Protein 3VPS (pdb70)

Secondary structure (DSSP, 8-state):
--EEEEETTTSHHHHHHHHHHHHTT--EEEE---SS--SS--TTSSEEE-S-GGG--HHHHTTEEEEEE------HHHHTTSTTTTHHHHHHHHHHHHHHHHHT--EEEEEEEGGGG-S-SSSSBPTTS-----SHHHHHHHHHHHHHHHHHHSSSSPEEEEEEE-EEE-TT--TTSHHHHHHHHHHHHSEEEEETTS--EE-EEEHHHHHHHHHHGGGSPPPSEEEES-S--EEHHHHHHHHHTT-TTPEEEEEPPPTT--SB--B--HHHHHHH---S----HHHHHHHHHHHHHTS-TT-/-EEEEETTTSHHHHHHHHHHHHTT--EEEE---SS--SS---SSSEEE-S-GGG--GGGTTTEEEEEE------HHHHTTSGGGGHHHHHHHHHHHHHHHHHT-SEEEEEEEGGGG-S-SSSSBPTTPPP---SHHHHHHHHHHHHHHHHHHSSSSPEEEEEEE-EEESTT--TTSHHHHHHHHHHHHSEEEEETTS--EE-EEEHHHHHHHHHHHTTSPPPSEEEES-S--EEHHHHHHHHHTT-TT-EEEEEPPPTT--SB--B--HHHHHHH------HHHHHHHHHHHHHTS-TT--

Solvent-accessible surface area: 26024 Å² total; per-residue (Å²): 110,88,32,0,0,0,0,11,0,8,28,24,31,2,3,28,0,0,55,34,3,21,31,72,44,57,80,4,1,0,1,18,42,53,108,64,107,36,30,50,96,37,117,15,5,41,108,67,29,113,35,36,8,72,100,5,80,103,194,25,0,71,43,0,62,0,0,0,3,29,26,36,40,80,12,27,47,106,0,71,165,67,59,141,69,5,94,34,7,38,69,7,0,141,50,0,0,42,22,0,40,79,37,29,0,51,26,0,0,0,3,4,11,2,19,0,3,0,60,11,131,63,82,49,2,35,20,133,13,99,62,55,54,98,8,35,13,1,48,6,12,24,19,1,5,106,24,0,21,68,27,62,220,47,124,82,38,4,70,8,4,7,1,14,17,6,44,15,6,0,22,4,8,45,51,42,31,45,2,0,74,1,0,14,17,13,67,67,152,65,43,0,8,1,44,13,96,0,100,19,77,23,0,16,10,11,1,64,21,0,10,94,44,0,42,22,3,6,113,81,108,18,17,65,27,2,0,1,1,56,11,128,15,47,5,11,31,32,0,6,141,48,0,59,89,79,34,112,82,12,94,60,18,155,88,139,83,69,75,85,53,7,89,31,4,80,0,38,35,49,42,9,48,163,71,21,33,146,73,127,42,47,34,32,28,110,53,0,4,114,45,0,15,78,47,7,108,88,82,98,134,114,82,127,37,6,0,0,0,11,4,9,27,25,32,1,9,20,0,10,49,13,2,24,2,59,27,73,83,2,1,19,2,19,40,54,112,65,107,34,23,54,90,60,161,71,112,41,93,74,25,112,41,38,6,78,96,3,98,100,195,13,1,84,54,8,120,5,0,0,3,28,27,36,47,79,14,25,49,108,0,74,142,96,63,138,68,9,95,33,6,37,70,8,0,140,50,0,1,40,19,0,43,81,50,39,2,53,22,0,0,0,3,4,10,3,20,0,3,0,65,14,129,62,70,50,2,36,19,136,14,98,58,57,55,99,8,36,15,0,49,6,12,23,19,2,4,108,24,0,22,65,27,58,221,46,124,80,38,4,66,6,4,8,1,14,17,6,48,14,5,0,22,6,8,48,44,40,29,47,3,0,69,0,0,8,16,11,57,66,149,61,48,0,8,1,47,10,95,0,102,18,79,22,0,15,11,12,1,64,26,0,9,95,31,0,37,23,3,20,115,105,109,17,14,65,29,1,0,0,2,55,11,115,14,44,6,11,33,36,0,6,141,46,0,60,87,80,34,112,84,10,91,58,22,157,89,136,82,69,74,82,52,6,95,32,4,69,1,37,33,49,40,12,53,165,74,13,28,149,91,53,49,32,29,109,56,0,4,99,50,0,13,76,47,0,110,89,59,98,126,135,66,54

CATH classification: 3.40.50.720 (+1 more: 3.90.25.10)

Foldseek 3Di:
DFEEEEECCLADLNVVLLQVCVVVVGAYEYEYLCPDPFPDPSPPSHHYHNDALLPDALVVCQPHQEYEYDDAPADQQCCQVVLVVRLSLLVSLLNNQVSCQVNQRAEYEYEAALQQCQQPPDPQDEPPTHGDHPGSNSVSRVSSLVSLVVVCPDPTDHQYAYEHEWAEDAFGHDLPDQLNVQLLCCQQPLEREDAPPQQAKTFYFYSVQVSVLVVLVVPFRHDNYAYDGPQDIDTSVRLVVLVCVVVVSRHYHYHHHGPSDHRYHGHDCPVVCVRRNDDPDGDDPSRRSVNRSVSSVVDDNVD/DAEEEECLLADQNVVLQVVCVVVVGAYEYEYLCPDPFPDGRDDDHHYHNDALLPDALVNCLVAQEYEYDDADADFQCCQVVLVVRLSLLNSLLNNQVSCQVNQRAEYEYEAALLQCQQFPDPQDDPPTHGDHQGSNSVSRVSSLVSQVVVCPDPTDHQYAYEHEWAEDAPRHDLVDQLNVQLLCCVQPLEREDAPPQQAKTFYFYSVQLSVLVVLPPPFRHDNYAYDGDQDMDTSVRLVVLVCVVVVSRYYHYHHHGPSDHRDHGHDCVVVCVRSNHPGDDPSRRSVNRSVSSVPDDSVSD

Structure (mmCIF, N/CA/C/O backbone):
data_3VPS
#
_entry.id   3VPS
#
_cell.length_a   45.453
_cell.length_b   51.061
_cell.length_c   67.804
_cell.angle_alpha   98.13
_cell.angle_beta   106.65
_cell.angle_gamma   94.36
#
_symmetry.space_group_name_H-M   'P 1'
#
loop_
_entity.id
_entity.type
_entity.pdbx_description
1 polymer 'NAD-dependent epimerase/dehydratase'
2 non-polymer URIDINE-DIPHOSPHATE-N-ACETYLGLUCOSAMINE
3 non-polymer NICOTINAMIDE-ADENINE-DINUCLEOTIDE
4 water water
#
loop_
_atom_site.group_PDB
_atom_site.id
_atom_site.type_symbol
_atom_site.label_atom_id
_atom_site.label_alt_id
_atom_site.label_comp_id
_atom_site.label_asym_id
_atom_site.label_entity_id
_atom_site.label_seq_id
_atom_site.pdbx_PDB_ins_code
_atom_site.Cartn_x
_atom_site.Cartn_y
_atom_site.Cartn_z
_atom_site.occupancy
_atom_site.B_iso_or_equiv
_atom_site.auth_seq_id
_atom_site.auth_comp_id
_atom_site.auth_asym_id
_atom_site.auth_atom_id
_atom_site.pdbx_PDB_model_num
ATOM 1 N N . LYS A 1 7 ? -37.380 -27.496 -6.273 1.00 45.17 7 LYS A N 1
ATOM 2 C CA . LYS A 1 7 ? -36.451 -26.373 -5.917 1.00 43.95 7 LYS A CA 1
ATOM 3 C C . LYS A 1 7 ? -35.861 -25.700 -7.155 1.00 42.53 7 LYS A C 1
ATOM 4 O O . LYS A 1 7 ? -34.978 -26.224 -7.818 1.00 42.18 7 LYS A O 1
ATOM 10 N N . HIS A 1 8 ? -36.338 -24.492 -7.432 1.00 40.64 8 HIS A N 1
ATOM 11 C CA . HIS A 1 8 ? -36.034 -23.799 -8.674 1.00 39.46 8 HIS A CA 1
ATOM 12 C C . HIS A 1 8 ? -35.910 -22.271 -8.533 1.00 37.26 8 HIS A C 1
ATOM 13 O O . HIS A 1 8 ? -35.343 -21.620 -9.384 1.00 36.63 8 HIS A O 1
ATOM 20 N N . ARG A 1 9 ? -36.457 -21.705 -7.472 1.00 34.45 9 ARG A N 1
ATOM 21 C CA . ARG A 1 9 ? -36.427 -20.238 -7.263 1.00 31.80 9 ARG A CA 1
ATOM 22 C C . ARG A 1 9 ? -35.058 -19.734 -6.742 1.00 29.51 9 ARG A C 1
ATOM 23 O O . ARG A 1 9 ? -34.319 -20.462 -6.081 1.00 28.50 9 ARG A O 1
ATOM 31 N N . ILE A 1 10 ? -34.735 -18.462 -7.033 1.00 26.12 10 ILE A N 1
ATOM 32 C CA . ILE A 1 10 ? -33.556 -17.836 -6.468 1.00 24.59 10 ILE A CA 1
ATOM 33 C C . ILE A 1 10 ? -34.052 -16.732 -5.518 1.00 24.67 10 ILE A C 1
ATOM 34 O O . ILE A 1 10 ? -34.904 -15.908 -5.914 1.00 25.46 10 ILE A O 1
ATOM 39 N N . LEU A 1 11 ? -33.526 -16.704 -4.301 1.00 23.78 11 LEU A N 1
ATOM 40 C CA . LEU A 1 11 ? -33.869 -15.661 -3.321 1.00 22.86 11 LEU A CA 1
ATOM 41 C C . LEU A 1 11 ? -32.633 -14.783 -3.096 1.00 22.96 11 LEU A C 1
ATOM 42 O O . LEU A 1 11 ? -31.461 -15.250 -2.970 1.00 23.12 11 LEU A O 1
ATOM 47 N N . ILE A 1 12 ? -32.856 -13.477 -3.094 1.00 22.94 12 ILE A N 1
ATOM 48 C CA . ILE A 1 12 ? -31.736 -12.568 -2.956 1.00 22.12 12 ILE A CA 1
ATOM 49 C C . ILE A 1 12 ? -32.026 -11.664 -1.785 1.00 22.92 12 ILE A C 1
ATOM 50 O O . ILE A 1 12 ? -32.926 -10.825 -1.873 1.00 22.87 12 ILE A O 1
ATOM 55 N N . THR A 1 13 ? -31.265 -11.807 -0.706 1.00 21.42 13 THR A N 1
ATOM 56 C CA . THR A 1 13 ? -31.426 -10.844 0.415 1.00 20.79 13 THR A CA 1
ATOM 57 C C . THR A 1 13 ? -30.704 -9.579 -0.011 1.00 20.04 13 THR A C 1
ATOM 58 O O . THR A 1 13 ? -29.698 -9.634 -0.699 1.00 19.27 13 THR A O 1
ATOM 62 N N . GLY A 1 14 ? -31.186 -8.433 0.451 1.00 20.96 14 GLY A N 1
ATOM 63 C CA . GLY A 1 14 ? -30.570 -7.134 0.003 1.00 21.31 14 GLY A CA 1
ATOM 64 C C . GLY A 1 14 ? -30.945 -6.841 -1.466 1.00 23.07 14 GLY A C 1
ATOM 65 O O . GLY A 1 14 ? -30.277 -6.021 -2.113 1.00 23.30 14 GLY A O 1
ATOM 66 N N . GLY A 1 15 ? -31.995 -7.513 -1.996 1.00 23.58 15 GLY A N 1
ATOM 67 C CA . GLY A 1 15 ? -32.317 -7.513 -3.448 1.00 23.53 15 GLY A CA 1
ATOM 68 C C . GLY A 1 15 ? -32.954 -6.214 -3.964 1.00 24.21 15 GLY A C 1
ATOM 69 O O . GLY A 1 15 ? -33.235 -6.105 -5.120 1.00 24.49 15 GLY A O 1
ATOM 70 N N . ALA A 1 16 ? -33.196 -5.235 -3.099 1.00 23.77 16 ALA A N 1
ATOM 71 C CA . ALA A 1 16 ? -33.597 -3.918 -3.595 1.00 25.18 16 ALA A CA 1
ATOM 72 C C . ALA A 1 16 ? -32.399 -2.976 -3.685 1.00 25.28 16 ALA A C 1
ATOM 73 O O . ALA A 1 16 ? -32.529 -1.871 -4.160 1.00 27.17 16 ALA A O 1
ATOM 75 N N . GLY A 1 17 ? -31.256 -3.395 -3.173 1.00 23.65 17 GLY A N 1
ATOM 76 C CA . GLY A 1 17 ? -30.040 -2.546 -3.074 1.00 22.74 17 GLY A CA 1
ATOM 77 C C . GLY A 1 17 ? -29.238 -2.610 -4.393 1.00 23.55 17 GLY A C 1
ATOM 78 O O . GLY A 1 17 ? -29.707 -3.085 -5.435 1.00 22.72 17 GLY A O 1
ATOM 79 N N . PHE A 1 18 ? -28.025 -2.107 -4.337 1.00 22.79 18 PHE A N 1
ATOM 80 C CA . PHE A 1 18 ? -27.271 -1.831 -5.540 1.00 22.60 18 PHE A CA 1
ATOM 81 C C . PHE A 1 18 ? -26.846 -3.149 -6.226 1.00 22.90 18 PHE A C 1
ATOM 82 O O . PHE A 1 18 ? -27.241 -3.401 -7.372 1.00 22.89 18 PHE A O 1
ATOM 90 N N . ILE A 1 19 ? -26.063 -3.983 -5.546 1.00 22.58 19 ILE A N 1
ATOM 91 C CA . ILE A 1 19 ? -25.608 -5.262 -6.212 1.00 21.57 19 ILE A CA 1
ATOM 92 C C . ILE A 1 19 ? -26.776 -6.220 -6.328 1.00 23.28 19 ILE A C 1
ATOM 93 O O . ILE A 1 19 ? -26.991 -6.842 -7.394 1.00 23.17 19 ILE A O 1
ATOM 98 N N . GLY A 1 20 ? -27.529 -6.365 -5.218 1.00 22.26 20 GLY A N 1
ATOM 99 C CA . GLY A 1 20 ? -28.632 -7.327 -5.222 1.00 23.77 20 GLY A CA 1
ATOM 100 C C . GLY A 1 20 ? -29.725 -6.944 -6.229 1.00 23.42 20 GLY A C 1
ATOM 101 O O . GLY A 1 20 ? -30.307 -7.830 -6.892 1.00 22.79 20 GLY A O 1
ATOM 102 N N . GLY A 1 21 ? -29.953 -5.651 -6.419 1.00 22.63 21 GLY A N 1
ATOM 103 C CA . GLY A 1 21 ? -31.038 -5.228 -7.381 1.00 23.31 21 GLY A CA 1
ATOM 104 C C . GLY A 1 21 ? -30.601 -5.513 -8.818 1.00 23.13 21 GLY A C 1
ATOM 105 O O . GLY A 1 21 ? -31.370 -6.016 -9.635 1.00 23.05 21 GLY A O 1
ATOM 106 N N . HIS A 1 22 ? -29.350 -5.180 -9.136 1.00 23.00 22 HIS A N 1
ATOM 107 C CA . HIS A 1 22 ? -28.877 -5.488 -10.485 1.00 23.49 22 HIS A CA 1
ATOM 108 C C . HIS A 1 22 ? -28.929 -7.001 -10.731 1.00 23.03 22 HIS A C 1
ATOM 109 O O . HIS A 1 22 ? -29.268 -7.427 -11.864 1.00 22.86 22 HIS A O 1
ATOM 116 N N . LEU A 1 23 ? -28.521 -7.775 -9.719 1.00 22.35 23 LEU A N 1
ATOM 117 C CA . LEU A 1 23 ? -28.461 -9.241 -9.857 1.00 21.91 23 LEU A CA 1
ATOM 118 C C . LEU A 1 23 ? -29.901 -9.754 -10.087 1.00 21.34 23 LEU A C 1
ATOM 119 O O . LEU A 1 23 ? -30.168 -10.543 -11.009 1.00 21.36 23 LEU A O 1
ATOM 124 N N . ALA A 1 24 ? -30.822 -9.246 -9.302 1.00 20.08 24 ALA A N 1
ATOM 125 C CA . ALA A 1 24 ? -32.239 -9.655 -9.388 1.00 22.14 24 ALA A CA 1
ATOM 126 C C . ALA A 1 24 ? -32.779 -9.401 -10.789 1.00 23.55 24 ALA A C 1
ATOM 127 O O . ALA A 1 24 ? -33.397 -10.309 -11.411 1.00 23.86 24 ALA A O 1
ATOM 129 N N . ARG A 1 25 ? -32.523 -8.199 -11.289 1.00 23.44 25 ARG A N 1
ATOM 130 C CA . ARG A 1 25 ? -32.947 -7.819 -12.651 1.00 24.94 25 ARG A CA 1
ATOM 131 C C . ARG A 1 25 ? -32.324 -8.688 -13.714 1.00 25.34 25 ARG A C 1
ATOM 132 O O . ARG A 1 25 ? -33.044 -9.117 -14.650 1.00 25.48 25 ARG A O 1
ATOM 140 N N . ALA A 1 26 ? -31.034 -8.969 -13.604 1.00 24.16 26 ALA A N 1
ATOM 141 C CA . ALA A 1 26 ? -30.402 -9.865 -14.626 1.00 24.85 26 ALA A CA 1
ATOM 142 C C . ALA A 1 26 ? -31.011 -11.265 -14.590 1.00 25.17 26 ALA A C 1
ATOM 143 O O . ALA A 1 26 ? -31.125 -11.928 -15.648 1.00 26.80 26 ALA A O 1
ATOM 145 N N . LEU A 1 27 ? -31.299 -11.772 -13.399 1.00 23.62 27 LEU A N 1
ATOM 146 C CA . LEU A 1 27 ? -31.875 -13.138 -13.311 1.00 24.92 27 LEU A CA 1
ATOM 147 C C . LEU A 1 27 ? -33.299 -13.182 -13.824 1.00 26.10 27 LEU A C 1
ATOM 148 O O . LEU A 1 27 ? -33.734 -14.162 -14.511 1.00 27.61 27 LEU A O 1
ATOM 153 N N . VAL A 1 28 ? -34.068 -12.134 -13.521 1.00 25.67 28 VAL A N 1
ATOM 154 C CA . VAL A 1 28 ? -35.446 -12.091 -14.026 1.00 26.60 28 VAL A CA 1
ATOM 155 C C . VAL A 1 28 ? -35.391 -11.958 -15.541 1.00 27.62 28 VAL A C 1
ATOM 156 O O . VAL A 1 28 ? -36.178 -12.639 -16.284 1.00 28.50 28 VAL A O 1
ATOM 160 N N . ALA A 1 29 ? -34.487 -11.114 -16.046 1.00 27.63 29 ALA A N 1
ATOM 161 C CA . ALA A 1 29 ? -34.294 -11.024 -17.490 1.00 30.23 29 ALA A CA 1
ATOM 162 C C . ALA A 1 29 ? -33.924 -12.397 -18.144 1.00 31.60 29 ALA A C 1
ATOM 163 O O . ALA A 1 29 ? -34.263 -12.603 -19.309 1.00 33.77 29 ALA A O 1
ATOM 165 N N . SER A 1 30 ? -33.283 -13.295 -17.400 1.00 33.67 30 SER A N 1
ATOM 166 C CA . SER A 1 30 ? -32.808 -14.625 -17.887 1.00 35.50 30 SER A CA 1
ATOM 167 C C . SER A 1 30 ? -33.924 -15.649 -17.813 1.00 36.03 30 SER A C 1
ATOM 168 O O . SER A 1 30 ? -33.717 -16.834 -18.179 1.00 38.97 30 SER A O 1
ATOM 171 N N . GLY A 1 31 ? -35.081 -15.294 -17.274 1.00 34.60 31 GLY A N 1
ATOM 172 C CA . GLY A 1 31 ? -36.126 -16.290 -17.161 1.00 35.03 31 GLY A CA 1
ATOM 173 C C . GLY A 1 31 ? -36.229 -16.975 -15.798 1.00 35.58 31 GLY A C 1
ATOM 174 O O . GLY A 1 31 ? -37.052 -17.902 -15.655 1.00 35.78 31 GLY A O 1
ATOM 175 N N . GLU A 1 32 ? -35.483 -16.507 -14.789 1.00 33.70 32 GLU A N 1
ATOM 176 C CA . GLU A 1 32 ? -35.502 -17.182 -13.502 1.00 33.81 32 GLU A CA 1
ATOM 177 C C . GLU A 1 32 ? -36.657 -16.656 -12.667 1.00 33.44 32 GLU A C 1
ATOM 178 O O . GLU A 1 32 ? -37.097 -15.516 -12.843 1.00 32.31 32 GLU A O 1
ATOM 184 N N . GLU A 1 33 ? -37.118 -17.483 -11.743 1.00 32.91 33 GLU A N 1
ATOM 185 C CA . GLU A 1 33 ? -38.087 -17.145 -10.754 1.00 33.49 33 GLU A CA 1
ATOM 186 C C . GLU A 1 33 ? -37.290 -16.599 -9.571 1.00 31.48 33 GLU A C 1
ATOM 187 O O . GLU A 1 33 ? -36.424 -17.299 -8.998 1.00 30.99 33 GLU A O 1
ATOM 193 N N . VAL A 1 34 ? -37.560 -15.328 -9.226 1.00 29.10 34 VAL A N 1
ATOM 194 C CA . VAL A 1 34 ? -36.739 -14.618 -8.270 1.00 26.55 34 VAL A CA 1
ATOM 195 C C . VAL A 1 34 ? -37.617 -14.056 -7.136 1.00 26.11 34 VAL A C 1
ATOM 196 O O . VAL A 1 34 ? -38.721 -13.505 -7.370 1.00 24.67 34 VAL A O 1
ATOM 200 N N . THR A 1 35 ? -37.133 -14.239 -5.928 1.00 24.60 35 THR A N 1
ATOM 201 C CA . THR A 1 35 ? -37.669 -13.533 -4.771 1.00 25.31 35 THR A CA 1
ATOM 202 C C . THR A 1 35 ? -36.607 -12.568 -4.284 1.00 25.19 35 THR A C 1
ATOM 203 O O . THR A 1 35 ? -35.449 -12.968 -4.062 1.00 25.38 35 THR A O 1
ATOM 207 N N . VAL A 1 36 ? -36.972 -11.300 -4.056 1.00 25.56 36 VAL A N 1
ATOM 208 C CA . VAL A 1 36 ? -36.088 -10.403 -3.326 1.00 25.11 36 VAL A CA 1
ATOM 209 C C . VAL A 1 36 ? -36.539 -10.173 -1.899 1.00 24.87 36 VAL A C 1
ATOM 210 O O . VAL A 1 36 ? -37.717 -9.936 -1.607 1.00 25.75 36 VAL A O 1
ATOM 214 N N . LEU A 1 37 ? -35.605 -10.237 -0.982 1.00 23.44 37 LEU A N 1
ATOM 215 C CA . LEU A 1 37 ? -35.937 -9.942 0.423 1.00 24.06 37 LEU A CA 1
ATOM 216 C C . LEU A 1 37 ? -35.150 -8.677 0.806 1.00 24.24 37 LEU A C 1
ATOM 217 O O . LEU A 1 37 ? -33.920 -8.645 0.630 1.00 23.67 37 LEU A O 1
ATOM 222 N N . ASP A 1 38 ? -35.836 -7.654 1.318 1.00 23.03 38 ASP A N 1
ATOM 223 C CA . ASP A 1 38 ? -35.166 -6.402 1.628 1.00 25.30 38 ASP A CA 1
ATOM 224 C C . ASP A 1 38 ? -36.092 -5.591 2.524 1.00 26.41 38 ASP A C 1
ATOM 225 O O . ASP A 1 38 ? -37.320 -5.381 2.198 1.00 26.33 38 ASP A O 1
ATOM 230 N N . ASP A 1 39 ? -35.584 -5.159 3.648 1.00 26.50 39 ASP A N 1
ATOM 231 C CA . ASP A 1 39 ? -36.483 -4.327 4.520 1.00 28.05 39 ASP A CA 1
ATOM 232 C C . ASP A 1 39 ? -36.417 -2.809 4.281 1.00 27.87 39 ASP A C 1
ATOM 233 O O . ASP A 1 39 ? -37.049 -2.052 4.998 1.00 27.83 39 ASP A O 1
ATOM 238 N N . LEU A 1 40 ? -35.703 -2.419 3.231 1.00 27.18 40 LEU A N 1
ATOM 239 C CA . LEU A 1 40 ? -35.568 -1.038 2.781 1.00 28.00 40 LEU A CA 1
ATOM 240 C C . LEU A 1 40 ? -35.054 -0.148 3.907 1.00 29.34 40 LEU A C 1
ATOM 241 O O . LEU A 1 40 ? -35.408 1.031 3.996 1.00 29.39 40 LEU A O 1
ATOM 246 N N . ARG A 1 41 ? -34.194 -0.709 4.755 1.00 29.87 41 ARG A N 1
ATOM 247 C CA . ARG A 1 41 ? -33.668 0.100 5.859 1.00 31.91 41 ARG A CA 1
ATOM 248 C C . ARG A 1 41 ? -32.771 1.239 5.310 1.00 33.38 41 ARG A C 1
ATOM 249 O O . ARG A 1 41 ? -32.523 2.189 6.002 1.00 33.11 41 ARG A O 1
ATOM 257 N N . VAL A 1 42 ? -32.238 1.108 4.084 1.00 32.92 42 VAL A N 1
ATOM 258 C CA . VAL A 1 42 ? -31.694 2.314 3.401 1.00 34.96 42 VAL A CA 1
ATOM 259 C C . VAL A 1 42 ? -32.515 2.457 2.105 1.00 35.29 42 VAL A C 1
ATOM 260 O O . VAL A 1 42 ? -32.851 1.416 1.497 1.00 32.38 42 VAL A O 1
ATOM 264 N N . PRO A 1 43 ? -32.845 3.716 1.705 1.00 36.83 43 PRO A N 1
ATOM 265 C CA . PRO A 1 43 ? -33.768 3.867 0.569 1.00 37.40 43 PRO A CA 1
ATOM 266 C C . PRO A 1 43 ? -33.035 3.518 -0.726 1.00 36.61 43 PRO A C 1
ATOM 267 O O . PRO A 1 43 ? -31.963 4.050 -1.000 1.00 37.30 43 PRO A O 1
ATOM 271 N N . PRO A 1 44 ? -33.625 2.647 -1.528 1.00 35.10 44 PRO A N 1
ATOM 272 C CA . PRO A 1 44 ? -32.942 2.241 -2.761 1.00 35.30 44 PRO A CA 1
ATOM 273 C C . PRO A 1 44 ? -32.910 3.368 -3.812 1.00 35.84 44 PRO A C 1
ATOM 274 O O . PRO A 1 44 ? -33.841 4.139 -3.868 1.00 34.47 44 PRO A O 1
ATOM 278 N N . MET A 1 45 ? -31.837 3.465 -4.612 1.00 36.21 45 MET A N 1
ATOM 279 C CA . MET A 1 45 ? -31.781 4.517 -5.658 1.00 40.17 45 MET A CA 1
ATOM 280 C C . MET A 1 45 ? -32.859 4.242 -6.678 1.00 41.70 45 MET A C 1
ATOM 281 O O . MET A 1 45 ? -33.451 5.160 -7.245 1.00 43.67 45 MET A O 1
ATOM 286 N N . ILE A 1 46 ? -33.083 2.955 -6.895 1.00 42.58 46 ILE A N 1
ATOM 287 C CA . ILE A 1 46 ? -33.954 2.443 -7.948 1.00 43.97 46 ILE A CA 1
ATOM 288 C C . ILE A 1 46 ? -35.166 1.763 -7.293 1.00 43.84 46 ILE A C 1
ATOM 289 O O . ILE A 1 46 ? -35.013 0.818 -6.581 1.00 43.35 46 ILE A O 1
ATOM 294 N N . PRO A 1 47 ? -36.389 2.218 -7.557 1.00 45.10 47 PRO A N 1
ATOM 295 C CA . PRO A 1 47 ? -37.527 1.490 -6.996 1.00 45.50 47 PRO A CA 1
ATOM 296 C C . PRO A 1 47 ? -37.485 -0.013 -7.344 1.00 45.74 47 PRO A C 1
ATOM 297 O O . PRO A 1 47 ? -37.101 -0.399 -8.448 1.00 45.49 47 PRO A O 1
ATOM 301 N N . PRO A 1 48 ? -37.861 -0.851 -6.388 1.00 45.90 48 PRO A N 1
ATOM 302 C CA . PRO A 1 48 ? -37.748 -2.302 -6.515 1.00 45.87 48 PRO A CA 1
ATOM 303 C C . PRO A 1 48 ? -38.562 -2.931 -7.651 1.00 46.44 48 PRO A C 1
ATOM 304 O O . PRO A 1 48 ? -38.310 -4.024 -8.025 1.00 46.40 48 PRO A O 1
ATOM 308 N N . GLU A 1 49 ? -39.541 -2.274 -8.189 1.00 46.93 49 GLU A N 1
ATOM 309 C CA . GLU A 1 49 ? -40.339 -2.861 -9.222 1.00 47.45 49 GLU A CA 1
ATOM 310 C C . GLU A 1 49 ? -39.604 -3.682 -10.296 1.00 47.46 49 GLU A C 1
ATOM 311 O O . GLU A 1 49 ? -38.645 -3.234 -10.882 1.00 47.07 49 GLU A O 1
ATOM 317 N N . GLY A 1 50 ? -40.126 -4.852 -10.602 1.00 47.70 50 GLY A N 1
ATOM 318 C CA . GLY A 1 50 ? -39.617 -5.677 -11.653 1.00 48.24 50 GLY A CA 1
ATOM 319 C C . GLY A 1 50 ? -38.579 -6.665 -11.170 1.00 48.51 50 GLY A C 1
ATOM 320 O O . GLY A 1 50 ? -37.957 -7.322 -11.925 1.00 48.85 50 GLY A O 1
ATOM 321 N N . THR A 1 51 ? -38.292 -6.729 -9.903 1.00 48.24 51 THR A N 1
ATOM 322 C CA . THR A 1 51 ? -37.336 -7.706 -9.477 1.00 47.03 51 THR A CA 1
ATOM 323 C C . THR A 1 51 ? -37.825 -8.940 -8.885 1.00 46.05 51 THR A C 1
ATOM 324 O O . THR A 1 51 ? -37.084 -9.578 -8.207 1.00 47.12 51 THR A O 1
ATOM 328 N N . GLY A 1 52 ? -39.072 -9.263 -9.117 1.00 45.74 52 GLY A N 1
ATOM 329 C CA . GLY A 1 52 ? -39.715 -10.485 -8.630 1.00 42.87 52 GLY A CA 1
ATOM 330 C C . GLY A 1 52 ? -40.602 -10.265 -7.391 1.00 41.49 52 GLY A C 1
ATOM 331 O O . GLY A 1 52 ? -40.881 -9.133 -7.018 1.00 41.74 52 GLY A O 1
ATOM 332 N N . LYS A 1 53 ? -41.035 -11.361 -6.782 1.00 38.13 53 LYS A N 1
ATOM 333 C CA . LYS A 1 53 ? -41.772 -11.367 -5.545 1.00 35.97 53 LYS A CA 1
ATOM 334 C C . LYS A 1 53 ? -40.963 -10.655 -4.477 1.00 33.18 53 LYS A C 1
ATOM 335 O O . LYS A 1 53 ? -39.798 -10.883 -4.346 1.00 32.16 53 LYS A O 1
ATOM 341 N N . PHE A 1 54 ? -41.596 -9.809 -3.706 1.00 30.39 54 PHE A N 1
ATOM 342 C CA . PHE A 1 54 ? -40.863 -9.006 -2.815 1.00 29.82 54 PHE A CA 1
ATOM 343 C C . PHE A 1 54 ? -41.268 -9.258 -1.374 1.00 29.19 54 PHE A C 1
ATOM 344 O O . PHE A 1 54 ? -42.455 -9.183 -1.053 1.00 27.68 54 PHE A O 1
ATOM 352 N N . LEU A 1 55 ? -40.265 -9.540 -0.534 1.00 27.80 55 LEU A N 1
ATOM 353 C CA . LEU A 1 55 ? -40.467 -9.761 0.903 1.00 29.27 55 LEU A CA 1
ATOM 354 C C . LEU A 1 55 ? -39.849 -8.594 1.627 1.00 29.18 55 LEU A C 1
ATOM 355 O O . LEU A 1 55 ? -38.604 -8.467 1.680 1.00 28.09 55 LEU A O 1
ATOM 360 N N . GLU A 1 56 ? -40.703 -7.708 2.147 1.00 30.32 56 GLU A N 1
ATOM 361 C CA . GLU A 1 56 ? -40.237 -6.494 2.756 1.00 31.06 56 GLU A CA 1
ATOM 362 C C . GLU A 1 56 ? -40.150 -6.792 4.240 1.00 31.80 56 GLU A C 1
ATOM 363 O O . GLU A 1 56 ? -41.076 -6.484 5.039 1.00 32.28 56 GLU A O 1
ATOM 369 N N . LYS A 1 57 ? -39.038 -7.407 4.626 1.00 30.59 57 LYS A N 1
ATOM 370 C CA . LYS A 1 57 ? -38.749 -7.720 6.051 1.00 30.49 57 LYS A CA 1
ATOM 371 C C . LYS A 1 57 ? -37.238 -7.951 6.229 1.00 28.88 57 LYS A C 1
ATOM 372 O O . LYS A 1 57 ? -36.525 -8.164 5.247 1.00 25.71 57 LYS A O 1
ATOM 378 N N . PRO A 1 58 ? -36.757 -7.929 7.485 1.00 27.80 58 PRO A N 1
ATOM 379 C CA . PRO A 1 58 ? -35.366 -8.263 7.738 1.00 26.75 58 PRO A CA 1
ATOM 380 C C . PRO A 1 58 ? -35.072 -9.712 7.428 1.00 25.70 58 PRO A C 1
ATOM 381 O O . PRO A 1 58 ? -35.965 -10.558 7.449 1.00 25.72 58 PRO A O 1
ATOM 385 N N . VAL A 1 59 ? -33.824 -9.990 7.126 1.00 24.36 59 VAL A N 1
ATOM 386 C CA . VAL A 1 59 ? -33.363 -11.365 6.974 1.00 24.24 59 VAL A CA 1
ATOM 387 C C . VAL A 1 59 ? -33.747 -12.197 8.193 1.00 24.52 59 VAL A C 1
ATOM 388 O O . VAL A 1 59 ? -34.106 -13.333 8.062 1.00 23.09 59 VAL A O 1
ATOM 392 N N . LEU A 1 60 ? -33.669 -11.594 9.396 1.00 25.49 60 LEU A N 1
ATOM 393 C CA . LEU A 1 60 ? -34.032 -12.301 10.601 1.00 26.67 60 LEU A CA 1
ATOM 394 C C . LEU A 1 60 ? -35.473 -12.781 10.682 1.00 29.27 60 LEU A C 1
ATOM 395 O O . LEU A 1 60 ? -35.768 -13.539 11.584 1.00 30.06 60 LEU A O 1
ATOM 400 N N . GLU A 1 61 ? -36.363 -12.317 9.784 1.00 28.83 61 GLU A N 1
ATOM 401 C CA . GLU A 1 61 ? -37.719 -12.774 9.754 1.00 31.01 61 GLU A CA 1
ATOM 402 C C . GLU A 1 61 ? -37.986 -13.718 8.588 1.00 30.91 61 GLU A C 1
ATOM 403 O O . GLU A 1 61 ? -39.095 -14.041 8.303 1.00 31.79 61 GLU A O 1
ATOM 409 N N . LEU A 1 62 ? -36.928 -14.138 7.915 1.00 30.44 62 LEU A N 1
ATOM 410 C CA . LEU A 1 62 ? -37.072 -15.231 6.935 1.00 31.50 62 LEU A CA 1
ATOM 411 C C . LEU A 1 62 ? -37.605 -16.481 7.616 1.00 33.33 62 LEU A C 1
ATOM 412 O O . LEU A 1 62 ? -37.195 -16.798 8.756 1.00 32.37 62 LEU A O 1
ATOM 417 N N . GLU A 1 63 ? -38.517 -17.193 6.940 1.00 34.50 63 GLU A N 1
ATOM 418 C CA . GLU A 1 63 ? -39.127 -18.370 7.526 1.00 36.80 63 GLU A CA 1
ATOM 419 C C . GLU A 1 63 ? -38.946 -19.538 6.556 1.00 37.49 63 GLU A C 1
ATOM 420 O O . GLU A 1 63 ? -38.655 -19.353 5.354 1.00 34.03 63 GLU A O 1
ATOM 426 N N . GLU A 1 64 ? -39.042 -20.739 7.108 1.00 40.58 64 GLU A N 1
ATOM 427 C CA . GLU A 1 64 ? -38.980 -21.977 6.317 1.00 43.04 64 GLU A CA 1
ATOM 428 C C . GLU A 1 64 ? -39.757 -21.882 4.998 1.00 43.30 64 GLU A C 1
ATOM 429 O O . GLU A 1 64 ? -39.233 -22.218 3.928 1.00 42.91 64 GLU A O 1
ATOM 435 N N . ARG A 1 65 ? -40.999 -21.410 5.075 1.00 43.64 65 ARG A N 1
ATOM 436 C CA . ARG A 1 65 ? -41.855 -21.396 3.920 1.00 44.16 65 ARG A CA 1
ATOM 437 C C . ARG A 1 65 ? -41.389 -20.402 2.837 1.00 41.84 65 ARG A C 1
ATOM 438 O O . ARG A 1 65 ? -41.770 -20.530 1.679 1.00 41.18 65 ARG A O 1
ATOM 446 N N . ASP A 1 66 ? -40.579 -19.392 3.199 1.00 39.24 66 ASP A N 1
ATOM 447 C CA . ASP A 1 66 ? -40.032 -18.501 2.192 1.00 36.85 66 ASP A CA 1
ATOM 448 C C . ASP A 1 66 ? -39.000 -19.257 1.303 1.00 36.31 66 ASP A C 1
ATOM 449 O O . ASP A 1 66 ? -38.671 -18.816 0.201 1.00 35.07 66 ASP A O 1
ATOM 454 N N . LEU A 1 67 ? -38.458 -20.355 1.816 1.00 37.04 67 LEU A N 1
ATOM 455 C CA . LEU A 1 67 ? -37.359 -21.078 1.176 1.00 36.57 67 LEU A CA 1
ATOM 456 C C . LEU A 1 67 ? -37.809 -22.405 0.518 1.00 38.99 67 LEU A C 1
ATOM 457 O O . LEU A 1 67 ? -37.022 -23.097 -0.110 1.00 39.25 67 LEU A O 1
ATOM 462 N N . SER A 1 68 ? -39.061 -22.750 0.651 1.00 40.64 68 SER A N 1
ATOM 463 C CA . SER A 1 68 ? -39.486 -24.121 0.347 1.00 43.12 68 SER A CA 1
ATOM 464 C C . SER A 1 68 ? -39.277 -24.517 -1.148 1.00 42.97 68 SER A C 1
ATOM 465 O O . SER A 1 68 ? -39.073 -25.692 -1.444 1.00 45.10 68 SER A O 1
ATOM 468 N N . ASP A 1 69 ? -39.316 -23.553 -2.071 1.00 40.88 69 ASP A N 1
ATOM 469 C CA . ASP A 1 69 ? -39.055 -23.866 -3.476 1.00 40.93 69 ASP A CA 1
ATOM 470 C C . ASP A 1 69 ? -37.734 -23.243 -3.946 1.00 38.09 69 ASP A C 1
ATOM 471 O O . ASP A 1 69 ? -37.489 -23.159 -5.142 1.00 38.40 69 ASP A O 1
ATOM 476 N N . VAL A 1 70 ? -36.878 -22.858 -3.008 1.00 35.31 70 VAL A N 1
ATOM 477 C CA . VAL A 1 70 ? -35.676 -22.109 -3.363 1.00 32.70 70 VAL A CA 1
ATOM 478 C C . VAL A 1 70 ? -34.464 -23.007 -3.516 1.00 33.04 70 VAL A C 1
ATOM 479 O O . VAL A 1 70 ? -34.157 -23.804 -2.662 1.00 33.97 70 VAL A O 1
ATOM 483 N N . ARG A 1 71 ? -33.791 -22.900 -4.641 1.00 31.87 71 ARG A N 1
ATOM 484 C CA . ARG A 1 71 ? -32.610 -23.665 -4.883 1.00 31.13 71 ARG A CA 1
ATOM 485 C C . ARG A 1 71 ? -31.316 -22.944 -4.591 1.00 30.56 71 ARG A C 1
ATOM 486 O O . ARG A 1 71 ? -30.302 -23.578 -4.296 1.00 30.65 71 ARG A O 1
ATOM 494 N N . LEU A 1 72 ? -31.345 -21.610 -4.598 1.00 28.18 72 LEU A N 1
ATOM 495 C CA . LEU A 1 72 ? -30.139 -20.852 -4.481 1.00 26.81 72 LEU A CA 1
ATOM 496 C C . LEU A 1 72 ? -30.467 -19.542 -3.825 1.00 25.86 72 LEU A C 1
ATOM 497 O O . LEU A 1 72 ? -31.443 -18.874 -4.221 1.00 24.71 72 LEU A O 1
ATOM 502 N N . VAL A 1 73 ? -29.636 -19.180 -2.862 1.00 24.40 73 VAL A N 1
ATOM 503 C CA . VAL A 1 73 ? -29.732 -17.898 -2.153 1.00 23.59 73 VAL A CA 1
ATOM 504 C C . VAL A 1 73 ? -28.478 -17.098 -2.369 1.00 23.26 73 VAL A C 1
ATOM 505 O O . VAL A 1 73 ? -27.400 -17.627 -2.287 1.00 25.15 73 VAL A O 1
ATOM 509 N N . TYR A 1 74 ? -28.627 -15.799 -2.653 1.00 21.88 74 TYR A N 1
ATOM 510 C CA . TYR A 1 74 ? -27.542 -14.872 -2.637 1.00 21.03 74 TYR A CA 1
ATOM 511 C C . TYR A 1 74 ? -27.813 -14.005 -1.460 1.00 21.76 74 TYR A C 1
ATOM 512 O O . TYR A 1 74 ? -28.855 -13.290 -1.423 1.00 21.39 74 TYR A O 1
ATOM 521 N N . HIS A 1 75 ? -26.923 -14.057 -0.474 1.00 20.96 75 HIS A N 1
ATOM 522 C CA . HIS A 1 75 ? -27.114 -13.247 0.710 1.00 20.74 75 HIS A CA 1
ATOM 523 C C . HIS A 1 75 ? -26.303 -11.957 0.600 1.00 21.10 75 HIS A C 1
ATOM 524 O O . HIS A 1 75 ? -25.088 -11.944 0.800 1.00 23.21 75 HIS A O 1
ATOM 531 N N . LEU A 1 76 ? -26.984 -10.880 0.254 1.00 20.77 76 LEU A N 1
ATOM 532 C CA . LEU A 1 76 ? -26.271 -9.614 -0.020 1.00 20.05 76 LEU A CA 1
ATOM 533 C C . LEU A 1 76 ? -26.726 -8.525 0.941 1.00 21.73 76 LEU A C 1
ATOM 534 O O . LEU A 1 76 ? -26.226 -7.416 0.862 1.00 24.71 76 LEU A O 1
ATOM 539 N N . ALA A 1 77 ? -27.672 -8.825 1.834 1.00 22.26 77 ALA A N 1
ATOM 540 C CA . ALA A 1 77 ? -28.207 -7.848 2.742 1.00 22.15 77 ALA A CA 1
ATOM 541 C C . ALA A 1 77 ? -27.140 -7.608 3.812 1.00 25.02 77 ALA A C 1
ATOM 542 O O . ALA A 1 77 ? -26.629 -8.583 4.449 1.00 26.63 77 ALA A O 1
ATOM 544 N N . SER A 1 78 ? -26.792 -6.347 3.987 1.00 24.32 78 SER A N 1
ATOM 545 C CA . SER A 1 78 ? -25.799 -5.960 4.983 1.00 27.96 78 SER A CA 1
ATOM 546 C C . SER A 1 78 ? -25.976 -4.535 5.448 1.00 28.47 78 SER A C 1
ATOM 547 O O . SER A 1 78 ? -26.414 -3.693 4.680 1.00 27.92 78 SER A O 1
ATOM 550 N N . HIS A 1 79 ? -25.560 -4.232 6.671 1.00 29.46 79 HIS A N 1
ATOM 551 C CA . HIS A 1 79 ? -25.131 -2.818 6.873 1.00 32.85 79 HIS A CA 1
ATOM 552 C C . HIS A 1 79 ? -23.731 -2.786 6.261 1.00 33.84 79 HIS A C 1
ATOM 553 O O . HIS A 1 79 ? -22.943 -3.704 6.560 1.00 34.80 79 HIS A O 1
ATOM 560 N N . LYS A 1 80 ? -23.372 -1.770 5.441 1.00 34.72 80 LYS A N 1
ATOM 561 C CA . LYS A 1 80 ? -22.120 -1.910 4.659 1.00 35.35 80 LYS A CA 1
ATOM 562 C C . LYS A 1 80 ? -21.126 -0.740 4.776 1.00 36.02 80 LYS A C 1
ATOM 563 O O . LYS A 1 80 ? -20.124 -0.723 4.046 1.00 35.26 80 LYS A O 1
ATOM 569 N N . SER A 1 81 ? -21.387 0.199 5.691 1.00 36.92 81 SER A N 1
ATOM 570 C CA . SER A 1 81 ? -20.559 1.426 5.767 1.00 38.45 81 SER A CA 1
ATOM 571 C C . SER A 1 81 ? -19.399 1.316 6.768 1.00 40.01 81 SER A C 1
ATOM 572 O O . SER A 1 81 ? -19.606 1.203 7.996 1.00 40.11 81 SER A O 1
ATOM 575 N N . VAL A 1 82 ? -18.176 1.391 6.243 1.00 40.26 82 VAL A N 1
ATOM 576 C CA . VAL A 1 82 ? -17.024 1.252 7.090 1.00 39.87 82 VAL A CA 1
ATOM 577 C C . VAL A 1 82 ? -17.054 2.398 8.124 1.00 41.44 82 VAL A C 1
ATOM 578 O O . VAL A 1 82 ? -17.059 2.108 9.331 1.00 41.36 82 VAL A O 1
ATOM 582 N N . PRO A 1 83 ? -17.077 3.689 7.655 1.00 41.71 83 PRO A N 1
ATOM 583 C CA . PRO A 1 83 ? -16.899 4.799 8.637 1.00 43.21 83 PRO A CA 1
ATOM 584 C C . PRO A 1 83 ? -18.046 4.826 9.659 1.00 43.44 83 PRO A C 1
ATOM 585 O O . PRO A 1 83 ? -17.823 5.085 10.858 1.00 43.76 83 PRO A O 1
ATOM 589 N N . ARG A 1 84 ? -19.262 4.545 9.200 1.00 42.49 84 ARG A N 1
ATOM 590 C CA . ARG A 1 84 ? -20.399 4.606 10.131 1.00 43.27 84 ARG A CA 1
ATOM 591 C C . ARG A 1 84 ? -20.314 3.488 11.209 1.00 41.96 84 ARG A C 1
ATOM 592 O O . ARG A 1 84 ? -20.814 3.651 12.323 1.00 41.69 84 ARG A O 1
ATOM 600 N N . SER A 1 85 ? -19.735 2.341 10.855 1.00 40.68 85 SER A N 1
ATOM 601 C CA . SER A 1 85 ? -19.582 1.258 11.832 1.00 40.02 85 SER A CA 1
ATOM 602 C C . SER A 1 85 ? -18.772 1.690 13.089 1.00 41.58 85 SER A C 1
ATOM 603 O O . SER A 1 85 ? -18.909 1.079 14.144 1.00 40.60 85 SER A O 1
ATOM 606 N N . PHE A 1 86 ? -17.945 2.736 12.977 1.00 42.62 86 PHE A N 1
ATOM 607 C CA . PHE A 1 86 ? -17.244 3.242 14.157 1.00 44.74 86 PHE A CA 1
ATOM 608 C C . PHE A 1 86 ? -18.206 3.922 15.120 1.00 46.56 86 PHE A C 1
ATOM 609 O O . PHE A 1 86 ? -17.862 4.051 16.325 1.00 47.44 86 PHE A O 1
ATOM 617 N N . LYS A 1 87 ? -19.376 4.364 14.610 1.00 47.13 87 LYS A N 1
ATOM 618 C CA . LYS A 1 87 ? -20.379 5.110 15.429 1.00 49.04 87 LYS A CA 1
ATOM 619 C C . LYS A 1 87 ? -21.527 4.273 15.926 1.00 47.52 87 LYS A C 1
ATOM 620 O O . LYS A 1 87 ? -22.122 4.610 16.940 1.00 47.86 87 LYS A O 1
ATOM 626 N N . GLN A 1 88 ? -21.928 3.279 15.142 1.00 44.15 88 GLN A N 1
ATOM 627 C CA . GLN A 1 88 ? -22.984 2.364 15.559 1.00 43.02 88 GLN A CA 1
ATOM 628 C C . GLN A 1 88 ? -22.448 0.918 15.591 1.00 39.54 88 GLN A C 1
ATOM 629 O O . GLN A 1 88 ? -22.900 0.056 14.812 1.00 37.77 88 GLN A O 1
ATOM 635 N N . PRO A 1 89 ? -21.428 0.640 16.465 1.00 37.01 89 PRO A N 1
ATOM 636 C CA . PRO A 1 89 ? -20.826 -0.704 16.283 1.00 35.40 89 PRO A CA 1
ATOM 637 C C . PRO A 1 89 ? -21.795 -1.818 16.623 1.00 33.35 89 PRO A C 1
ATOM 638 O O . PRO A 1 89 ? -21.737 -2.878 15.989 1.00 32.92 89 PRO A O 1
ATOM 642 N N . LEU A 1 90 ? -22.647 -1.606 17.629 1.00 32.20 90 LEU A N 1
ATOM 643 C CA . LEU A 1 90 ? -23.553 -2.642 18.025 1.00 31.34 90 LEU A CA 1
ATOM 644 C C . LEU A 1 90 ? -24.522 -2.989 16.939 1.00 30.95 90 LEU A C 1
ATOM 645 O O . LEU A 1 90 ? -24.878 -4.159 16.828 1.00 28.82 90 LEU A O 1
ATOM 650 N N . ASP A 1 91 ? -24.948 -1.999 16.129 1.00 30.66 91 ASP A N 1
ATOM 651 C CA . ASP A 1 91 ? -25.903 -2.284 15.033 1.00 30.56 91 ASP A CA 1
ATOM 652 C C . ASP A 1 91 ? -25.311 -3.247 14.050 1.00 28.11 91 ASP A C 1
ATOM 653 O O . ASP A 1 91 ? -26.026 -4.060 13.500 1.00 26.18 91 ASP A O 1
ATOM 658 N N . TYR A 1 92 ? -23.994 -3.166 13.837 1.00 27.09 92 TYR A N 1
ATOM 659 C CA . TYR A 1 92 ? -23.347 -4.072 12.892 1.00 26.21 92 TYR A CA 1
ATOM 660 C C . TYR A 1 92 ? -23.396 -5.546 13.303 1.00 26.02 92 TYR A C 1
ATOM 661 O O . TYR A 1 92 ? -23.236 -6.425 12.453 1.00 24.59 92 TYR A O 1
ATOM 670 N N . LEU A 1 93 ? -23.624 -5.834 14.581 1.00 25.34 93 LEU A N 1
ATOM 671 C CA . LEU A 1 93 ? -23.869 -7.258 14.998 1.00 25.91 93 LEU A CA 1
ATOM 672 C C . LEU A 1 93 ? -25.063 -7.931 14.246 1.00 25.40 93 LEU A C 1
ATOM 673 O O . LEU A 1 93 ? -25.102 -9.164 14.115 1.00 23.83 93 LEU A O 1
ATOM 678 N N . ASP A 1 94 ? -25.998 -7.110 13.752 1.00 25.81 94 ASP A N 1
ATOM 679 C CA . ASP A 1 94 ? -27.125 -7.582 12.949 1.00 25.76 94 ASP A CA 1
ATOM 680 C C . ASP A 1 94 ? -26.577 -8.368 11.747 1.00 25.25 94 ASP A C 1
ATOM 681 O O . ASP A 1 94 ? -27.223 -9.293 11.287 1.00 24.87 94 ASP A O 1
ATOM 686 N N . ASN A 1 95 ? -25.374 -8.023 11.260 1.00 24.24 95 ASN A N 1
ATOM 687 C CA . ASN A 1 95 ? -24.810 -8.769 10.114 1.00 23.36 95 ASN A CA 1
ATOM 688 C C . ASN A 1 95 ? -24.482 -10.202 10.491 1.00 24.58 95 ASN A C 1
ATOM 689 O O . ASN A 1 95 ? -24.671 -11.101 9.686 1.00 26.19 95 ASN A O 1
ATOM 694 N N . VAL A 1 96 ? -24.021 -10.426 11.714 1.00 23.97 96 VAL A N 1
ATOM 695 C CA . VAL A 1 96 ? -23.751 -11.772 12.187 1.00 24.15 96 VAL A CA 1
ATOM 696 C C . VAL A 1 96 ? -25.072 -12.492 12.493 1.00 24.38 96 VAL A C 1
ATOM 697 O O . VAL A 1 96 ? -25.283 -13.636 12.107 1.00 24.50 96 VAL A O 1
ATOM 701 N N . ASP A 1 97 ? -25.958 -11.836 13.220 1.00 24.12 97 ASP A N 1
ATOM 702 C CA . ASP A 1 97 ? -27.255 -12.479 13.575 1.00 24.82 97 ASP A CA 1
ATOM 703 C C . ASP A 1 97 ? -27.922 -12.992 12.282 1.00 24.78 97 ASP A C 1
ATOM 704 O O . ASP A 1 97 ? -28.528 -14.084 12.257 1.00 24.51 97 ASP A O 1
ATOM 709 N N . SER A 1 98 ? -27.875 -12.185 11.232 1.00 24.89 98 SER A N 1
ATOM 710 C CA . SER A 1 98 ? -28.709 -12.434 10.053 1.00 24.58 98 SER A CA 1
ATOM 711 C C . SER A 1 98 ? -28.154 -13.604 9.343 1.00 23.39 98 SER A C 1
ATOM 712 O O . SER A 1 98 ? -28.895 -14.422 8.901 1.00 23.79 98 SER A O 1
ATOM 715 N N . GLY A 1 99 ? -26.835 -13.661 9.232 1.00 23.71 99 GLY A N 1
ATOM 716 C CA . GLY A 1 99 ? -26.190 -14.804 8.570 1.00 22.39 99 GLY A CA 1
ATOM 717 C C . GLY A 1 99 ? -26.421 -16.090 9.342 1.00 23.70 99 GLY A C 1
ATOM 718 O O . GLY A 1 99 ? -26.608 -17.137 8.744 1.00 22.39 99 GLY A O 1
ATOM 719 N N . ARG A 1 100 ? -26.327 -16.034 10.680 1.00 22.61 100 ARG A N 1
ATOM 720 C CA . ARG A 1 100 ? -26.583 -17.208 11.491 1.00 24.51 100 ARG A CA 1
ATOM 721 C C . ARG A 1 100 ? -28.028 -17.671 11.235 1.00 25.37 100 ARG A C 1
ATOM 722 O O . ARG A 1 100 ? -28.262 -18.845 10.938 1.00 25.76 100 ARG A O 1
ATOM 730 N N . HIS A 1 101 ? -28.992 -16.743 11.265 1.00 24.36 101 HIS A N 1
ATOM 731 C CA . HIS A 1 101 ? -30.363 -17.169 11.028 1.00 25.61 101 HIS A CA 1
ATOM 732 C C . HIS A 1 101 ? -30.571 -17.763 9.596 1.00 26.05 101 HIS A C 1
ATOM 733 O O . HIS A 1 101 ? -31.196 -18.829 9.424 1.00 27.53 101 HIS A O 1
ATOM 740 N N . LEU A 1 102 ? -30.086 -17.056 8.580 1.00 24.37 102 LEU A N 1
ATOM 741 C CA . LEU A 1 102 ? -30.302 -17.492 7.211 1.00 25.53 102 LEU A CA 1
ATOM 742 C C . LEU A 1 102 ? -29.726 -18.887 6.981 1.00 25.71 102 LEU A C 1
ATOM 743 O O . LEU A 1 102 ? -30.398 -19.719 6.341 1.00 25.55 102 LEU A O 1
ATOM 748 N N . LEU A 1 103 ? -28.496 -19.112 7.454 1.00 25.77 103 LEU A N 1
ATOM 749 C CA . LEU A 1 103 ? -27.831 -20.396 7.153 1.00 26.87 103 LEU A CA 1
ATOM 750 C C . LEU A 1 103 ? -28.449 -21.534 7.955 1.00 28.34 103 LEU A C 1
ATOM 751 O O . LEU A 1 103 ? -28.613 -22.610 7.419 1.00 28.52 103 LEU A O 1
ATOM 756 N N . ALA A 1 104 ? -28.878 -21.267 9.195 1.00 28.09 104 ALA A N 1
ATOM 757 C CA . ALA A 1 104 ? -29.612 -22.225 9.969 1.00 29.25 104 ALA A CA 1
ATOM 758 C C . ALA A 1 104 ? -30.899 -22.649 9.255 1.00 30.39 104 ALA A C 1
ATOM 759 O O . ALA A 1 104 ? -31.202 -23.822 9.211 1.00 30.31 104 ALA A O 1
ATOM 761 N N . LEU A 1 105 ? -31.654 -21.689 8.736 1.00 30.08 105 LEU A N 1
ATOM 762 C CA . LEU A 1 105 ? -32.926 -22.003 8.058 1.00 32.81 105 LEU A CA 1
ATOM 763 C C . LEU A 1 105 ? -32.623 -22.767 6.759 1.00 32.36 105 LEU A C 1
ATOM 764 O O . LEU A 1 105 ? -33.322 -23.768 6.425 1.00 32.30 105 LEU A O 1
ATOM 769 N N . CYS A 1 106 ? -31.604 -22.332 6.018 1.00 30.53 106 CYS A N 1
ATOM 770 C CA . CYS A 1 106 ? -31.295 -23.071 4.772 1.00 31.03 106 CYS A CA 1
ATOM 771 C C . CYS A 1 106 ? -30.927 -24.518 5.086 1.00 32.13 106 CYS A C 1
ATOM 772 O O . CYS A 1 106 ? -31.279 -25.408 4.349 1.00 32.50 106 CYS A O 1
ATOM 775 N N . THR A 1 107 ? -30.238 -24.753 6.197 1.00 32.39 107 THR A N 1
ATOM 776 C CA . THR A 1 107 ? -29.864 -26.124 6.574 1.00 34.05 107 THR A CA 1
ATOM 777 C C . THR A 1 107 ? -31.131 -26.909 6.935 1.00 36.12 107 THR A C 1
ATOM 778 O O . THR A 1 107 ? -31.307 -28.047 6.489 1.00 36.74 107 THR A O 1
ATOM 782 N N . SER A 1 108 ? -32.024 -26.329 7.730 1.00 37.04 108 SER A N 1
ATOM 783 C CA . SER A 1 108 ? -33.158 -27.138 8.143 1.00 40.06 108 SER A CA 1
ATOM 784 C C . SER A 1 108 ? -34.105 -27.434 7.005 1.00 40.50 108 SER A C 1
ATOM 785 O O . SER A 1 108 ? -34.772 -28.454 7.023 1.00 41.31 108 SER A O 1
ATOM 788 N N . VAL A 1 109 ? -34.174 -26.562 6.025 1.00 39.39 109 VAL A N 1
ATOM 789 C CA . VAL A 1 109 ? -35.076 -26.763 4.860 1.00 41.02 109 VAL A CA 1
ATOM 790 C C . VAL A 1 109 ? -34.385 -27.585 3.729 1.00 40.25 109 VAL A C 1
ATOM 791 O O . VAL A 1 109 ? -35.069 -28.111 2.860 1.00 40.26 109 VAL A O 1
ATOM 795 N N . GLY A 1 110 ? -33.049 -27.654 3.721 1.00 38.81 110 GLY A N 1
ATOM 796 C CA . GLY A 1 110 ? -32.312 -28.325 2.636 1.00 38.66 110 GLY A CA 1
ATOM 797 C C . GLY A 1 110 ? -32.093 -27.472 1.376 1.00 37.12 110 GLY A C 1
ATOM 798 O O . GLY A 1 110 ? -32.115 -27.986 0.268 1.00 37.20 110 GLY A O 1
ATOM 799 N N . VAL A 1 111 ? -31.903 -26.152 1.528 1.00 34.04 111 VAL A N 1
ATOM 800 C CA . VAL A 1 111 ? -31.612 -25.314 0.382 1.00 33.31 111 VAL A CA 1
ATOM 801 C C . VAL A 1 111 ? -30.233 -25.758 -0.177 1.00 33.07 111 VAL A C 1
ATOM 802 O O . VAL A 1 111 ? -29.306 -25.896 0.598 1.00 33.10 111 VAL A O 1
ATOM 806 N N . PRO A 1 112 ? -30.104 -25.978 -1.515 1.00 33.08 112 PRO A N 1
ATOM 807 C CA . PRO A 1 112 ? -28.857 -26.580 -2.028 1.00 33.30 112 PRO A CA 1
ATOM 808 C C . PRO A 1 112 ? -27.672 -25.675 -1.967 1.00 32.26 112 PRO A C 1
ATOM 809 O O . PRO A 1 112 ? -26.573 -26.159 -1.712 1.00 31.28 112 PRO A O 1
ATOM 813 N N . LYS A 1 113 ? -27.861 -24.374 -2.235 1.00 30.17 113 LYS A N 1
ATOM 814 C CA . LYS A 1 113 ? -26.694 -23.473 -2.374 1.00 29.68 113 LYS A CA 1
ATOM 815 C C . LYS A 1 113 ? -26.931 -22.068 -1.847 1.00 28.73 113 LYS A C 1
ATOM 816 O O . LYS A 1 113 ? -28.039 -21.501 -2.005 1.00 28.23 113 LYS A O 1
ATOM 822 N N . VAL A 1 114 ? -25.934 -21.557 -1.137 1.00 26.42 114 VAL A N 1
ATOM 823 C CA . VAL A 1 114 ? -25.945 -20.186 -0.674 1.00 25.51 114 VAL A CA 1
ATOM 824 C C . VAL A 1 114 ? -24.628 -19.499 -1.001 1.00 24.96 114 VAL A C 1
ATOM 825 O O . VAL A 1 114 ? -23.557 -19.980 -0.642 1.00 24.95 114 VAL A O 1
ATOM 829 N N . VAL A 1 115 ? -24.725 -18.357 -1.662 1.00 23.28 115 VAL A N 1
ATOM 830 C CA . VAL A 1 115 ? -23.604 -17.476 -1.875 1.00 22.31 115 VAL A CA 1
ATOM 831 C C . VAL A 1 115 ? -23.691 -16.373 -0.824 1.00 23.10 115 VAL A C 1
ATOM 832 O O . VAL A 1 115 ? -24.726 -15.661 -0.717 1.00 22.56 115 VAL A O 1
ATOM 836 N N . VAL A 1 116 ? -22.636 -16.271 -0.011 1.00 21.77 116 VAL A N 1
ATOM 837 C CA . VAL A 1 116 ? -22.591 -15.297 1.073 1.00 22.82 116 VAL A CA 1
ATOM 838 C C . VAL A 1 116 ? -21.757 -14.100 0.677 1.00 22.03 116 VAL A C 1
ATOM 839 O O . VAL A 1 116 ? -20.569 -14.242 0.328 1.00 22.87 116 VAL A O 1
ATOM 843 N N . GLY A 1 117 ? -22.347 -12.912 0.721 1.00 21.73 117 GLY A N 1
ATOM 844 C CA . GLY A 1 117 ? -21.555 -11.737 0.400 1.00 22.02 117 GLY A CA 1
ATOM 845 C C . GLY A 1 117 ? -20.663 -11.283 1.543 1.00 23.08 117 GLY A C 1
ATOM 846 O O . GLY A 1 117 ? -21.139 -11.001 2.663 1.00 24.03 117 GLY A O 1
ATOM 847 N N . SER A 1 118 ? -19.355 -11.195 1.247 1.00 22.58 118 SER A N 1
ATOM 848 C CA . SER A 1 118 ? -18.415 -10.646 2.193 1.00 22.42 118 SER A CA 1
ATOM 849 C C . SER A 1 118 ? -17.635 -9.539 1.514 1.00 22.25 118 SER A C 1
ATOM 850 O O . SER A 1 118 ? -18.127 -8.925 0.544 1.00 21.87 118 SER A O 1
ATOM 853 N N . THR A 1 119 ? -16.429 -9.244 2.014 1.00 21.98 119 THR A N 1
ATOM 854 C CA . THR A 1 119 ? -15.766 -8.034 1.536 1.00 23.68 119 THR A CA 1
ATOM 855 C C . THR A 1 119 ? -14.262 -8.176 1.726 1.00 23.94 119 THR A C 1
ATOM 856 O O . THR A 1 119 ? -13.809 -8.840 2.671 1.00 25.65 119 THR A O 1
ATOM 860 N N . CYS A 1 120 ? -13.511 -7.478 0.893 1.00 25.12 120 CYS A N 1
ATOM 861 C CA . CYS A 1 120 ? -12.042 -7.367 1.084 1.00 24.80 120 CYS A CA 1
ATOM 862 C C . CYS A 1 120 ? -11.697 -6.740 2.426 1.00 24.66 120 CYS A C 1
ATOM 863 O O . CYS A 1 120 ? -10.600 -6.905 2.881 1.00 24.08 120 CYS A O 1
ATOM 866 N N . GLU A 1 121 ? -12.647 -6.054 3.083 1.00 25.55 121 GLU A N 1
ATOM 867 C CA . GLU A 1 121 ? -12.314 -5.346 4.328 1.00 26.38 121 GLU A CA 1
ATOM 868 C C . GLU A 1 121 ? -11.882 -6.351 5.403 1.00 25.42 121 GLU A C 1
ATOM 869 O O . GLU A 1 121 ? -11.233 -5.979 6.384 1.00 26.39 121 GLU A O 1
ATOM 875 N N . VAL A 1 122 ? -12.261 -7.611 5.265 1.00 24.16 122 VAL A N 1
ATOM 876 C CA . VAL A 1 122 ? -11.890 -8.561 6.269 1.00 22.89 122 VAL A CA 1
ATOM 877 C C . VAL A 1 122 ? -10.345 -8.745 6.284 1.00 23.73 122 VAL A C 1
ATOM 878 O O . VAL A 1 122 ? -9.790 -9.109 7.297 1.00 23.15 122 VAL A O 1
ATOM 882 N N . TYR A 1 123 ? -9.669 -8.457 5.174 1.00 23.84 123 TYR A N 1
ATOM 883 C CA . TYR A 1 123 ? -8.209 -8.547 5.154 1.00 24.40 123 TYR A CA 1
ATOM 884 C C . TYR A 1 123 ? -7.482 -7.442 5.913 1.00 25.50 123 TYR A C 1
ATOM 885 O O . TYR A 1 123 ? -6.259 -7.526 6.129 1.00 25.16 123 TYR A O 1
ATOM 894 N N . GLY A 1 124 ? -8.214 -6.378 6.286 1.00 25.10 124 GLY A N 1
ATOM 895 C CA . GLY A 1 124 ? -7.514 -5.157 6.798 1.00 26.49 124 GLY A CA 1
ATOM 896 C C . GLY A 1 124 ? -6.505 -4.642 5.761 1.00 27.46 124 GLY A C 1
ATOM 897 O O . GLY A 1 124 ? -6.769 -4.733 4.517 1.00 25.49 124 GLY A O 1
ATOM 898 N N . GLN A 1 125 ? -5.383 -4.105 6.236 1.00 27.01 125 GLN A N 1
ATOM 899 C CA . GLN A 1 125 ? -4.265 -3.858 5.338 1.00 28.94 125 GLN A CA 1
ATOM 900 C C . GLN A 1 125 ? -3.531 -5.213 5.175 1.00 28.90 125 GLN A C 1
ATOM 901 O O . GLN A 1 125 ? -2.756 -5.603 6.039 1.00 29.61 125 GLN A O 1
ATOM 907 N N . ALA A 1 126 ? -3.745 -5.875 4.048 1.00 27.99 126 ALA A N 1
ATOM 908 C CA . ALA A 1 126 ? -3.083 -7.174 3.826 1.00 27.76 126 ALA A CA 1
ATOM 909 C C . ALA A 1 126 ? -1.584 -6.975 3.674 1.00 28.32 126 ALA A C 1
ATOM 910 O O . ALA A 1 126 ? -1.128 -5.956 3.095 1.00 28.76 126 ALA A O 1
ATOM 912 N N . ASP A 1 127 ? -0.827 -7.952 4.143 1.00 28.21 127 ASP A N 1
ATOM 913 C CA . ASP A 1 127 ? 0.626 -7.967 3.956 1.00 30.36 127 ASP A CA 1
ATOM 914 C C . ASP A 1 127 ? 1.065 -8.708 2.688 1.00 31.43 127 ASP A C 1
ATOM 915 O O . ASP A 1 127 ? 2.279 -8.791 2.429 1.00 31.11 127 ASP A O 1
ATOM 920 N N . THR A 1 128 ? 0.090 -9.196 1.911 1.00 31.26 128 THR A N 1
ATOM 921 C CA . THR A 1 128 ? 0.384 -9.853 0.598 1.00 31.61 128 THR A CA 1
ATOM 922 C C . THR A 1 128 ? -0.450 -9.150 -0.431 1.00 32.16 128 THR A C 1
ATOM 923 O O . THR A 1 128 ? -1.689 -9.073 -0.243 1.00 30.39 128 THR A O 1
ATOM 927 N N . LEU A 1 129 ? 0.201 -8.575 -1.444 1.00 33.43 129 LEU A N 1
ATOM 928 C CA . LEU A 1 129 ? -0.480 -7.844 -2.540 1.00 34.11 129 LEU A CA 1
ATOM 929 C C . LEU A 1 129 ? 0.059 -8.400 -3.884 1.00 35.13 129 LEU A C 1
ATOM 930 O O . LEU A 1 129 ? 1.285 -8.564 -4.022 1.00 34.41 129 LEU A O 1
ATOM 935 N N . PRO A 1 130 ? -0.843 -8.765 -4.811 1.00 34.90 130 PRO A N 1
ATOM 936 C CA . PRO A 1 130 ? -2.301 -8.925 -4.631 1.00 34.47 130 PRO A CA 1
ATOM 937 C C . PRO A 1 130 ? -2.655 -9.964 -3.560 1.00 32.73 130 PRO A C 1
ATOM 938 O O . PRO A 1 130 ? -1.885 -10.895 -3.288 1.00 33.10 130 PRO A O 1
ATOM 942 N N . THR A 1 131 ? -3.811 -9.812 -2.964 1.00 31.20 131 THR A N 1
ATOM 943 C CA . THR A 1 131 ? -4.216 -10.588 -1.780 1.00 29.86 131 THR A CA 1
ATOM 944 C C . THR A 1 131 ? -4.963 -11.888 -2.127 1.00 29.78 131 THR A C 1
ATOM 945 O O . THR A 1 131 ? -6.033 -11.863 -2.695 1.00 30.19 131 THR A O 1
ATOM 949 N N . PRO A 1 132 ? -4.403 -13.031 -1.764 1.00 30.98 132 PRO A N 1
ATOM 950 C CA . PRO A 1 132 ? -5.052 -14.318 -2.036 1.00 31.24 132 PRO A CA 1
ATOM 951 C C . PRO A 1 132 ? -6.018 -14.658 -0.935 1.00 30.19 132 PRO A C 1
ATOM 952 O O . PRO A 1 132 ? -5.924 -14.076 0.182 1.00 29.80 132 PRO A O 1
ATOM 956 N N . GLU A 1 133 ? -6.939 -15.575 -1.238 1.00 29.85 133 GLU A N 1
ATOM 957 C CA . GLU A 1 133 ? -8.050 -15.874 -0.335 1.00 30.52 133 GLU A CA 1
ATOM 958 C C . GLU A 1 133 ? -7.572 -16.511 0.960 1.00 31.57 133 GLU A C 1
ATOM 959 O O . GLU A 1 133 ? -8.274 -16.453 1.973 1.00 31.62 133 GLU A O 1
ATOM 965 N N . ASP A 1 134 ? -6.391 -17.130 0.943 1.00 32.51 134 ASP A N 1
ATOM 966 C CA . ASP A 1 134 ? -5.874 -17.709 2.213 1.00 34.34 134 ASP A CA 1
ATOM 967 C C . ASP A 1 134 ? -5.167 -16.747 3.181 1.00 34.62 134 ASP A C 1
ATOM 968 O O . ASP A 1 134 ? -4.583 -17.172 4.172 1.00 35.81 134 ASP A O 1
ATOM 973 N N . SER A 1 135 ? -5.261 -15.439 2.924 1.00 32.44 135 SER A N 1
ATOM 974 C CA . SER A 1 135 ? -4.639 -14.451 3.783 1.00 31.70 135 SER A CA 1
ATOM 975 C C . SER A 1 135 ? -5.433 -14.315 5.078 1.00 30.92 135 SER A C 1
ATOM 976 O O . SER A 1 135 ? -6.654 -14.469 5.096 1.00 30.43 135 SER A O 1
ATOM 979 N N . PRO A 1 136 ? -4.737 -13.928 6.152 1.00 30.46 136 PRO A N 1
ATOM 980 C CA . PRO A 1 136 ? -5.411 -13.921 7.428 1.00 29.21 136 PRO A CA 1
ATOM 981 C C . PRO A 1 136 ? -6.335 -12.727 7.543 1.00 28.39 136 PRO A C 1
ATOM 982 O O . PRO A 1 136 ? -6.338 -11.876 6.662 1.00 29.86 136 PRO A O 1
ATOM 986 N N . LEU A 1 137 ? -7.103 -12.655 8.610 1.00 27.50 137 LEU A N 1
ATOM 987 C CA . LEU A 1 137 ? -8.168 -11.655 8.775 1.00 26.37 137 LEU A CA 1
ATOM 988 C C . LEU A 1 137 ? -7.701 -10.643 9.776 1.00 26.50 137 LEU A C 1
ATOM 989 O O . LEU A 1 137 ? -7.149 -10.992 10.832 1.00 26.68 137 LEU A O 1
ATOM 994 N N . SER A 1 138 ? -7.862 -9.391 9.395 1.00 25.79 138 SER A N 1
ATOM 995 C CA . SER A 1 138 ? -7.349 -8.296 10.184 1.00 26.04 138 SER A CA 1
ATOM 996 C C . SER A 1 138 ? -8.368 -7.115 10.159 1.00 26.17 138 SER A C 1
ATOM 997 O O . SER A 1 138 ? -8.068 -5.999 9.729 1.00 27.26 138 SER A O 1
ATOM 1000 N N . PRO A 1 139 ? -9.564 -7.335 10.669 1.00 26.91 139 PRO A N 1
ATOM 1001 C CA . PRO A 1 139 ? -10.570 -6.283 10.501 1.00 27.45 139 PRO A CA 1
ATOM 1002 C C . PRO A 1 139 ? -10.167 -5.052 11.288 1.00 28.05 139 PRO A C 1
ATOM 1003 O O . PRO A 1 139 ? -9.744 -5.145 12.470 1.00 27.97 139 PRO A O 1
ATOM 1007 N N . ARG A 1 140 ? -10.318 -3.917 10.638 1.00 28.83 140 ARG A N 1
ATOM 1008 C CA . ARG A 1 140 ? -9.897 -2.626 11.239 1.00 30.26 140 ARG A CA 1
ATOM 1009 C C . ARG A 1 140 ? -11.084 -1.743 11.655 1.00 31.14 140 ARG A C 1
ATOM 1010 O O . ARG A 1 140 ? -10.871 -0.671 12.242 1.00 31.14 140 ARG A O 1
ATOM 1018 N N . SER A 1 141 ? -12.320 -2.167 11.334 1.00 29.92 141 SER A N 1
ATOM 1019 C CA . SER A 1 141 ? -13.549 -1.452 11.730 1.00 30.48 141 SER A CA 1
ATOM 1020 C C . SER A 1 141 ? -14.591 -2.411 12.264 1.00 29.67 141 SER A C 1
ATOM 1021 O O . SER A 1 141 ? -14.535 -3.587 12.026 1.00 29.32 141 SER A O 1
ATOM 1024 N N . PRO A 1 142 ? -15.570 -1.896 13.013 1.00 30.33 142 PRO A N 1
ATOM 1025 C CA . PRO A 1 142 ? -16.675 -2.770 13.421 1.00 29.76 142 PRO A CA 1
ATOM 1026 C C . PRO A 1 142 ? -17.402 -3.398 12.245 1.00 28.51 142 PRO A C 1
ATOM 1027 O O . PRO A 1 142 ? -17.751 -4.591 12.324 1.00 28.90 142 PRO A O 1
ATOM 1031 N N . TYR A 1 143 ? -17.556 -2.675 11.124 1.00 28.49 143 TYR A N 1
ATOM 1032 C CA . TYR A 1 143 ? -18.183 -3.290 9.957 1.00 26.41 143 TYR A CA 1
ATOM 1033 C C . TYR A 1 143 ? -17.371 -4.518 9.486 1.00 25.73 143 TYR A C 1
ATOM 1034 O O . TYR A 1 143 ? -17.925 -5.567 9.241 1.00 23.81 143 TYR A O 1
ATOM 1043 N N . ALA A 1 144 ? -16.033 -4.351 9.323 1.00 24.93 144 ALA A N 1
ATOM 1044 C CA . ALA A 1 144 ? -15.187 -5.415 8.880 1.00 24.12 144 ALA A CA 1
ATOM 1045 C C . ALA A 1 144 ? -15.234 -6.566 9.889 1.00 23.87 144 ALA A C 1
ATOM 1046 O O . ALA A 1 144 ? -15.249 -7.742 9.496 1.00 23.63 144 ALA A O 1
ATOM 1048 N N . ALA A 1 145 ? -15.294 -6.240 11.174 1.00 25.35 145 ALA A N 1
ATOM 1049 C CA . ALA A 1 145 ? -15.376 -7.267 12.204 1.00 24.69 145 ALA A CA 1
ATOM 1050 C C . ALA A 1 145 ? -16.657 -8.084 12.055 1.00 24.58 145 ALA A C 1
ATOM 1051 O O . ALA A 1 145 ? -16.646 -9.301 12.214 1.00 24.09 145 ALA A O 1
ATOM 1053 N N . SER A 1 146 ? -17.754 -7.404 11.746 1.00 22.70 146 SER A N 1
ATOM 1054 C CA . SER A 1 146 ? -19.075 -8.059 11.578 1.00 23.94 146 SER A CA 1
ATOM 1055 C C . SER A 1 146 ? -19.047 -8.967 10.354 1.00 23.34 146 SER A C 1
ATOM 1056 O O . SER A 1 146 ? -19.623 -10.028 10.376 1.00 24.47 146 SER A O 1
ATOM 1059 N N . LYS A 1 147 ? -18.256 -8.609 9.344 1.00 23.93 147 LYS A N 1
ATOM 1060 C CA . LYS A 1 147 ? -18.176 -9.498 8.158 1.00 22.85 147 LYS A CA 1
ATOM 1061 C C . LYS A 1 147 ? -17.291 -10.690 8.460 1.00 23.07 147 LYS A C 1
ATOM 1062 O O . LYS A 1 147 ? -17.541 -11.804 7.964 1.00 23.64 147 LYS A O 1
ATOM 1068 N N . VAL A 1 148 ? -16.232 -10.477 9.250 1.00 22.04 148 VAL A N 1
ATOM 1069 C CA . VAL A 1 148 ? -15.464 -11.617 9.762 1.00 22.07 148 VAL A CA 1
ATOM 1070 C C . VAL A 1 148 ? -16.374 -12.593 10.556 1.00 22.26 148 VAL A C 1
ATOM 1071 O O . VAL A 1 148 ? -16.301 -13.799 10.363 1.00 21.10 148 VAL A O 1
ATOM 1075 N N . GLY A 1 149 ? -17.204 -12.062 11.471 1.00 22.18 149 GLY A N 1
ATOM 1076 C CA . GLY A 1 149 ? -18.170 -12.904 12.169 1.00 23.42 149 GLY A CA 1
ATOM 1077 C C . GLY A 1 149 ? -19.091 -13.683 11.220 1.00 22.21 149 GLY A C 1
ATOM 1078 O O . GLY A 1 149 ? -19.318 -14.870 11.434 1.00 21.53 149 GLY A O 1
ATOM 1079 N N . LEU A 1 150 ? -19.599 -12.992 10.188 1.00 22.07 150 LEU A N 1
ATOM 1080 C CA . LEU A 1 150 ? -20.466 -13.625 9.200 1.00 22.36 150 LEU A CA 1
ATOM 1081 C C . LEU A 1 150 ? -19.675 -14.760 8.500 1.00 21.88 150 LEU A C 1
ATOM 1082 O O . LEU A 1 150 ? -20.226 -15.877 8.324 1.00 23.79 150 LEU A O 1
ATOM 1087 N N . GLU A 1 151 ? -18.401 -14.495 8.134 1.00 21.54 151 GLU A N 1
ATOM 1088 C CA . GLU A 1 151 ? -17.603 -15.554 7.509 1.00 21.75 151 GLU A CA 1
ATOM 1089 C C . GLU A 1 151 ? -17.396 -16.782 8.427 1.00 22.75 151 GLU A C 1
ATOM 1090 O O . GLU A 1 151 ? -17.356 -17.920 7.955 1.00 23.48 151 GLU A O 1
ATOM 1096 N N . MET A 1 152 ? -17.202 -16.532 9.732 1.00 22.83 152 MET A N 1
ATOM 1097 C CA . MET A 1 152 ? -17.069 -17.636 10.699 1.00 23.78 152 MET A CA 1
ATOM 1098 C C . MET A 1 152 ? -18.257 -18.511 10.785 1.00 25.09 152 MET A C 1
ATOM 1099 O O . MET A 1 152 ? -18.128 -19.781 10.815 1.00 23.62 152 MET A O 1
ATOM 1104 N N . VAL A 1 153 ? -19.451 -17.866 10.756 1.00 24.37 153 VAL A N 1
ATOM 1105 C CA . VAL A 1 153 ? -20.670 -18.630 10.67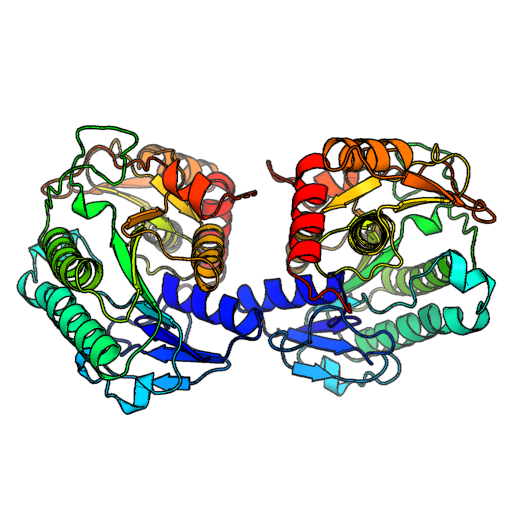4 1.00 24.53 153 VAL A CA 1
ATOM 1106 C C . VAL A 1 153 ? -20.743 -19.453 9.408 1.00 24.82 153 VAL A C 1
ATOM 1107 O O . VAL A 1 153 ? -21.053 -20.668 9.443 1.00 26.75 153 VAL A O 1
ATOM 1111 N N . ALA A 1 154 ? -20.460 -18.831 8.275 1.00 25.12 154 ALA A N 1
ATOM 1112 C CA . ALA A 1 154 ? -20.522 -19.551 6.992 1.00 25.54 154 ALA A CA 1
ATOM 1113 C C . ALA A 1 154 ? -19.501 -20.656 7.011 1.00 27.24 154 ALA A C 1
ATOM 1114 O O . ALA A 1 154 ? -19.794 -21.737 6.459 1.00 27.84 154 ALA A O 1
ATOM 1116 N N . GLY A 1 155 ? -18.289 -20.392 7.549 1.00 26.81 155 GLY A N 1
ATOM 1117 C CA . GLY A 1 155 ? -17.227 -21.487 7.627 1.00 28.28 155 GLY A CA 1
ATOM 1118 C C . GLY A 1 155 ? -17.686 -22.765 8.340 1.00 29.34 155 GLY A C 1
ATOM 1119 O O . GLY A 1 155 ? -17.384 -23.955 7.907 1.00 30.38 155 GLY A O 1
ATOM 1120 N N . ALA A 1 156 ? -18.437 -22.593 9.433 1.00 29.20 156 ALA A N 1
ATOM 1121 C CA . ALA A 1 156 ? -18.943 -23.776 10.153 1.00 30.43 156 ALA A CA 1
ATOM 1122 C C . ALA A 1 156 ? -19.868 -24.581 9.233 1.00 30.83 156 ALA A C 1
ATOM 1123 O O . ALA A 1 156 ? -19.816 -25.807 9.238 1.00 31.11 156 ALA A O 1
ATOM 1125 N N . HIS A 1 157 ? -20.738 -23.907 8.478 1.00 29.91 157 HIS A N 1
ATOM 1126 C CA . HIS A 1 157 ? -21.657 -24.599 7.549 1.00 31.11 157 HIS A CA 1
ATOM 1127 C C . HIS A 1 157 ? -20.870 -25.284 6.438 1.00 32.17 157 HIS A C 1
ATOM 1128 O O . HIS A 1 157 ? -21.254 -26.352 5.982 1.00 34.18 157 HIS A O 1
ATOM 1135 N N . GLN A 1 158 ? -19.779 -24.668 6.002 1.00 31.71 158 GLN A N 1
ATOM 1136 C CA . GLN A 1 158 ? -18.900 -25.298 4.981 1.00 33.48 158 GLN A CA 1
ATOM 1137 C C . GLN A 1 158 ? -18.262 -26.591 5.427 1.00 35.46 158 GLN A C 1
ATOM 1138 O O . GLN A 1 158 ? -18.100 -27.543 4.610 1.00 36.12 158 GLN A O 1
ATOM 1144 N N . ARG A 1 159 ? -17.908 -26.657 6.712 1.00 35.61 159 ARG A N 1
ATOM 1145 C CA . ARG A 1 159 ? -17.305 -27.857 7.298 1.00 39.66 159 ARG A CA 1
ATOM 1146 C C . ARG A 1 159 ? -18.319 -28.933 7.594 1.00 39.62 159 ARG A C 1
ATOM 1147 O O . ARG A 1 159 ? -17.941 -30.050 7.842 1.00 41.12 159 ARG A O 1
ATOM 1155 N N . ALA A 1 160 ? -19.593 -28.593 7.615 1.00 38.96 160 ALA A N 1
ATOM 1156 C CA . ALA A 1 160 ? -20.613 -29.558 7.976 1.00 40.16 160 ALA A CA 1
ATOM 1157 C C . ALA A 1 160 ? -21.038 -30.347 6.731 1.00 42.36 160 ALA A C 1
ATOM 1158 O O . ALA A 1 160 ? -21.164 -29.829 5.647 1.00 41.59 160 ALA A O 1
ATOM 1160 N N . SER A 1 161 ? -21.296 -31.607 6.885 1.00 44.97 161 SER A N 1
ATOM 1161 C CA . SER A 1 161 ? -21.647 -32.389 5.672 1.00 48.59 161 SER A CA 1
ATOM 1162 C C . SER A 1 161 ? -23.148 -32.430 5.466 1.00 49.28 161 SER A C 1
ATOM 1163 O O . SER A 1 161 ? -23.774 -33.500 5.477 1.00 51.61 161 SER A O 1
ATOM 1166 N N . VAL A 1 162 ? -23.724 -31.246 5.325 1.00 47.87 162 VAL A N 1
ATOM 1167 C CA . VAL A 1 162 ? -25.155 -31.104 5.120 1.00 47.24 162 VAL A CA 1
ATOM 1168 C C . VAL A 1 162 ? -25.364 -29.863 4.249 1.00 44.54 162 VAL A C 1
ATOM 1169 O O . VAL A 1 162 ? -24.506 -28.987 4.200 1.00 43.47 162 VAL A O 1
ATOM 1173 N N . ALA A 1 163 ? -26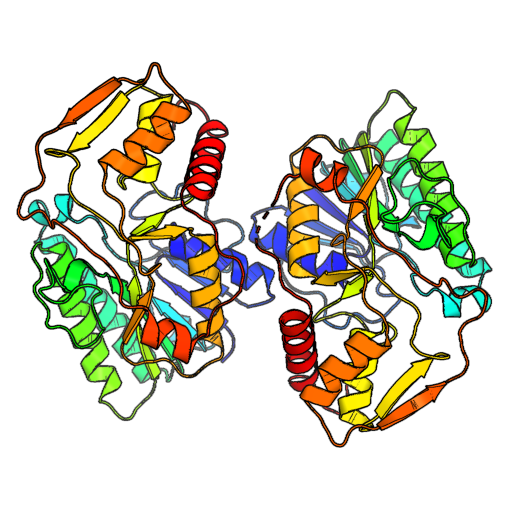.505 -29.810 3.556 1.00 42.39 163 ALA A N 1
ATOM 1174 C CA . ALA A 1 163 ? -26.872 -28.678 2.720 1.00 40.05 163 ALA A CA 1
ATOM 1175 C C . ALA A 1 163 ? -27.079 -27.463 3.651 1.00 38.13 163 ALA A C 1
ATOM 1176 O O . ALA A 1 163 ? -27.434 -27.662 4.834 1.00 38.82 163 ALA A O 1
ATOM 1178 N N . PRO A 1 164 ? -26.858 -26.232 3.154 1.00 35.06 164 PRO A N 1
ATOM 1179 C CA . PRO A 1 164 ? -26.424 -25.849 1.801 1.00 34.20 164 PRO A CA 1
ATOM 1180 C C . PRO A 1 164 ? -24.912 -25.991 1.564 1.00 33.78 164 PRO A C 1
ATOM 1181 O O . PRO A 1 164 ? -24.132 -25.951 2.519 1.00 33.09 164 PRO A O 1
ATOM 1185 N N . GLU A 1 165 ? -24.535 -26.179 0.282 1.00 33.84 165 GLU A N 1
ATOM 1186 C CA . GLU A 1 165 ? -23.221 -25.786 -0.237 1.00 33.40 165 GLU A CA 1
ATOM 1187 C C . GLU A 1 165 ? -23.116 -24.243 -0.072 1.00 31.29 165 GLU A C 1
ATOM 1188 O O . GLU A 1 165 ? -24.005 -23.480 -0.527 1.00 30.49 165 GLU A O 1
ATOM 1194 N N . VAL A 1 166 ? -22.065 -23.792 0.597 1.00 28.93 166 VAL A N 1
ATOM 1195 C CA . VAL A 1 166 ? -21.890 -22.424 0.930 1.00 27.29 166 VAL A CA 1
ATOM 1196 C C . VAL A 1 166 ? -20.609 -21.885 0.361 1.00 27.97 166 VAL A C 1
ATOM 1197 O O . VAL A 1 166 ? -19.510 -22.461 0.593 1.00 28.89 166 VAL A O 1
ATOM 1201 N N . GLY A 1 167 ? -20.739 -20.776 -0.365 1.00 27.29 167 GLY A N 1
ATOM 1202 C CA . GLY A 1 167 ? -19.555 -20.104 -1.003 1.00 26.58 167 GLY A CA 1
ATOM 1203 C C . GLY A 1 167 ? -19.502 -18.685 -0.487 1.00 25.82 167 GLY A C 1
ATOM 1204 O O . GLY A 1 167 ? -20.499 -17.962 -0.533 1.00 26.54 167 GLY A O 1
ATOM 1205 N N . ILE A 1 168 ? -18.331 -18.263 -0.066 1.00 24.91 168 ILE A N 1
ATOM 1206 C CA . ILE A 1 168 ? -18.136 -16.855 0.341 1.00 23.32 168 ILE A CA 1
ATOM 1207 C C . ILE A 1 168 ? -17.525 -16.051 -0.794 1.00 23.90 168 ILE A C 1
ATOM 1208 O O . ILE A 1 168 ? -16.554 -16.492 -1.416 1.00 24.99 168 ILE A O 1
ATOM 1213 N N . VAL A 1 169 ? -18.137 -14.909 -1.125 1.00 22.67 169 VAL A N 1
ATOM 1214 C CA . VAL A 1 169 ? -17.561 -14.027 -2.147 1.00 22.50 169 VAL A CA 1
ATOM 1215 C C . VAL A 1 169 ? -17.048 -12.807 -1.386 1.00 23.49 169 VAL A C 1
ATOM 1216 O O . VAL A 1 169 ? -17.831 -12.093 -0.701 1.00 23.61 169 VAL A O 1
ATOM 1220 N N . ARG A 1 170 ? -15.753 -12.542 -1.525 1.00 22.17 170 ARG A N 1
ATOM 1221 C CA . ARG A 1 170 ? -15.225 -11.287 -0.988 1.00 22.80 170 ARG A CA 1
ATOM 1222 C C . ARG A 1 170 ? -15.171 -10.205 -2.083 1.00 23.81 170 ARG A C 1
ATOM 1223 O O . ARG A 1 170 ? -14.219 -10.169 -2.881 1.00 24.59 170 ARG A O 1
ATOM 1231 N N . PHE A 1 171 ? -16.173 -9.317 -2.073 1.00 22.76 171 PHE A N 1
ATOM 1232 C CA . PHE A 1 171 ? -16.218 -8.266 -3.046 1.00 23.52 171 PHE A CA 1
ATOM 1233 C C . PHE A 1 171 ? -15.152 -7.222 -2.746 1.00 24.14 171 PHE A C 1
ATOM 1234 O O . PHE A 1 171 ? -14.973 -6.853 -1.586 1.00 23.38 171 PHE A O 1
ATOM 1242 N N . PHE A 1 172 ? -14.467 -6.739 -3.776 1.00 24.19 172 PHE A N 1
ATOM 1243 C CA . PHE A 1 172 ? -13.638 -5.559 -3.643 1.00 26.06 172 PHE A CA 1
ATOM 1244 C C . PHE A 1 172 ? -14.539 -4.395 -4.029 1.00 27.53 172 PHE A C 1
ATOM 1245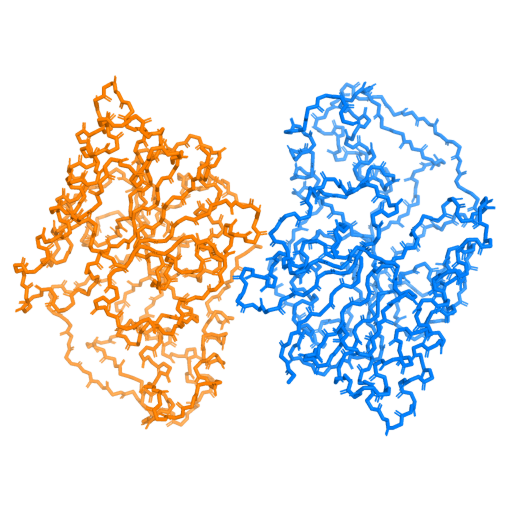 O O . PHE A 1 172 ? -15.769 -4.559 -3.976 1.00 31.68 172 PHE A O 1
ATOM 1253 N N . ASN A 1 173 ? -14.048 -3.202 -4.267 1.00 27.88 173 ASN A N 1
ATOM 1254 C CA . ASN A 1 173 ? -14.941 -2.070 -4.446 1.00 29.13 173 ASN A CA 1
ATOM 1255 C C . ASN A 1 173 ? -15.781 -2.190 -5.719 1.00 29.51 173 ASN A C 1
ATOM 1256 O O . ASN A 1 173 ? -15.223 -2.138 -6.821 1.00 33.50 173 ASN A O 1
ATOM 1261 N N . VAL A 1 174 ? -17.089 -2.279 -5.581 1.00 27.32 174 VAL A N 1
ATOM 1262 C CA . VAL A 1 174 ? -17.996 -2.418 -6.754 1.00 27.93 174 VAL A CA 1
ATOM 1263 C C . VAL A 1 174 ? -18.596 -1.015 -6.986 1.00 28.43 174 VAL A C 1
ATOM 1264 O O . VAL A 1 174 ? -18.941 -0.362 -6.010 1.00 28.13 174 VAL A O 1
ATOM 1268 N N . TYR A 1 175 ? -18.688 -0.562 -8.234 1.00 27.67 175 TYR A N 1
ATOM 1269 C CA . TYR A 1 175 ? -19.283 0.744 -8.479 1.00 29.78 175 TYR A CA 1
ATOM 1270 C C . TYR A 1 175 ? -20.143 0.705 -9.744 1.00 29.72 175 TYR A C 1
ATOM 1271 O O . TYR A 1 175 ? -20.042 -0.205 -10.568 1.00 30.76 175 TYR A O 1
ATOM 1280 N N . GLY A 1 176 ? -21.029 1.680 -9.897 1.00 31.26 176 GLY A N 1
ATOM 1281 C CA . GLY A 1 176 ? -21.835 1.800 -11.096 1.00 31.44 176 GLY A CA 1
ATOM 1282 C C . GLY A 1 176 ? -23.128 2.511 -10.788 1.00 31.71 176 GLY A C 1
ATOM 1283 O O . GLY A 1 176 ? -23.378 2.866 -9.641 1.00 30.96 176 GLY A O 1
ATOM 1284 N N . PRO A 1 177 ? -23.948 2.721 -11.811 1.00 33.12 177 PRO A N 1
ATOM 1285 C CA . PRO A 1 177 ? -25.323 3.241 -11.691 1.00 32.99 177 PRO A CA 1
ATOM 1286 C C . PRO A 1 177 ? -26.101 2.500 -10.621 1.00 32.33 177 PRO A C 1
ATOM 1287 O O . PRO A 1 177 ? -26.046 1.207 -10.545 1.00 31.72 177 PRO A O 1
ATOM 1291 N N . GLY A 1 178 ? -26.810 3.254 -9.788 1.00 31.83 178 GLY A N 1
ATOM 1292 C CA . GLY A 1 178 ? -27.684 2.649 -8.791 1.00 30.42 178 GLY A CA 1
ATOM 1293 C C . GLY A 1 178 ? -27.069 2.581 -7.401 1.00 30.77 178 GLY A C 1
ATOM 1294 O O . GLY A 1 178 ? -27.764 2.337 -6.433 1.00 30.32 178 GLY A O 1
ATOM 1295 N N . GLU A 1 179 ? -25.774 2.818 -7.289 1.00 30.02 179 GLU A N 1
ATOM 1296 C CA . GLU A 1 179 ? -25.130 2.741 -6.030 1.00 29.01 179 GLU A CA 1
ATOM 1297 C C . GLU A 1 179 ? -25.341 4.109 -5.283 1.00 30.08 179 GLU A C 1
ATOM 1298 O O . GLU A 1 179 ? -25.119 5.184 -5.861 1.00 29.94 179 GLU A O 1
ATOM 1304 N N . ARG A 1 180 ? -25.778 4.016 -4.033 1.00 29.78 180 ARG A N 1
ATOM 1305 C CA . ARG A 1 180 ? -25.998 5.216 -3.200 1.00 32.79 180 ARG A CA 1
ATOM 1306 C C . ARG A 1 180 ? -24.725 6.010 -3.037 1.00 35.03 180 ARG A C 1
ATOM 1307 O O . ARG A 1 180 ? -23.638 5.458 -3.000 1.00 34.36 180 ARG A O 1
ATOM 1315 N N . PRO A 1 181 ? -24.856 7.333 -2.844 1.00 38.48 181 PRO A N 1
ATOM 1316 C CA . PRO A 1 181 ? -23.666 8.146 -2.899 1.00 40.49 181 PRO A CA 1
ATOM 1317 C C . PRO A 1 181 ? -22.868 8.239 -1.600 1.00 42.77 181 PRO A C 1
ATOM 1318 O O . PRO A 1 181 ? -22.288 9.264 -1.321 1.00 43.99 181 PRO A O 1
ATOM 1322 N N . ASP A 1 182 ? -22.827 7.201 -0.796 1.00 43.37 182 ASP A N 1
ATOM 1323 C CA . ASP A 1 182 ? -21.897 7.258 0.346 1.00 44.69 182 ASP A CA 1
ATOM 1324 C C . ASP A 1 182 ? -20.529 6.637 -0.045 1.00 43.84 182 ASP A C 1
ATOM 1325 O O . ASP A 1 182 ? -19.478 7.013 0.529 1.00 45.61 182 ASP A O 1
ATOM 1330 N N . ALA A 1 183 ? -20.539 5.848 -1.109 1.00 40.03 183 ALA A N 1
ATOM 1331 C CA . ALA A 1 183 ? -19.336 5.276 -1.712 1.00 39.08 183 ALA A CA 1
ATOM 1332 C C . ALA A 1 183 ? -18.645 6.257 -2.653 1.00 38.89 183 ALA A C 1
ATOM 1333 O O . ALA A 1 183 ? -19.321 7.036 -3.292 1.00 38.95 183 ALA A O 1
ATOM 1335 N N . LEU A 1 184 ? -17.352 6.082 -2.848 1.00 38.55 184 LEU A N 1
ATOM 1336 C CA . LEU A 1 184 ? -16.505 7.028 -3.582 1.00 40.25 184 LEU A CA 1
ATOM 1337 C C . LEU A 1 184 ? -17.052 7.480 -4.949 1.00 41.21 184 LEU A C 1
ATOM 1338 O O . LEU A 1 184 ? -17.300 8.668 -5.179 1.00 43.11 184 LEU A O 1
ATOM 1343 N N . VAL A 1 185 ? -17.186 6.546 -5.883 1.00 40.22 185 VAL A N 1
ATOM 1344 C CA . VAL A 1 185 ? -17.544 6.974 -7.224 1.00 40.47 185 VAL A CA 1
ATOM 1345 C C . VAL A 1 185 ? -18.883 7.756 -7.241 1.00 41.97 185 VAL A C 1
ATOM 1346 O O . VAL A 1 185 ? -18.907 8.880 -7.736 1.00 42.30 185 VAL A O 1
ATOM 1350 N N . PRO A 1 186 ? -19.960 7.190 -6.657 1.00 41.04 186 PRO A N 1
ATOM 1351 C CA . PRO A 1 186 ? -21.175 7.947 -6.703 1.00 42.01 186 PRO A CA 1
ATOM 1352 C C . PRO A 1 186 ? -21.090 9.219 -5.866 1.00 43.18 186 PRO A C 1
ATOM 1353 O O . PRO A 1 186 ? -21.701 10.178 -6.241 1.00 42.80 186 PRO A O 1
ATOM 1357 N N . ARG A 1 187 ? -20.334 9.201 -4.767 1.00 44.20 187 ARG A N 1
ATOM 1358 C CA . ARG A 1 187 ? -20.196 10.416 -3.947 1.00 46.71 187 ARG A CA 1
ATOM 1359 C C . ARG A 1 187 ? -19.593 11.502 -4.786 1.00 48.38 187 ARG A C 1
ATOM 1360 O O . ARG A 1 187 ? -20.134 12.600 -4.819 1.00 49.69 187 ARG A O 1
ATOM 1368 N N . LEU A 1 188 ? -18.523 11.174 -5.506 1.00 48.66 188 LEU A N 1
ATOM 1369 C CA . LEU A 1 188 ? -17.842 12.133 -6.368 1.00 50.67 188 LEU A CA 1
ATOM 1370 C C . LEU A 1 188 ? -18.776 12.657 -7.443 1.00 52.25 188 LEU A C 1
ATOM 1371 O O . LEU A 1 188 ? -18.843 13.865 -7.675 1.00 53.11 188 LEU A O 1
ATOM 1376 N N . CYS A 1 189 ? -19.506 11.744 -8.094 1.00 51.50 189 CYS A N 1
ATOM 1377 C CA . CYS A 1 189 ? -20.499 12.141 -9.065 1.00 53.06 189 CYS A CA 1
ATOM 1378 C C . CYS A 1 189 ? -21.544 13.072 -8.478 1.00 54.39 189 CYS A C 1
ATOM 1379 O O . CYS A 1 189 ? -21.712 14.219 -8.974 1.00 55.93 189 CYS A O 1
ATOM 1382 N N . ALA A 1 190 ? -22.203 12.638 -7.402 1.00 53.52 190 ALA A N 1
ATOM 1383 C CA . ALA A 1 190 ? -23.226 13.466 -6.770 1.00 55.96 190 ALA A CA 1
ATOM 1384 C C . ALA A 1 190 ? -22.707 14.863 -6.311 1.00 58.64 190 ALA A C 1
ATOM 1385 O O . ALA A 1 190 ? -23.451 15.850 -6.347 1.00 59.81 190 ALA A O 1
ATOM 1387 N N . ASN A 1 191 ? -21.440 14.917 -5.899 1.00 60.12 191 ASN A N 1
ATOM 1388 C CA . ASN A 1 191 ? -20.831 16.169 -5.416 1.00 62.69 191 ASN A CA 1
ATOM 1389 C C . ASN A 1 191 ? -20.383 17.070 -6.564 1.00 65.26 191 ASN A C 1
ATOM 1390 O O . ASN A 1 191 ? -20.447 18.309 -6.478 1.00 66.60 191 ASN A O 1
ATOM 1395 N N . LEU A 1 192 ? -19.914 16.439 -7.633 1.00 65.61 192 LEU A N 1
ATOM 1396 C CA . LEU A 1 192 ? -19.496 17.142 -8.829 1.00 67.97 192 LEU A CA 1
ATOM 1397 C C . LEU A 1 192 ? -20.698 17.888 -9.400 1.00 69.26 192 LEU A C 1
ATOM 1398 O O . LEU A 1 192 ? -20.585 19.035 -9.823 1.00 70.50 192 LEU A O 1
ATOM 1403 N N . LEU A 1 193 ? -21.857 17.229 -9.378 1.00 68.02 193 LEU A N 1
ATOM 1404 C CA . LEU A 1 193 ? -23.091 17.784 -9.926 1.00 68.88 193 LEU A CA 1
ATOM 1405 C C . LEU A 1 193 ? -23.812 18.815 -9.074 1.00 69.98 193 LEU A C 1
ATOM 1406 O O . LEU A 1 193 ? -24.376 19.751 -9.625 1.00 70.86 193 LEU A O 1
ATOM 1411 N N . THR A 1 194 ? -23.831 18.651 -7.760 1.00 69.65 194 THR A N 1
ATOM 1412 C CA . THR A 1 194 ? -24.536 19.621 -6.927 1.00 71.71 194 THR A CA 1
ATOM 1413 C C . THR A 1 194 ? -23.643 20.708 -6.296 1.00 73.84 194 THR A C 1
ATOM 1414 O O . THR A 1 194 ? -24.168 21.674 -5.755 1.00 74.94 194 THR A O 1
ATOM 1418 N N . ARG A 1 195 ? -22.319 20.538 -6.356 1.00 74.81 195 ARG A N 1
ATOM 1419 C CA . ARG A 1 195 ? -21.401 21.403 -5.626 1.00 76.36 195 ARG A CA 1
ATOM 1420 C C . ARG A 1 195 ? -20.130 21.730 -6.382 1.00 76.99 195 ARG A C 1
ATOM 1421 O O . ARG A 1 195 ? -19.302 22.506 -5.894 1.00 77.94 195 ARG A O 1
ATOM 1429 N N . ASN A 1 196 ? -19.968 21.170 -7.572 1.00 76.14 196 ASN A N 1
ATOM 1430 C CA . ASN A 1 196 ? -18.718 21.339 -8.324 1.00 77.23 196 ASN A CA 1
ATOM 1431 C C . ASN A 1 196 ? -17.476 21.093 -7.454 1.00 76.60 196 ASN A C 1
ATOM 1432 O O . ASN A 1 196 ? -16.493 21.840 -7.523 1.00 77.24 196 ASN A O 1
ATOM 1437 N N . GLU A 1 197 ? -17.559 20.036 -6.636 1.00 74.23 197 GLU A N 1
ATOM 1438 C CA . GLU A 1 197 ? -16.533 19.662 -5.681 1.00 73.41 197 GLU A CA 1
ATOM 1439 C C . GLU A 1 197 ? -16.245 18.148 -5.761 1.00 70.44 197 GLU A C 1
ATOM 1440 O O . GLU A 1 197 ? -17.138 17.351 -6.042 1.00 68.48 197 GLU A O 1
ATOM 1446 N N . LEU A 1 198 ? -14.996 17.780 -5.507 1.00 68.81 198 LEU A N 1
ATOM 1447 C CA . LEU A 1 198 ? -14.571 16.391 -5.480 1.00 65.70 198 LEU A CA 1
ATOM 1448 C C . LEU A 1 198 ? -13.920 16.119 -4.128 1.00 64.84 198 LEU A C 1
ATOM 1449 O O . LEU A 1 198 ? -12.714 16.302 -3.984 1.00 65.29 198 LEU A O 1
ATOM 1454 N N . PRO A 1 199 ? -14.721 15.710 -3.124 1.00 63.14 199 PRO A N 1
ATOM 1455 C CA . PRO A 1 199 ? -14.201 15.496 -1.758 1.00 62.54 199 PRO A CA 1
ATOM 1456 C C . PRO A 1 199 ? -13.153 14.391 -1.685 1.00 60.80 199 PRO A C 1
ATOM 1457 O O . PRO A 1 199 ? -13.395 13.292 -2.190 1.00 59.02 199 PRO A O 1
ATOM 1461 N N . VAL A 1 200 ? -12.005 14.695 -1.090 1.00 60.13 200 VAL A N 1
ATOM 1462 C CA . VAL A 1 200 ? -10.958 13.694 -0.856 1.00 59.23 200 VAL A CA 1
ATOM 1463 C C . VAL A 1 200 ? -10.685 13.585 0.640 1.00 58.96 200 VAL A C 1
ATOM 1464 O O . VAL A 1 200 ? -10.325 14.567 1.284 1.00 59.14 200 VAL A O 1
ATOM 1468 N N . GLU A 1 201 ? -10.883 12.383 1.178 1.00 57.28 201 GLU A N 1
ATOM 1469 C CA . GLU A 1 201 ? -10.641 12.120 2.581 1.00 57.08 201 GLU A CA 1
ATOM 1470 C C . GLU A 1 201 ? -9.172 11.763 2.725 1.00 57.53 201 GLU A C 1
ATOM 1471 O O . GLU A 1 201 ? -8.727 10.790 2.111 1.00 56.10 201 GLU A O 1
ATOM 1477 N N . GLY A 1 202 ? -8.421 12.569 3.491 1.00 58.54 202 GLY A N 1
ATOM 1478 C CA . GLY A 1 202 ? -6.963 12.395 3.634 1.00 59.10 202 GLY A CA 1
ATOM 1479 C C . GLY A 1 202 ? -6.211 12.805 2.388 1.00 60.07 202 GLY A C 1
ATOM 1480 O O . GLY A 1 202 ? -6.691 13.674 1.646 1.00 60.84 202 GLY A O 1
ATOM 1481 N N . ASP A 1 203 ? -5.033 12.217 2.142 1.00 59.95 203 ASP A N 1
ATOM 1482 C CA . ASP A 1 203 ? -4.177 12.678 1.011 1.00 61.02 203 ASP A CA 1
ATOM 1483 C C . ASP A 1 203 ? -4.627 12.131 -0.365 1.00 60.16 203 ASP A C 1
ATOM 1484 O O . ASP A 1 203 ? -4.097 12.522 -1.393 1.00 60.55 203 ASP A O 1
ATOM 1489 N N . GLY A 1 204 ? -5.598 11.211 -0.388 1.00 57.91 204 GLY A N 1
ATOM 1490 C CA . GLY A 1 204 ? -6.032 10.621 -1.659 1.00 56.36 204 GLY A CA 1
ATOM 1491 C C . GLY A 1 204 ? -5.095 9.609 -2.329 1.00 55.43 204 GLY A C 1
ATOM 1492 O O . GLY A 1 204 ? -5.398 9.114 -3.430 1.00 54.50 204 GLY A O 1
ATOM 1493 N N . GLU A 1 205 ? -3.993 9.277 -1.646 1.00 54.36 205 GLU A N 1
ATOM 1494 C CA . GLU A 1 205 ? -3.031 8.254 -2.100 1.00 53.56 205 GLU A CA 1
ATOM 1495 C C . GLU A 1 205 ? -3.481 6.798 -1.828 1.00 50.35 205 GLU A C 1
ATOM 1496 O O . GLU A 1 205 ? -2.942 5.848 -2.407 1.00 48.42 205 GLU A O 1
ATOM 1502 N N . GLN A 1 206 ? -4.475 6.658 -0.956 1.00 48.37 206 GLN A N 1
ATOM 1503 C CA . GLN A 1 206 ? -5.037 5.347 -0.629 1.00 45.54 206 GLN A CA 1
ATOM 1504 C C . GLN A 1 206 ? -5.627 4.734 -1.898 1.00 44.87 206 GLN A C 1
ATOM 1505 O O . GLN A 1 206 ? -6.132 5.481 -2.770 1.00 44.64 206 GLN A O 1
ATOM 1511 N N . ARG A 1 207 ? -5.555 3.390 -2.005 1.00 42.67 207 ARG A N 1
ATOM 1512 C CA . ARG A 1 207 ? -5.852 2.690 -3.257 1.00 41.23 207 ARG A CA 1
ATOM 1513 C C . ARG A 1 207 ? -6.918 1.603 -3.070 1.00 39.25 207 ARG A C 1
ATOM 1514 O O . ARG A 1 207 ? -6.983 0.953 -2.047 1.00 38.27 207 ARG A O 1
ATOM 1522 N N . ARG A 1 208 ? -7.756 1.444 -4.086 1.00 38.29 208 ARG A N 1
ATOM 1523 C CA . ARG A 1 208 ? -8.816 0.459 -4.060 1.00 36.44 208 ARG A CA 1
ATOM 1524 C C . ARG A 1 208 ? -8.824 -0.283 -5.385 1.00 35.03 208 ARG A C 1
ATOM 1525 O O . ARG A 1 208 ? -8.289 0.197 -6.409 1.00 36.24 208 ARG A O 1
ATOM 1533 N N . ASP A 1 209 ? -9.367 -1.480 -5.335 1.00 32.77 209 ASP A N 1
ATOM 1534 C CA . ASP A 1 209 ? -9.500 -2.335 -6.517 1.00 31.59 209 ASP A CA 1
ATOM 1535 C C . ASP A 1 209 ? -10.964 -2.221 -6.956 1.00 31.36 209 ASP A C 1
ATOM 1536 O O . ASP A 1 209 ? -11.834 -2.734 -6.276 1.00 30.37 209 ASP A O 1
ATOM 1541 N N . PHE A 1 210 ? -11.219 -1.545 -8.082 1.00 32.11 210 PHE A N 1
ATOM 1542 C CA . PHE A 1 210 ? -12.585 -1.240 -8.566 1.00 32.37 210 PHE A CA 1
ATOM 1543 C C . PHE A 1 210 ? -13.061 -2.227 -9.626 1.00 32.53 210 PHE A C 1
ATOM 1544 O O . PHE A 1 210 ? -12.301 -2.574 -10.551 1.00 32.81 210 PHE A O 1
ATOM 1552 N N . THR A 1 211 ? -14.312 -2.665 -9.494 1.00 30.68 211 THR A N 1
ATOM 1553 C CA . THR A 1 211 ? -14.968 -3.462 -10.534 1.00 32.19 211 THR A CA 1
ATOM 1554 C C . THR A 1 211 ? -16.341 -2.921 -10.850 1.00 31.52 211 THR A C 1
ATOM 1555 O O . THR A 1 211 ? -17.109 -2.563 -9.921 1.00 29.21 211 THR A O 1
ATOM 1559 N N . TYR A 1 212 ? -16.638 -2.837 -12.151 1.00 32.17 212 TYR A N 1
ATOM 1560 C CA . TYR A 1 212 ? -17.924 -2.243 -12.597 1.00 32.05 212 TYR A CA 1
ATOM 1561 C C . TYR A 1 212 ? -19.063 -3.206 -12.358 1.00 30.50 212 TYR A C 1
ATOM 1562 O O . TYR A 1 212 ? -18.864 -4.407 -12.453 1.00 31.14 212 TYR A O 1
ATOM 1571 N N . ILE A 1 213 ? -20.228 -2.687 -11.989 1.00 29.22 213 ILE A N 1
ATOM 1572 C CA . ILE A 1 213 ? -21.351 -3.508 -11.510 1.00 28.49 213 ILE A CA 1
ATOM 1573 C C . ILE A 1 213 ? -21.728 -4.623 -12.507 1.00 28.29 213 ILE A C 1
ATOM 1574 O O . ILE A 1 213 ? -21.996 -5.754 -12.085 1.00 26.18 213 ILE A O 1
ATOM 1579 N N . THR A 1 214 ? -21.732 -4.324 -13.816 1.00 29.55 214 THR A N 1
ATOM 1580 C CA . THR A 1 214 ? -22.178 -5.360 -14.783 1.00 30.88 214 THR A CA 1
ATOM 1581 C C . THR A 1 214 ? -21.257 -6.559 -14.798 1.00 30.48 214 THR A C 1
ATOM 1582 O O . THR A 1 214 ? -21.718 -7.684 -14.953 1.00 29.39 214 THR A O 1
ATOM 1586 N N . ASP A 1 215 ? -19.947 -6.305 -14.637 1.00 31.45 215 ASP A N 1
ATOM 1587 C CA . ASP A 1 215 ? -18.969 -7.386 -14.563 1.00 30.40 215 ASP A CA 1
ATOM 1588 C C . ASP A 1 215 ? -19.201 -8.228 -13.293 1.00 28.49 215 ASP A C 1
ATOM 1589 O O . ASP A 1 215 ? -19.089 -9.419 -13.314 1.00 28.07 215 ASP A O 1
ATOM 1594 N N . VAL A 1 216 ? -19.560 -7.595 -12.180 1.00 27.32 216 VAL A N 1
ATOM 1595 C CA . VAL A 1 216 ? -19.718 -8.325 -10.932 1.00 25.82 216 VAL A CA 1
ATOM 1596 C C . VAL A 1 216 ? -20.971 -9.161 -11.049 1.00 26.17 216 VAL A C 1
ATOM 1597 O O . VAL A 1 216 ? -21.025 -10.311 -10.619 1.00 24.95 216 VAL A O 1
ATOM 1601 N N . VAL A 1 217 ? -22.018 -8.579 -11.651 1.00 25.69 217 VAL A N 1
ATOM 1602 C CA . VAL A 1 217 ? -23.229 -9.329 -11.809 1.00 25.77 217 VAL A CA 1
ATOM 1603 C C . VAL A 1 217 ? -23.009 -10.554 -12.695 1.00 26.43 217 VAL A C 1
ATOM 1604 O O . VAL A 1 217 ? -23.494 -11.636 -12.358 1.00 26.08 217 VAL A O 1
ATOM 1608 N N . ASP A 1 218 ? -22.272 -10.393 -13.793 1.00 28.63 218 ASP A N 1
ATOM 1609 C CA . ASP A 1 218 ? -21.953 -11.512 -14.671 1.00 30.62 218 ASP A CA 1
ATOM 1610 C C . ASP A 1 218 ? -21.269 -12.661 -13.923 1.00 29.58 218 ASP A C 1
ATOM 1611 O O . ASP A 1 218 ? -21.667 -13.843 -14.085 1.00 29.47 218 ASP A O 1
ATOM 1616 N N . LYS A 1 219 ? -20.304 -12.303 -13.077 1.00 29.10 219 LYS A N 1
ATOM 1617 C CA . LYS A 1 219 ? -19.570 -13.248 -12.235 1.00 29.27 219 LYS A CA 1
ATOM 1618 C C . LYS A 1 219 ? -20.472 -13.914 -11.200 1.00 27.80 219 LYS A C 1
ATOM 1619 O O . LYS A 1 219 ? -20.307 -15.090 -10.919 1.00 27.86 219 LYS A O 1
ATOM 1625 N N . LEU A 1 220 ? -21.390 -13.151 -10.609 1.00 25.76 220 LEU A N 1
ATOM 1626 C CA . LEU A 1 220 ? -22.331 -13.738 -9.630 1.00 25.78 220 LEU A CA 1
ATOM 1627 C C . LEU A 1 220 ? -23.257 -14.742 -10.293 1.00 27.84 220 LEU A C 1
ATOM 1628 O O . LEU A 1 220 ? -23.592 -15.790 -9.655 1.00 28.62 220 LEU A O 1
ATOM 1633 N N . VAL A 1 221 ? -23.703 -14.404 -11.529 1.00 27.15 221 VAL A N 1
ATOM 1634 C CA . VAL A 1 221 ? -24.579 -15.257 -12.269 1.00 29.32 221 VAL A CA 1
ATOM 1635 C C . VAL A 1 221 ? -23.820 -16.536 -12.648 1.00 31.03 221 VAL A C 1
ATOM 1636 O O . VAL A 1 221 ? -24.388 -17.623 -12.543 1.00 31.76 221 VAL A O 1
ATOM 1640 N N . ALA A 1 222 ? -22.556 -16.415 -13.069 1.00 32.43 222 ALA A N 1
ATOM 1641 C CA . ALA A 1 222 ? -21.724 -17.585 -13.376 1.00 36.29 222 ALA A CA 1
ATOM 1642 C C . ALA A 1 222 ? -21.655 -18.584 -12.204 1.00 37.39 222 ALA A C 1
ATOM 1643 O O . ALA A 1 222 ? -21.515 -19.783 -12.430 1.00 38.17 222 ALA A O 1
ATOM 1645 N N . LEU A 1 223 ? -21.752 -18.096 -10.968 1.00 38.19 223 LEU A N 1
ATOM 1646 C CA . LEU A 1 223 ? -21.860 -18.957 -9.758 1.00 38.71 223 LEU A CA 1
ATOM 1647 C C . LEU A 1 223 ? -23.171 -19.706 -9.614 1.00 40.49 223 LEU A C 1
ATOM 1648 O O . LEU A 1 223 ? -23.168 -20.715 -8.948 1.00 41.99 223 LEU A O 1
ATOM 1653 N N . ALA A 1 224 ? -24.269 -19.270 -10.239 1.00 41.96 224 ALA A N 1
ATOM 1654 C CA . ALA A 1 224 ? -25.572 -19.959 -10.054 1.00 44.74 224 ALA A CA 1
ATOM 1655 C C . ALA A 1 224 ? -25.533 -21.462 -10.441 1.00 47.67 224 ALA A C 1
ATOM 1656 O O . ALA A 1 224 ? -26.234 -22.257 -9.859 1.00 49.19 224 ALA A O 1
ATOM 1658 N N . ASN A 1 225 ? -24.737 -21.812 -11.447 1.00 49.74 225 ASN A N 1
ATOM 1659 C CA . ASN A 1 225 ? -24.721 -23.146 -12.019 1.00 51.83 225 ASN A CA 1
ATOM 1660 C C . ASN A 1 225 ? -23.362 -23.879 -11.994 1.00 51.84 225 ASN A C 1
ATOM 1661 O O . ASN A 1 225 ? -23.132 -24.766 -12.805 1.00 53.12 225 ASN A O 1
ATOM 1666 N N . ARG A 1 226 ? -22.476 -23.515 -11.081 1.00 49.72 226 ARG A N 1
ATOM 1667 C CA . ARG A 1 226 ? -21.200 -24.182 -10.864 1.00 49.28 226 ARG A CA 1
ATOM 1668 C C . ARG A 1 226 ? -20.982 -24.454 -9.377 1.00 47.10 226 ARG A C 1
ATOM 1669 O O . ARG A 1 226 ? -21.569 -23.778 -8.539 1.00 45.06 226 ARG A O 1
ATOM 1677 N N . PRO A 1 227 ? -20.130 -25.443 -9.046 1.00 45.99 227 PRO A N 1
ATOM 1678 C CA . PRO A 1 227 ? -19.747 -25.646 -7.653 1.00 43.95 227 PRO A CA 1
ATOM 1679 C C . PRO A 1 227 ? -19.157 -24.356 -7.033 1.00 42.07 227 PRO A C 1
ATOM 1680 O O . PRO A 1 227 ? -18.389 -23.656 -7.684 1.00 41.99 227 PRO A O 1
ATOM 1684 N N . LEU A 1 228 ? -19.497 -24.054 -5.789 1.00 38.52 228 LEU A N 1
ATOM 1685 C CA . LEU A 1 228 ? -19.052 -22.805 -5.183 1.00 36.71 228 LEU A CA 1
ATOM 1686 C C . LEU A 1 228 ? -17.730 -23.031 -4.493 1.00 36.69 228 LEU A C 1
ATOM 1687 O O . LEU A 1 228 ? -17.537 -24.033 -3.815 1.00 37.64 228 LEU A O 1
ATOM 1692 N N . PRO A 1 229 ? -16.774 -22.138 -4.702 1.00 36.43 229 PRO A N 1
ATOM 1693 C CA . PRO A 1 229 ? -15.515 -22.202 -3.948 1.00 35.95 229 PRO A CA 1
ATOM 1694 C C . PRO A 1 229 ? -15.801 -21.763 -2.487 1.00 34.07 229 PRO A C 1
ATOM 1695 O O . PRO A 1 229 ? -16.772 -21.074 -2.266 1.00 31.60 229 PRO A O 1
ATOM 1699 N N . SER A 1 230 ? -15.013 -22.192 -1.503 1.00 32.81 230 SER A N 1
ATOM 1700 C CA . SER A 1 230 ? -15.356 -21.843 -0.143 1.00 32.43 230 SER A CA 1
ATOM 1701 C C . SER A 1 230 ? -15.241 -20.336 0.003 1.00 29.75 230 SER A C 1
ATOM 1702 O O . SER A 1 230 ? -16.075 -19.709 0.647 1.00 28.19 230 SER A O 1
ATOM 1705 N N . VAL A 1 231 ? -14.206 -19.770 -0.597 1.00 28.18 231 VAL A N 1
ATOM 1706 C CA . VAL A 1 231 ? -14.058 -18.305 -0.610 1.00 27.17 231 VAL A CA 1
ATOM 1707 C C . VAL A 1 231 ? -13.426 -17.861 -1.953 1.00 27.65 231 VAL A C 1
ATOM 1708 O O . VAL A 1 231 ? -12.475 -18.467 -2.438 1.00 27.59 231 VAL A O 1
ATOM 1712 N N . VAL A 1 232 ? -13.956 -16.801 -2.544 1.00 25.81 232 VAL A N 1
ATOM 1713 C CA . VAL A 1 232 ? -13.349 -16.301 -3.768 1.00 26.41 232 VAL A CA 1
ATOM 1714 C C . VAL A 1 232 ? -13.389 -14.753 -3.720 1.00 25.68 232 VAL A C 1
ATOM 1715 O O . VAL A 1 232 ? -14.407 -14.163 -3.372 1.00 24.43 232 VAL A O 1
ATOM 1719 N N . ASN A 1 233 ? -12.254 -14.124 -4.007 1.00 25.56 233 ASN A N 1
ATOM 1720 C CA . ASN A 1 233 ? -12.195 -12.679 -4.303 1.00 25.89 233 ASN A CA 1
ATOM 1721 C C . ASN A 1 233 ? -12.959 -12.351 -5.586 1.00 26.38 233 ASN A C 1
ATOM 1722 O O . ASN A 1 233 ? -12.750 -12.999 -6.640 1.00 26.55 233 ASN A O 1
ATOM 1727 N N . PHE A 1 234 ? -13.818 -11.326 -5.520 1.00 25.70 234 PHE A N 1
ATOM 1728 C CA . PHE A 1 234 ? -14.298 -10.648 -6.731 1.00 26.81 234 PHE A CA 1
ATOM 1729 C C . PHE A 1 234 ? -13.679 -9.268 -6.803 1.00 26.99 234 PHE A C 1
ATOM 1730 O O . PHE A 1 234 ? -14.153 -8.330 -6.097 1.00 28.86 234 PHE A O 1
ATOM 1738 N N . GLY A 1 235 ? -12.610 -9.130 -7.545 1.00 28.07 235 GLY A N 1
ATOM 1739 C CA . GLY A 1 235 ? -11.944 -7.884 -7.747 1.00 27.75 235 GLY A CA 1
ATOM 1740 C C . GLY A 1 235 ? -11.386 -7.877 -9.175 1.00 30.15 235 GLY A C 1
ATOM 1741 O O . GLY A 1 235 ? -11.536 -8.849 -9.921 1.00 30.69 235 GLY A O 1
ATOM 1742 N N . SER A 1 236 ? -10.800 -6.765 -9.580 1.00 30.57 236 SER A N 1
ATOM 1743 C CA . SER A 1 236 ? -10.236 -6.641 -10.915 1.00 32.76 236 SER A CA 1
ATOM 1744 C C . SER A 1 236 ? -8.805 -7.136 -10.894 1.00 34.59 236 SER A C 1
ATOM 1745 O O . SER A 1 236 ? -8.267 -7.486 -11.939 1.00 35.95 236 SER A O 1
ATOM 1748 N N . GLY A 1 237 ? -8.159 -7.106 -9.718 1.00 35.07 237 GLY A N 1
ATOM 1749 C CA . GLY A 1 237 ? -6.692 -7.426 -9.653 1.00 37.08 237 GLY A CA 1
ATOM 1750 C C . GLY A 1 237 ? -5.757 -6.259 -9.836 1.00 39.14 237 GLY A C 1
ATOM 1751 O O . GLY A 1 237 ? -4.520 -6.407 -9.787 1.00 39.56 237 GLY A O 1
ATOM 1752 N N . GLN A 1 238 ? -6.331 -5.094 -10.081 1.00 40.64 238 GLN A N 1
ATOM 1753 C CA . GLN A 1 238 ? -5.579 -3.840 -10.153 1.00 43.68 238 GLN A CA 1
ATOM 1754 C C . GLN A 1 238 ? -6.179 -2.803 -9.185 1.00 42.98 238 GLN A C 1
ATOM 1755 O O . GLN A 1 238 ? -7.408 -2.746 -8.995 1.00 42.20 238 GLN A O 1
ATOM 1761 N N . SER A 1 239 ? -5.299 -2.033 -8.564 1.00 42.76 239 SER A N 1
ATOM 1762 C CA . SER A 1 239 ? -5.691 -0.936 -7.690 1.00 43.37 239 SER A CA 1
ATOM 1763 C C . SER A 1 239 ? -5.456 0.462 -8.294 1.00 45.15 239 SER A C 1
ATOM 1764 O O . SER A 1 239 ? -4.557 0.658 -9.085 1.00 45.79 239 SER A O 1
ATOM 1767 N N . LEU A 1 240 ? -6.262 1.425 -7.867 1.00 45.57 240 LEU A N 1
ATOM 1768 C CA . LEU A 1 240 ? -6.137 2.827 -8.277 1.00 47.18 240 LEU A CA 1
ATOM 1769 C C . LEU A 1 240 ? -6.249 3.686 -7.053 1.00 46.80 240 LEU A C 1
ATOM 1770 O O . LEU A 1 240 ? -7.019 3.351 -6.135 1.00 44.76 240 LEU A O 1
ATOM 1775 N N . SER A 1 241 ? -5.489 4.792 -7.016 1.00 48.02 241 SER A N 1
ATOM 1776 C CA . SER A 1 241 ? -5.606 5.711 -5.888 1.00 48.33 241 SER A CA 1
ATOM 1777 C C . SER A 1 241 ? -6.904 6.480 -6.020 1.00 47.86 241 SER A C 1
ATOM 1778 O O . SER A 1 241 ? -7.458 6.582 -7.132 1.00 46.95 241 SER A O 1
ATOM 1781 N N . VAL A 1 242 ? -7.411 6.975 -4.893 1.00 48.19 242 VAL A N 1
ATOM 1782 C CA . VAL A 1 242 ? -8.476 7.992 -4.889 1.00 49.70 242 VAL A CA 1
ATOM 1783 C C . VAL A 1 242 ? -8.138 9.194 -5.840 1.00 52.61 242 VAL A C 1
ATOM 1784 O O . VAL A 1 242 ? -8.999 9.618 -6.637 1.00 52.33 242 VAL A O 1
ATOM 1788 N N . ASN A 1 243 ? -6.884 9.663 -5.811 1.00 54.89 243 ASN A N 1
ATOM 1789 C CA . ASN A 1 243 ? -6.407 10.707 -6.742 1.00 57.89 243 ASN A CA 1
ATOM 1790 C C . ASN A 1 243 ? -6.512 10.348 -8.220 1.00 59.06 243 ASN A C 1
ATOM 1791 O O . ASN A 1 243 ? -6.758 11.232 -9.034 1.00 60.41 243 ASN A O 1
ATOM 1796 N N . ASP A 1 244 ? -6.330 9.065 -8.557 1.00 58.68 244 ASP A N 1
ATOM 1797 C CA . ASP A 1 244 ? -6.443 8.597 -9.939 1.00 59.50 244 ASP A CA 1
ATOM 1798 C C . ASP A 1 244 ? -7.877 8.735 -10.416 1.00 59.18 244 ASP A C 1
ATOM 1799 O O . ASP A 1 244 ? -8.121 9.121 -11.559 1.00 59.55 244 ASP A O 1
ATOM 1804 N N . VAL A 1 245 ? -8.816 8.421 -9.530 1.00 57.65 245 VAL A N 1
ATOM 1805 C CA . VAL A 1 245 ? -10.242 8.568 -9.818 1.00 57.66 245 VAL A CA 1
ATOM 1806 C C . VAL A 1 245 ? -10.627 10.040 -9.943 1.00 59.52 245 VAL A C 1
ATOM 1807 O O . VAL A 1 245 ? -11.327 10.399 -10.885 1.00 58.54 245 VAL A O 1
ATOM 1811 N N . ILE A 1 246 ? -10.163 10.859 -8.993 1.00 61.57 246 ILE A N 1
ATOM 1812 C CA . ILE A 1 246 ? -10.313 12.308 -9.039 1.00 64.85 246 ILE A CA 1
ATOM 1813 C C . ILE A 1 246 ? -9.852 12.810 -10.413 1.00 67.76 246 ILE A C 1
ATOM 1814 O O . ILE A 1 246 ? -10.637 13.413 -11.156 1.00 68.77 246 ILE A O 1
ATOM 1819 N N . ARG A 1 247 ? -8.597 12.523 -10.760 1.00 69.82 247 ARG A N 1
ATOM 1820 C CA . ARG A 1 247 ? -7.988 12.849 -12.070 1.00 72.56 247 ARG A CA 1
ATOM 1821 C C . ARG A 1 247 ? -8.942 12.583 -13.244 1.00 72.46 247 ARG A C 1
ATOM 1822 O O . ARG A 1 247 ? -9.231 13.475 -14.043 1.00 73.38 247 ARG A O 1
ATOM 1830 N N . ILE A 1 248 ? -9.414 11.342 -13.351 1.00 71.17 248 ILE A N 1
ATOM 1831 C CA . ILE A 1 248 ? -10.341 10.940 -14.417 1.00 71.08 248 ILE A CA 1
ATOM 1832 C C . ILE A 1 248 ? -11.569 11.857 -14.481 1.00 71.86 248 ILE A C 1
ATOM 1833 O O . ILE A 1 248 ? -12.025 12.216 -15.578 1.00 72.73 248 ILE A O 1
ATOM 1838 N N . LEU A 1 249 ? -12.085 12.265 -13.322 1.00 71.50 249 LEU A N 1
ATOM 1839 C CA . LEU A 1 249 ? -13.250 13.149 -13.288 1.00 72.47 249 LEU A CA 1
ATOM 1840 C C . LEU A 1 249 ? -12.937 14.607 -13.660 1.00 75.28 249 LEU A C 1
ATOM 1841 O O . LEU A 1 249 ? -13.753 15.280 -14.313 1.00 75.56 249 LEU A O 1
ATOM 1846 N N . GLN A 1 250 ? -11.774 15.100 -13.237 1.00 77.23 250 GLN A N 1
ATOM 1847 C CA . GLN A 1 250 ? -11.372 16.454 -13.644 1.00 80.45 250 GLN A CA 1
ATOM 1848 C C . GLN A 1 250 ? -10.998 16.542 -15.115 1.00 82.47 250 GLN A C 1
ATOM 1849 O O . GLN A 1 250 ? -11.043 17.629 -15.694 1.00 84.45 250 GLN A O 1
ATOM 1855 N N . ALA A 1 251 ? -10.673 15.402 -15.725 1.00 82.65 251 ALA A N 1
ATOM 1856 C CA . ALA A 1 251 ? -10.495 15.334 -17.169 1.00 84.37 251 ALA A CA 1
ATOM 1857 C C . ALA A 1 251 ? -11.818 15.651 -17.847 1.00 84.78 251 ALA A C 1
ATOM 1858 O O . ALA A 1 251 ? -11.856 16.104 -19.003 1.00 86.47 251 ALA A O 1
ATOM 1860 N N . THR A 1 252 ? -12.897 15.454 -17.098 1.00 83.26 252 THR A N 1
ATOM 1861 C CA . THR A 1 252 ? -14.253 15.670 -17.572 1.00 82.43 252 THR A CA 1
ATOM 1862 C C . THR A 1 252 ? -14.804 17.031 -17.144 1.00 81.63 252 THR A C 1
ATOM 1863 O O . THR A 1 252 ? -15.596 17.656 -17.838 1.00 82.72 252 THR A O 1
ATOM 1867 N N . SER A 1 253 ? -14.357 17.482 -15.989 1.00 78.46 253 SER A N 1
ATOM 1868 C CA . SER A 1 253 ? -14.818 18.713 -15.420 1.00 75.82 253 SER A CA 1
ATOM 1869 C C . SER A 1 253 ? -13.654 19.490 -14.814 1.00 73.55 253 SER A C 1
ATOM 1870 O O . SER A 1 253 ? -13.439 19.483 -13.603 1.00 72.73 253 SER A O 1
ATOM 1873 N N . PRO A 1 254 ? -12.893 20.178 -15.675 1.00 71.40 254 PRO A N 1
ATOM 1874 C CA . PRO A 1 254 ? -11.709 20.927 -15.230 1.00 69.54 254 PRO A CA 1
ATOM 1875 C C . PRO A 1 254 ? -11.988 21.975 -14.150 1.00 67.88 254 PRO A C 1
ATOM 1876 O O . PRO A 1 254 ? -11.090 22.270 -13.364 1.00 67.87 254 PRO A O 1
ATOM 1880 N N . ALA A 1 255 ? -13.227 22.468 -14.073 1.00 66.14 255 ALA A N 1
ATOM 1881 C CA . ALA A 1 255 ? -13.600 23.508 -13.105 1.00 65.35 255 ALA A CA 1
ATOM 1882 C C . ALA A 1 255 ? -13.781 22.969 -11.715 1.00 63.41 255 ALA A C 1
ATOM 1883 O O . ALA A 1 255 ? -13.937 23.741 -10.771 1.00 64.37 255 ALA A O 1
ATOM 1885 N N . ALA A 1 256 ? -13.833 21.640 -11.587 1.00 61.42 256 ALA A N 1
ATOM 1886 C CA . ALA A 1 256 ? -14.069 21.024 -10.299 1.00 59.02 256 ALA A CA 1
ATOM 1887 C C . ALA A 1 256 ? -13.017 21.329 -9.236 1.00 59.73 256 ALA A C 1
ATOM 1888 O O . ALA A 1 256 ? -11.795 21.279 -9.454 1.00 60.70 256 ALA A O 1
ATOM 1890 N N . GLU A 1 257 ? -13.540 21.597 -8.053 1.00 58.94 257 GLU A N 1
ATOM 1891 C CA . GLU A 1 257 ? -12.711 21.882 -6.938 1.00 59.11 257 GLU A CA 1
ATOM 1892 C C . GLU A 1 257 ? -12.648 20.678 -6.016 1.00 56.83 257 GLU A C 1
ATOM 1893 O O . GLU A 1 257 ? -13.701 20.113 -5.631 1.00 55.90 257 GLU A O 1
ATOM 1899 N N . VAL A 1 258 ? -11.415 20.316 -5.670 1.00 56.45 258 VAL A N 1
ATOM 1900 C CA . VAL A 1 258 ? -11.139 19.206 -4.804 1.00 55.17 258 VAL A CA 1
ATOM 1901 C C . VAL A 1 258 ? -11.249 19.699 -3.393 1.00 55.64 258 VAL A C 1
ATOM 1902 O O . VAL A 1 258 ? -10.494 20.569 -2.987 1.00 57.44 258 VAL A O 1
ATOM 1906 N N . ALA A 1 259 ? -12.190 19.160 -2.649 1.00 54.40 259 ALA A N 1
ATOM 1907 C CA . ALA A 1 259 ? -12.395 19.593 -1.284 1.00 55.03 259 ALA A CA 1
ATOM 1908 C C . ALA A 1 259 ? -11.741 18.588 -0.360 1.00 54.08 259 ALA A C 1
ATOM 1909 O O . ALA A 1 259 ? -12.217 17.440 -0.231 1.00 52.92 259 ALA A O 1
ATOM 1911 N N . ARG A 1 260 ? -10.653 19.018 0.272 1.00 55.18 260 ARG A N 1
ATOM 1912 C CA . ARG A 1 260 ? -9.922 18.183 1.186 1.00 55.27 260 ARG A CA 1
ATOM 1913 C C . ARG A 1 260 ? -10.770 17.915 2.385 1.00 55.57 260 ARG A C 1
ATOM 1914 O O . ARG A 1 260 ? -11.332 18.853 2.983 1.00 57.01 260 ARG A O 1
ATOM 1922 N N . LYS A 1 261 ? -10.852 16.635 2.714 1.00 54.67 261 LYS A N 1
ATOM 1923 C CA . LYS A 1 261 ? -11.521 16.168 3.901 1.00 56.10 261 LYS A CA 1
ATOM 1924 C C . LYS A 1 261 ? -10.543 15.445 4.829 1.00 57.87 261 LYS A C 1
ATOM 1925 O O . LYS A 1 261 ? -9.434 15.058 4.504 1.00 56.26 261 LYS A O 1
ATOM 1931 N N . GLN A 1 262 ? -11.027 15.315 6.023 1.00 62.01 262 GLN A N 1
ATOM 1932 C CA . GLN A 1 262 ? -10.393 14.638 7.074 1.00 66.10 262 GLN A CA 1
ATOM 1933 C C . GLN A 1 262 ? -10.229 13.119 6.746 1.00 65.59 262 GLN A C 1
ATOM 1934 O O . GLN A 1 262 ? -11.127 12.518 6.174 1.00 64.39 262 GLN A O 1
ATOM 1940 N N . PRO A 1 263 ? -9.056 12.539 7.058 1.00 66.19 263 PRO A N 1
ATOM 1941 C CA . PRO A 1 263 ? -8.819 11.122 6.695 1.00 64.21 263 PRO A CA 1
ATOM 1942 C C . PRO A 1 263 ? -9.659 10.189 7.534 1.00 61.71 263 PRO A C 1
ATOM 1943 O O . PRO A 1 263 ? -10.130 10.564 8.599 1.00 61.88 263 PRO A O 1
ATOM 1947 N N . ARG A 1 264 ? -9.884 8.983 7.038 1.00 58.01 264 ARG A N 1
ATOM 1948 C CA . ARG A 1 264 ? -10.605 8.045 7.821 1.00 54.72 264 ARG A CA 1
ATOM 1949 C C . ARG A 1 264 ? -9.742 7.507 8.948 1.00 53.09 264 ARG A C 1
ATOM 1950 O O . ARG A 1 264 ? -8.562 7.432 8.815 1.00 52.23 264 ARG A O 1
ATOM 1958 N N . PRO A 1 265 ? -10.360 7.089 10.050 1.00 52.00 265 PRO A N 1
ATOM 1959 C CA . PRO A 1 265 ? -9.629 6.316 11.057 1.00 51.13 265 PRO A CA 1
ATOM 1960 C C . PRO A 1 265 ? -9.267 4.934 10.552 1.00 48.39 265 PRO A C 1
ATOM 1961 O O . PRO A 1 265 ? -10.016 4.361 9.748 1.00 46.84 265 PRO A O 1
ATOM 1965 N N . ASN A 1 266 ? -8.161 4.394 11.055 1.00 47.15 266 ASN A N 1
ATOM 1966 C CA . ASN A 1 266 ? -7.701 3.053 10.678 1.00 45.85 266 ASN A CA 1
ATOM 1967 C C . ASN A 1 266 ? -7.767 2.830 9.168 1.00 44.22 266 ASN A C 1
ATOM 1968 O O . ASN A 1 266 ? -8.180 1.772 8.704 1.00 42.99 266 ASN A O 1
ATOM 1973 N N . GLU A 1 267 ? -7.365 3.839 8.413 1.00 44.12 267 GLU A N 1
ATOM 1974 C CA . GLU A 1 267 ? -7.496 3.809 6.950 1.00 43.18 267 GLU A CA 1
ATOM 1975 C C . GLU A 1 267 ? -6.647 2.689 6.387 1.00 41.46 267 GLU A C 1
ATOM 1976 O O . GLU A 1 267 ? -5.606 2.347 6.953 1.00 42.75 267 GLU A O 1
ATOM 1982 N N . ILE A 1 268 ? -7.088 2.142 5.271 1.00 39.17 268 ILE A N 1
ATOM 1983 C CA . ILE A 1 268 ? -6.328 1.125 4.566 1.00 36.83 268 ILE A CA 1
ATOM 1984 C C . ILE A 1 268 ? -5.719 1.738 3.343 1.00 36.50 268 ILE A C 1
ATOM 1985 O O . ILE A 1 268 ? -6.418 2.368 2.557 1.00 34.97 268 ILE A O 1
ATOM 1990 N N . THR A 1 269 ? -4.407 1.560 3.223 1.00 36.01 269 THR A N 1
ATOM 1991 C CA . THR A 1 269 ? -3.606 2.125 2.142 1.00 38.13 269 THR A CA 1
ATOM 1992 C C . THR A 1 269 ? -3.853 1.486 0.780 1.00 37.17 269 THR A C 1
ATOM 1993 O O . THR A 1 269 ? -3.839 2.181 -0.256 1.00 38.72 269 THR A O 1
ATOM 1997 N N . GLU A 1 270 ? -4.052 0.172 0.757 1.00 35.08 270 GLU A N 1
ATOM 1998 C CA . GLU A 1 270 ? -4.290 -0.507 -0.507 1.00 34.43 270 GLU A CA 1
ATOM 1999 C C . GLU A 1 270 ? -5.079 -1.798 -0.332 1.00 32.57 270 GLU A C 1
ATOM 2000 O O . GLU A 1 270 ? -4.710 -2.637 0.511 1.00 30.72 270 GLU A O 1
ATOM 2006 N N . PHE A 1 271 ? -6.176 -1.914 -1.101 1.00 30.66 271 PHE A N 1
ATOM 2007 C CA . PHE A 1 271 ? -6.766 -3.229 -1.359 1.00 30.11 271 PHE A CA 1
ATOM 2008 C C . PHE A 1 271 ? -6.474 -3.574 -2.820 1.00 30.85 271 PHE A C 1
ATOM 2009 O O . PHE A 1 271 ? -6.588 -2.702 -3.693 1.00 30.07 271 PHE A O 1
ATOM 2017 N N . ARG A 1 272 ? -6.119 -4.839 -3.060 1.00 30.22 272 ARG A N 1
ATOM 2018 C CA . ARG A 1 272 ? -5.853 -5.356 -4.403 1.00 31.22 272 ARG A CA 1
ATOM 2019 C C . ARG A 1 272 ? -6.080 -6.869 -4.436 1.00 30.78 272 ARG A C 1
ATOM 2020 O O . ARG A 1 272 ? -5.392 -7.609 -3.725 1.00 30.88 272 ARG A O 1
ATOM 2028 N N . ALA A 1 273 ? -7.049 -7.305 -5.234 1.00 29.08 273 ALA A N 1
ATOM 2029 C CA . ALA A 1 273 ? -7.411 -8.718 -5.303 1.00 29.44 273 ALA A CA 1
ATOM 2030 C C . ALA A 1 273 ? -6.411 -9.562 -6.059 1.00 30.80 273 ALA A C 1
ATOM 2031 O O . ALA A 1 273 ? -5.996 -9.203 -7.168 1.00 31.59 273 ALA A O 1
ATOM 2033 N N . ASP A 1 274 ? -6.026 -10.688 -5.469 1.00 30.93 274 ASP A N 1
ATOM 2034 C CA . ASP A 1 274 ? -5.418 -11.735 -6.301 1.00 32.81 274 ASP A CA 1
ATOM 2035 C C . ASP A 1 274 ? -6.573 -12.470 -6.998 1.00 32.35 274 ASP A C 1
ATOM 2036 O O . ASP A 1 274 ? -7.450 -12.938 -6.333 1.00 31.65 274 ASP A O 1
ATOM 2041 N N . THR A 1 275 ? -6.540 -12.548 -8.333 1.00 33.74 275 THR A N 1
ATOM 2042 C CA . THR A 1 275 ? -7.695 -13.050 -9.128 1.00 35.01 275 THR A CA 1
ATOM 2043 C C . THR A 1 275 ? -7.491 -14.489 -9.657 1.00 36.09 275 THR A C 1
ATOM 2044 O O . THR A 1 275 ? -8.330 -14.998 -10.393 1.00 36.22 275 THR A O 1
ATOM 2048 N N . ALA A 1 276 ? -6.405 -15.146 -9.261 1.00 37.01 276 ALA A N 1
ATOM 2049 C CA . ALA A 1 276 ? -6.085 -16.488 -9.855 1.00 38.86 276 ALA A CA 1
ATOM 2050 C C . ALA A 1 276 ? -7.247 -17.486 -9.606 1.00 38.82 276 ALA A C 1
ATOM 2051 O O . ALA A 1 276 ? -7.684 -18.181 -10.556 1.00 38.40 276 ALA A O 1
ATOM 2053 N N . LEU A 1 277 ? -7.752 -17.534 -8.371 1.00 37.37 277 LEU A N 1
ATOM 2054 C CA . LEU A 1 277 ? -8.885 -18.437 -8.065 1.00 38.41 277 LEU A CA 1
ATOM 2055 C C . LEU A 1 277 ? -10.152 -18.056 -8.808 1.00 38.11 277 LEU A C 1
ATOM 2056 O O . LEU A 1 277 ? -10.814 -18.934 -9.411 1.00 38.46 277 LEU A O 1
ATOM 2061 N N . GLN A 1 278 ? -10.513 -16.777 -8.760 1.00 37.16 278 GLN A N 1
ATOM 2062 C CA . GLN A 1 278 ? -11.650 -16.275 -9.551 1.00 37.89 278 GLN A CA 1
ATOM 2063 C C . GLN A 1 278 ? -11.511 -16.760 -11.044 1.00 40.16 278 GLN A C 1
ATOM 2064 O O . GLN A 1 278 ? -12.440 -17.312 -11.635 1.00 40.46 278 GLN A O 1
ATOM 2070 N N . THR A 1 279 ? -10.354 -16.499 -11.632 1.00 41.42 279 THR A N 1
ATOM 2071 C CA . THR A 1 279 ? -10.099 -16.851 -13.051 1.00 46.05 279 THR A CA 1
ATOM 2072 C C . THR A 1 279 ? -10.312 -18.359 -13.249 1.00 47.83 279 THR A C 1
ATOM 2073 O O . THR A 1 279 ? -11.009 -18.794 -14.171 1.00 48.29 279 THR A O 1
ATOM 2077 N N . ARG A 1 280 ? -9.794 -19.159 -12.332 1.00 50.38 280 ARG A N 1
ATOM 2078 C CA . ARG A 1 280 ? -9.944 -20.597 -12.453 1.00 54.80 280 ARG A CA 1
ATOM 2079 C C . ARG A 1 280 ? -11.366 -21.066 -12.245 1.00 55.93 280 ARG A C 1
ATOM 2080 O O . ARG A 1 280 ? -11.853 -21.844 -13.005 1.00 56.47 280 ARG A O 1
ATOM 2088 N N . GLN A 1 281 ? -12.045 -20.588 -11.220 1.00 56.89 281 GLN A N 1
ATOM 2089 C CA . GLN A 1 281 ? -13.377 -21.107 -10.976 1.00 60.05 281 GLN A CA 1
ATOM 2090 C C . GLN A 1 281 ? -14.432 -20.644 -11.971 1.00 61.13 281 GLN A C 1
ATOM 2091 O O . GLN A 1 281 ? -15.334 -21.433 -12.289 1.00 61.49 281 GLN A O 1
ATOM 2097 N N . ILE A 1 282 ? -14.343 -19.399 -12.444 1.00 62.44 282 ILE A N 1
ATOM 2098 C CA . ILE A 1 282 ? -15.394 -18.839 -13.303 1.00 64.83 282 ILE A CA 1
ATOM 2099 C C . ILE A 1 282 ? -14.807 -18.289 -14.586 1.00 67.05 282 ILE A C 1
ATOM 2100 O O . ILE A 1 282 ? -15.485 -17.642 -15.392 1.00 67.84 282 ILE A O 1
ATOM 2105 N N . GLY A 1 283 ? -13.536 -18.598 -14.785 1.00 68.83 283 GLY A N 1
ATOM 2106 C CA . GLY A 1 283 ? -12.839 -18.221 -15.982 1.00 70.36 283 GLY A CA 1
ATOM 2107 C C . GLY A 1 283 ? -12.908 -16.735 -16.088 1.00 69.79 283 GLY A C 1
ATOM 2108 O O . GLY A 1 283 ? -13.066 -16.008 -15.095 1.00 69.97 283 GLY A O 1
ATOM 2109 N N . GLU A 1 284 ? -12.667 -16.237 -17.288 1.00 67.82 284 GLU A N 1
ATOM 2110 C CA . GLU A 1 284 ? -12.767 -14.806 -17.479 1.00 62.82 284 GLU A CA 1
ATOM 2111 C C . GLU A 1 284 ? -13.228 -14.619 -18.859 1.00 65.55 284 GLU A C 1
ATOM 2112 O O . GLU A 1 284 ? -12.893 -15.381 -19.744 1.00 69.33 284 GLU A O 1
ATOM 2118 N N . ARG A 1 285 ? -13.966 -13.554 -19.048 1.00 62.60 285 ARG A N 1
ATOM 2119 C CA . ARG A 1 285 ? -14.449 -13.263 -20.357 1.00 60.63 285 ARG A CA 1
ATOM 2120 C C . ARG A 1 285 ? -13.552 -12.155 -20.877 1.00 60.11 285 ARG A C 1
ATOM 2121 O O . ARG A 1 285 ? -12.914 -11.428 -20.088 1.00 60.78 285 ARG A O 1
ATOM 2123 N N . SER A 1 286 ? -13.490 -12.042 -22.201 1.00 59.41 286 SER A N 1
ATOM 2124 C CA . SER A 1 286 ? -12.696 -10.999 -22.849 1.00 58.09 286 SER A CA 1
ATOM 2125 C C . SER A 1 286 ? -13.029 -9.586 -22.320 1.00 57.03 286 SER A C 1
ATOM 2126 O O . SER A 1 286 ? -12.123 -8.851 -21.880 1.00 58.77 286 SER A O 1
ATOM 2129 N N . GLY A 1 287 ? -14.315 -9.213 -22.340 1.00 54.56 287 GLY A N 1
ATOM 2130 C CA . GLY A 1 287 ? -14.648 -7.843 -22.043 1.00 53.53 287 GLY A CA 1
ATOM 2131 C C . GLY A 1 287 ? -14.364 -7.364 -20.638 1.00 52.29 287 GLY A C 1
ATOM 2132 O O . GLY A 1 287 ? -13.266 -7.523 -20.088 1.00 53.59 287 GLY A O 1
ATOM 2133 N N . GLY A 1 288 ? -15.354 -6.718 -20.054 1.00 53.43 288 GLY A N 1
ATOM 2134 C CA . GLY A 1 288 ? -15.140 -6.090 -18.766 1.00 51.47 288 GLY A CA 1
ATOM 2135 C C . GLY A 1 288 ? -14.933 -4.618 -18.981 1.00 51.66 288 GLY A C 1
ATOM 2136 O O . GLY A 1 288 ? -14.252 -4.214 -19.932 1.00 53.12 288 GLY A O 1
ATOM 2137 N N . ILE A 1 289 ? -15.527 -3.827 -18.095 1.00 49.01 289 ILE A N 1
ATOM 2138 C CA . ILE A 1 289 ? -15.584 -2.393 -18.236 1.00 48.68 289 ILE A CA 1
ATOM 2139 C C . ILE A 1 289 ? -14.397 -1.777 -17.511 1.00 48.25 289 ILE A C 1
ATOM 2140 O O . ILE A 1 289 ? -14.237 -1.936 -16.286 1.00 46.98 289 ILE A O 1
ATOM 2145 N N . GLY A 1 290 ? -13.560 -1.065 -18.264 1.00 48.79 290 GLY A N 1
ATOM 2146 C CA . GLY A 1 290 ? -12.415 -0.360 -17.695 1.00 48.46 290 GLY A CA 1
ATOM 2147 C C . GLY A 1 290 ? -12.895 0.832 -16.889 1.00 47.76 290 GLY A C 1
ATOM 2148 O O . GLY A 1 290 ? -14.057 1.248 -17.009 1.00 47.40 290 GLY A O 1
ATOM 2149 N N . ILE A 1 291 ? -12.014 1.365 -16.046 1.00 47.42 291 ILE A N 1
ATOM 2150 C CA . ILE A 1 291 ? -12.354 2.431 -15.097 1.00 46.78 291 ILE A CA 1
ATOM 2151 C C . ILE A 1 291 ? -12.826 3.754 -15.770 1.00 48.13 291 ILE A C 1
ATOM 2152 O O . ILE A 1 291 ? -13.809 4.341 -15.340 1.00 47.86 291 ILE A O 1
ATOM 2157 N N . GLU A 1 292 ? -12.134 4.200 -16.829 1.00 49.89 292 GLU A N 1
ATOM 2158 C CA . GLU A 1 292 ? -12.568 5.361 -17.632 1.00 51.80 292 GLU A CA 1
ATOM 2159 C C . GLU A 1 292 ? -14.052 5.274 -18.035 1.00 50.53 292 GLU A C 1
ATOM 2160 O O . GLU 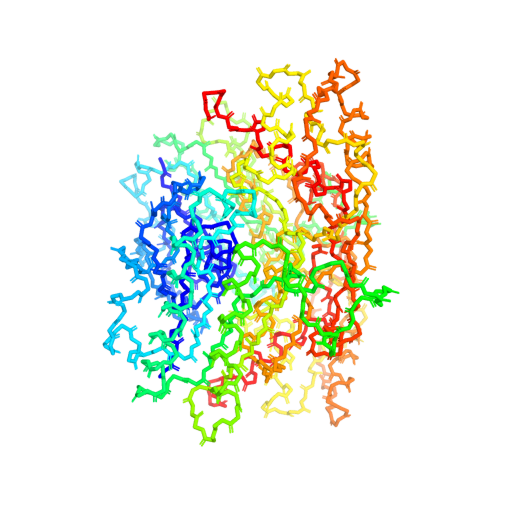A 1 292 ? -14.868 6.154 -17.756 1.00 49.80 292 GLU A O 1
ATOM 2166 N N . GLU A 1 293 ? -14.383 4.189 -18.709 1.00 50.14 293 GLU A N 1
ATOM 2167 C CA . GLU A 1 293 ? -15.715 3.976 -19.211 1.00 49.81 293 GLU A CA 1
ATOM 2168 C C . GLU A 1 293 ? -16.772 3.812 -18.090 1.00 47.88 293 GLU A C 1
ATOM 2169 O O . GLU A 1 293 ? -17.901 4.322 -18.206 1.00 47.99 293 GLU A O 1
ATOM 2175 N N . GLY A 1 294 ? -16.397 3.092 -17.030 1.00 45.54 294 GLY A N 1
ATOM 2176 C CA . GLY A 1 294 ? -17.259 2.853 -15.906 1.00 43.58 294 GLY A CA 1
ATOM 2177 C C . GLY A 1 294 ? -17.604 4.144 -15.223 1.00 43.96 294 GLY A C 1
ATOM 2178 O O . GLY A 1 294 ? -18.771 4.354 -14.833 1.00 42.19 294 GLY A O 1
ATOM 2179 N N . ILE A 1 295 ? -16.590 5.002 -15.027 1.00 43.94 295 ILE A N 1
ATOM 2180 C CA . ILE A 1 295 ? -16.848 6.266 -14.382 1.00 45.40 295 ILE A CA 1
ATOM 2181 C C . ILE A 1 295 ? -17.792 7.089 -15.242 1.00 46.80 295 ILE A C 1
ATOM 2182 O O . ILE A 1 295 ? -18.773 7.633 -14.743 1.00 46.27 295 ILE A O 1
ATOM 2187 N N . ARG A 1 296 ? -17.518 7.127 -16.541 1.00 48.56 296 ARG A N 1
ATOM 2188 C CA . ARG A 1 296 ? -18.343 7.887 -17.478 1.00 49.82 296 ARG A CA 1
ATOM 2189 C C . ARG A 1 296 ? -19.816 7.390 -17.409 1.00 48.45 296 ARG A C 1
ATOM 2190 O O . ARG A 1 296 ? -20.751 8.203 -17.327 1.00 48.68 296 ARG A O 1
ATOM 2198 N N . LEU A 1 297 ? -20.024 6.073 -17.461 1.00 45.73 297 LEU A N 1
ATOM 2199 C CA . LEU A 1 297 ? -21.367 5.527 -17.401 1.00 44.55 297 LEU A CA 1
ATOM 2200 C C . LEU A 1 297 ? -22.066 5.872 -16.087 1.00 43.64 297 LEU A C 1
ATOM 2201 O O . LEU A 1 297 ? -23.283 6.125 -16.077 1.00 43.13 297 LEU A O 1
ATOM 2206 N N . THR A 1 298 ? -21.296 5.868 -15.004 1.00 41.51 298 THR A N 1
ATOM 2207 C CA . THR A 1 298 ? -21.823 6.224 -13.694 1.00 41.58 298 THR A CA 1
ATOM 2208 C C . THR A 1 298 ? -22.240 7.691 -13.655 1.00 43.36 298 THR A C 1
ATOM 2209 O O . THR A 1 298 ? -23.379 7.998 -13.275 1.00 42.07 298 THR A O 1
ATOM 2213 N N . LEU A 1 299 ? -21.335 8.580 -14.106 1.00 44.56 299 LEU A N 1
ATOM 2214 C CA . LEU A 1 299 ? -21.607 10.017 -14.150 1.00 47.97 299 LEU A CA 1
ATOM 2215 C C . LEU A 1 299 ? -22.828 10.360 -15.023 1.00 48.91 299 LEU A C 1
ATOM 2216 O O . LEU A 1 299 ? -23.686 11.144 -14.615 1.00 49.24 299 LEU A O 1
ATOM 2221 N N . GLU A 1 300 ? -22.904 9.744 -16.202 1.00 50.11 300 GLU A N 1
ATOM 2222 C CA . GLU A 1 300 ? -24.058 9.875 -17.089 1.00 51.35 300 GLU A CA 1
ATOM 2223 C C . GLU A 1 300 ? -25.348 9.450 -16.434 1.00 49.80 300 GLU A C 1
ATOM 2224 O O . GLU A 1 300 ? -26.388 10.054 -16.652 1.00 50.32 300 GLU A O 1
ATOM 2230 N N . TRP A 1 301 ? -25.291 8.368 -15.667 1.00 47.40 301 TRP A N 1
ATOM 2231 C CA . TRP A 1 301 ? -26.462 7.953 -14.914 1.00 45.83 301 TRP A CA 1
ATOM 2232 C C . TRP A 1 301 ? -26.903 9.037 -13.901 1.00 46.26 301 TRP A C 1
ATOM 2233 O O . TRP A 1 301 ? -28.100 9.385 -13.857 1.00 44.78 301 TRP A O 1
ATOM 2244 N N . TRP A 1 302 ? -25.944 9.548 -13.123 1.00 46.27 302 TRP A N 1
ATOM 2245 C CA . TRP A 1 302 ? -26.190 10.645 -12.191 1.00 48.00 302 TRP A CA 1
ATOM 2246 C C . TRP A 1 302 ? -26.774 11.883 -12.885 1.00 51.20 302 TRP A C 1
ATOM 2247 O O . TRP A 1 302 ? -27.746 12.440 -12.382 1.00 50.75 302 TRP A O 1
ATOM 2258 N N . GLN A 1 303 ? -26.200 12.259 -14.041 1.00 53.30 303 GLN A N 1
ATOM 2259 C CA . GLN A 1 303 ? -26.734 13.321 -14.932 1.00 56.30 303 GLN A CA 1
ATOM 2260 C C . GLN A 1 303 ? -28.193 13.168 -15.367 1.00 56.77 303 GLN A C 1
ATOM 2261 O O . GLN A 1 303 ? -28.875 14.151 -15.649 1.00 57.79 303 GLN A O 1
ATOM 2267 N N . SER A 1 304 ? -28.689 11.937 -15.429 1.00 55.32 304 SER A N 1
ATOM 2268 C CA . SER A 1 304 ? -30.088 11.719 -15.754 1.00 55.27 304 SER A CA 1
ATOM 2269 C C . SER A 1 304 ? -31.007 11.757 -14.510 1.00 54.08 304 SER A C 1
ATOM 2270 O O . SER A 1 304 ? -32.207 11.487 -14.601 1.00 53.80 304 SER A O 1
ATOM 2273 N N . ARG A 1 305 ? -30.441 12.050 -13.342 1.00 52.39 305 ARG A N 1
ATOM 2274 C CA . ARG A 1 305 ? -31.225 12.126 -12.109 1.00 49.87 305 ARG A CA 1
ATOM 2275 C C . ARG A 1 305 ? -31.605 13.579 -11.907 1.00 50.29 305 ARG A C 1
ATOM 2276 O O . ARG A 1 305 ? -30.839 14.463 -12.229 1.00 50.45 305 ARG A O 1
ATOM 2284 N N . ASP A 1 306 ? -32.802 13.781 -11.371 1.00 49.03 306 ASP A N 1
ATOM 2285 C CA . ASP A 1 306 ? -33.311 15.108 -11.070 1.00 50.13 306 ASP A CA 1
ATOM 2286 C C . ASP A 1 306 ? -32.424 15.731 -9.978 1.00 49.38 306 ASP A C 1
ATOM 2287 O O . ASP A 1 306 ? -32.042 15.035 -9.026 1.00 47.78 306 ASP A O 1
ATOM 2292 N N . LEU A 1 307 ? -32.056 17.008 -10.166 1.00 50.86 307 LEU A N 1
ATOM 2293 C CA . LEU A 1 307 ? -31.144 17.750 -9.275 1.00 51.44 307 LEU A CA 1
ATOM 2294 C C . LEU A 1 307 ? -31.358 17.545 -7.779 1.00 51.55 307 LEU A C 1
ATOM 2295 O O . LEU A 1 307 ? -30.387 17.581 -7.000 1.00 51.69 307 LEU A O 1
ATOM 2300 N N . ASP A 1 308 ? -32.611 17.337 -7.373 1.00 51.95 308 ASP A N 1
ATOM 2301 C CA . ASP A 1 308 ? -32.903 17.245 -5.933 1.00 52.75 308 ASP A CA 1
ATOM 2302 C C . ASP A 1 308 ? -32.219 16.064 -5.281 1.00 50.46 308 ASP A C 1
ATOM 2303 O O . ASP A 1 308 ? -31.494 16.213 -4.282 1.00 51.77 308 ASP A O 1
ATOM 2308 N N . ASP A 1 309 ? -32.390 14.863 -5.861 1.00 50.11 309 ASP A N 1
ATOM 2309 C CA . ASP A 1 309 ? -31.579 13.719 -5.590 1.00 46.89 309 ASP A CA 1
ATOM 2310 C C . ASP A 1 309 ? -30.951 13.543 -4.210 1.00 46.87 309 ASP A C 1
ATOM 2311 O O . ASP A 1 309 ? -29.809 14.073 -3.860 1.00 48.78 309 ASP A O 1
ATOM 2316 N N . HIS B 1 8 ? -47.743 5.284 -21.090 1.00 48.62 8 HIS B N 1
ATOM 2317 C CA . HIS B 1 8 ? -46.741 4.528 -20.238 1.00 47.73 8 HIS B CA 1
ATOM 2318 C C . HIS B 1 8 ? -46.329 3.103 -20.632 1.00 45.52 8 HIS B C 1
ATOM 2319 O O . HIS B 1 8 ? -45.194 2.729 -20.414 1.00 45.16 8 HIS B O 1
ATOM 2326 N N . ARG B 1 9 ? -47.233 2.317 -21.206 1.00 43.09 9 ARG B N 1
ATOM 2327 C CA . ARG B 1 9 ? -47.056 0.869 -21.369 1.00 40.87 9 ARG B CA 1
ATOM 2328 C C . ARG B 1 9 ? -46.194 0.593 -22.606 1.00 37.37 9 ARG B C 1
ATOM 2329 O O . ARG B 1 9 ? -46.084 1.435 -23.498 1.00 36.09 9 ARG B O 1
ATOM 2337 N N . ILE B 1 10 ? -45.567 -0.574 -22.658 1.00 34.66 10 ILE B N 1
ATOM 2338 C CA . ILE B 1 10 ? -44.865 -1.014 -23.842 1.00 31.70 10 ILE B CA 1
ATOM 2339 C C . ILE B 1 10 ? -45.592 -2.213 -24.352 1.00 32.34 10 ILE B C 1
ATOM 2340 O O . ILE B 1 10 ? -45.868 -3.150 -23.594 1.00 33.72 10 ILE B O 1
ATOM 2345 N N . LEU B 1 11 ? -45.847 -2.232 -25.657 1.00 31.14 11 LEU B N 1
ATOM 2346 C CA . LEU B 1 11 ? -46.472 -3.385 -26.244 1.00 30.35 11 LEU B CA 1
ATOM 2347 C C . LEU B 1 11 ? -45.471 -4.041 -27.176 1.00 29.85 11 LEU B C 1
ATOM 2348 O O . LEU B 1 11 ? -44.794 -3.357 -27.949 1.00 29.21 11 LEU B O 1
ATOM 2353 N N . ILE B 1 12 ? -45.379 -5.375 -27.128 1.00 29.95 12 ILE B N 1
ATOM 2354 C CA . ILE B 1 12 ? -44.449 -6.100 -27.991 1.00 29.25 12 ILE B CA 1
ATOM 2355 C C . ILE B 1 12 ? -45.203 -7.176 -28.817 1.00 29.45 12 ILE B C 1
ATOM 2356 O O . ILE B 1 12 ? -45.752 -8.140 -28.283 1.00 30.66 12 ILE B O 1
ATOM 2361 N N . THR B 1 13 ? -45.244 -6.998 -30.117 1.00 27.53 13 THR B N 1
ATOM 2362 C CA . THR B 1 13 ? -45.918 -7.973 -30.925 1.00 27.23 13 THR B CA 1
ATOM 2363 C C . THR B 1 13 ? -44.907 -9.036 -31.130 1.00 26.54 13 THR B C 1
ATOM 2364 O O . THR B 1 13 ? -43.714 -8.746 -31.210 1.00 26.19 13 THR B O 1
ATOM 2368 N N . GLY B 1 14 ? -45.353 -10.276 -31.285 1.00 27.73 14 GLY B N 1
ATOM 2369 C CA . GLY B 1 14 ? -44.372 -11.374 -31.389 1.00 28.59 14 GLY B CA 1
ATOM 2370 C C . GLY B 1 14 ? -43.667 -11.630 -30.047 1.00 29.93 14 GLY B C 1
ATOM 2371 O O . GLY B 1 14 ? -42.592 -12.282 -29.996 1.00 29.17 14 GLY B O 1
ATOM 2372 N N . GLY B 1 15 ? -44.276 -11.091 -28.977 1.00 30.43 15 GLY B N 1
ATOM 2373 C CA . GLY B 1 15 ? -43.708 -11.143 -27.622 1.00 30.90 15 GLY B CA 1
ATOM 2374 C C . GLY B 1 15 ? -43.650 -12.482 -26.910 1.00 32.29 15 GLY B C 1
ATOM 2375 O O . GLY B 1 15 ? -43.143 -12.545 -25.786 1.00 32.10 15 GLY B O 1
ATOM 2376 N N . ALA B 1 16 ? -44.155 -13.570 -27.542 1.00 32.14 16 ALA B N 1
ATOM 2377 C CA . ALA B 1 16 ? -43.926 -14.908 -26.986 1.00 33.12 16 ALA B CA 1
ATOM 2378 C C . ALA B 1 16 ? -42.789 -15.636 -27.693 1.00 33.51 16 ALA B C 1
ATOM 2379 O O . ALA B 1 16 ? -42.473 -16.757 -27.317 1.00 35.58 16 ALA B O 1
ATOM 2381 N N . GLY B 1 17 ? -42.229 -15.036 -28.749 1.00 31.73 17 GLY B N 1
ATOM 2382 C CA . GLY B 1 17 ? -41.241 -15.700 -29.613 1.00 30.51 17 GLY B CA 1
ATOM 2383 C C . GLY B 1 17 ? -39.875 -15.452 -29.055 1.00 29.79 17 GLY B C 1
ATOM 2384 O O . GLY B 1 17 ? -39.749 -14.996 -27.919 1.00 29.63 17 GLY B O 1
ATOM 2385 N N . PHE B 1 18 ? -38.849 -15.817 -29.832 1.00 28.76 18 PHE B N 1
ATOM 2386 C CA . PHE B 1 18 ? -37.444 -15.785 -29.355 1.00 28.03 18 PHE B CA 1
ATOM 2387 C C . PHE B 1 18 ? -36.993 -14.380 -28.945 1.00 28.64 18 PHE B C 1
ATOM 2388 O O . PHE B 1 18 ? -36.726 -14.139 -27.769 1.00 29.13 18 PHE B O 1
ATOM 2396 N N . ILE B 1 19 ? -36.924 -13.447 -29.875 1.00 28.14 19 ILE B N 1
ATOM 2397 C CA . ILE B 1 19 ? -36.488 -12.098 -29.501 1.00 26.54 19 ILE B CA 1
ATOM 2398 C C . ILE B 1 19 ? -37.493 -11.363 -28.666 1.00 28.59 19 ILE B C 1
ATOM 2399 O O . ILE B 1 19 ? -37.093 -10.714 -27.663 1.00 29.27 19 ILE B O 1
ATOM 2404 N N . GLY B 1 20 ? -38.764 -11.373 -29.082 1.00 27.65 20 GLY B N 1
ATOM 2405 C CA . GLY B 1 20 ? -39.792 -10.658 -28.284 1.00 29.23 20 GLY B CA 1
ATOM 2406 C C . GLY B 1 20 ? -39.949 -11.204 -26.873 1.00 29.78 20 GLY B C 1
ATOM 2407 O O . GLY B 1 20 ? -40.230 -10.431 -25.921 1.00 29.02 20 GLY B O 1
ATOM 2408 N N . GLY B 1 21 ? -39.847 -12.549 -26.717 1.00 29.70 21 GLY B N 1
ATOM 2409 C CA . GLY B 1 21 ? -39.994 -13.125 -25.381 1.00 30.53 21 GLY B CA 1
ATOM 2410 C C . GLY B 1 21 ? -38.818 -12.695 -24.460 1.00 29.74 21 GLY B C 1
ATOM 2411 O O . GLY B 1 21 ? -39.002 -12.358 -23.292 1.00 31.01 21 GLY B O 1
ATOM 2412 N N . HIS B 1 22 ? -37.608 -12.710 -24.970 1.00 28.96 22 HIS B N 1
ATOM 2413 C CA . HIS B 1 22 ? -36.492 -12.213 -24.146 1.00 29.18 22 HIS B CA 1
ATOM 2414 C C . HIS B 1 22 ? -36.637 -10.713 -23.832 1.00 28.60 22 HIS B C 1
ATOM 2415 O O . HIS B 1 22 ? -36.321 -10.288 -22.719 1.00 27.68 22 HIS B O 1
ATOM 2422 N N . LEU B 1 23 ? -37.100 -9.922 -24.807 1.00 27.69 23 LEU B N 1
ATOM 2423 C CA . LEU B 1 23 ? -37.251 -8.477 -24.587 1.00 26.71 23 LEU B CA 1
ATOM 2424 C C . LEU B 1 23 ? -38.313 -8.221 -23.524 1.00 27.48 23 LEU B C 1
ATOM 2425 O O . LEU B 1 23 ? -38.152 -7.355 -22.628 1.00 27.22 23 LEU B O 1
ATOM 2430 N N . ALA B 1 24 ? -39.431 -8.940 -23.640 1.00 26.77 24 ALA B N 1
ATOM 2431 C CA . ALA B 1 24 ? -40.503 -8.762 -22.653 1.00 29.68 24 ALA B CA 1
ATOM 2432 C C . ALA B 1 24 ? -39.980 -8.983 -21.205 1.00 30.55 24 ALA B C 1
ATOM 2433 O O . ALA B 1 24 ? -40.272 -8.201 -20.319 1.00 31.25 24 ALA B O 1
ATOM 2435 N N . ARG B 1 25 ? -39.227 -10.072 -21.005 1.00 31.42 25 ARG B N 1
ATOM 2436 C CA . ARG B 1 25 ? -38.684 -10.433 -19.663 1.00 32.60 25 ARG B CA 1
ATOM 2437 C C . ARG B 1 25 ? -37.731 -9.313 -19.209 1.00 31.84 25 ARG B C 1
ATOM 2438 O O . ARG B 1 25 ? -37.772 -8.882 -18.062 1.00 33.05 25 ARG B O 1
ATOM 2446 N N . ALA B 1 26 ? -36.864 -8.845 -20.105 1.00 30.19 26 ALA B N 1
ATOM 2447 C CA . ALA B 1 26 ? -35.921 -7.769 -19.731 1.00 30.58 26 ALA B CA 1
ATOM 2448 C C . ALA B 1 26 ? -36.663 -6.481 -19.389 1.00 30.95 26 ALA B C 1
ATOM 2449 O O . ALA B 1 26 ? -36.275 -5.800 -18.465 1.00 31.14 26 ALA B O 1
ATOM 2451 N N . LEU B 1 27 ? -37.756 -6.194 -20.106 1.00 29.83 27 LEU B N 1
ATOM 2452 C CA . LEU B 1 27 ? -38.495 -4.939 -19.792 1.00 30.95 27 LEU B CA 1
ATOM 2453 C C . LEU B 1 27 ? -39.272 -5.061 -18.523 1.00 32.58 27 LEU B C 1
ATOM 2454 O O . LEU B 1 27 ? -39.384 -4.059 -17.749 1.00 34.06 27 LEU B O 1
ATOM 2459 N N . VAL B 1 28 ? -39.813 -6.267 -18.284 1.00 33.30 28 VAL B N 1
ATOM 2460 C CA . VAL B 1 28 ? -40.543 -6.516 -17.012 1.00 34.82 28 VAL B CA 1
ATOM 2461 C C . VAL B 1 28 ? -39.483 -6.391 -15.917 1.00 35.51 28 VAL B C 1
ATOM 2462 O O . VAL B 1 28 ? -39.719 -5.726 -14.888 1.00 35.71 28 VAL B O 1
ATOM 2466 N N . ALA B 1 29 ? -38.320 -7.028 -16.147 1.00 34.90 29 ALA B N 1
ATOM 2467 C CA . ALA B 1 29 ? -37.269 -7.036 -15.112 1.00 37.41 29 ALA B CA 1
ATOM 2468 C C . ALA B 1 29 ? -36.880 -5.575 -14.808 1.00 38.68 29 ALA B C 1
ATOM 2469 O O . ALA B 1 29 ? -36.356 -5.267 -13.791 1.00 40.82 29 ALA B O 1
ATOM 2471 N N . SER B 1 30 ? -37.090 -4.691 -15.774 1.00 40.24 30 SER B N 1
ATOM 2472 C CA . SER B 1 30 ? -36.740 -3.291 -15.583 1.00 42.11 30 SER B CA 1
ATOM 2473 C C . SER B 1 30 ? -37.851 -2.525 -14.960 1.00 42.59 30 SER B C 1
ATOM 2474 O O . SER B 1 30 ? -37.706 -1.325 -14.845 1.00 45.27 30 SER B O 1
ATOM 2477 N N . GLY B 1 31 ? -38.971 -3.157 -14.593 1.00 42.60 31 GLY B N 1
ATOM 2478 C CA . GLY B 1 31 ? -40.043 -2.428 -13.892 1.00 43.28 31 GLY B CA 1
ATOM 2479 C C . GLY B 1 31 ? -41.063 -1.826 -14.864 1.00 43.91 31 GLY B C 1
ATOM 2480 O O . GLY B 1 31 ? -41.887 -1.005 -14.460 1.00 44.33 31 GLY B O 1
ATOM 2481 N N . GLU B 1 32 ? -40.993 -2.188 -16.154 1.00 41.59 32 GLU B N 1
ATOM 2482 C CA . GLU B 1 32 ? -41.962 -1.668 -17.100 1.00 42.01 32 GLU B CA 1
ATOM 2483 C C . GLU B 1 32 ? -43.251 -2.469 -17.078 1.00 42.34 32 GLU B C 1
ATOM 2484 O O . GLU B 1 32 ? -43.258 -3.628 -16.712 1.00 41.78 32 GLU B O 1
ATOM 2490 N N . GLU B 1 33 ? -44.298 -1.818 -17.554 1.00 42.59 33 GLU B N 1
ATOM 2491 C CA . GLU B 1 33 ? -45.592 -2.408 -17.767 1.00 43.65 33 GLU B CA 1
ATOM 2492 C C . GLU B 1 33 ? -45.605 -2.884 -19.191 1.00 40.79 33 GLU B C 1
ATOM 2493 O O . GLU B 1 33 ? -45.518 -2.085 -20.103 1.00 40.81 33 GLU B O 1
ATOM 2499 N N . VAL B 1 34 ? -45.689 -4.186 -19.388 1.00 39.02 34 VAL B N 1
ATOM 2500 C CA . VAL B 1 34 ? -45.521 -4.730 -20.728 1.00 36.07 34 VAL B CA 1
ATOM 2501 C C . VAL B 1 34 ? -46.804 -5.470 -21.107 1.00 36.55 34 VAL B C 1
ATOM 2502 O O . VAL B 1 34 ? -47.419 -6.156 -20.214 1.00 36.86 34 VAL B O 1
ATOM 2506 N N . THR B 1 35 ? -47.222 -5.294 -22.367 1.00 34.44 35 THR B N 1
ATOM 2507 C CA . THR B 1 35 ? -48.217 -6.149 -22.986 1.00 35.55 35 THR B CA 1
ATOM 2508 C C . THR B 1 35 ? -47.545 -6.882 -24.082 1.00 34.15 35 THR B C 1
ATOM 2509 O O . THR B 1 35 ? -46.861 -6.260 -24.883 1.00 33.68 35 THR B O 1
ATOM 2513 N N . VAL B 1 36 ? -47.683 -8.205 -24.085 1.00 34.83 36 VAL B N 1
ATOM 2514 C CA . VAL B 1 36 ? -47.229 -9.083 -25.174 1.00 34.50 36 VAL B CA 1
ATOM 2515 C C . VAL B 1 36 ? -48.454 -9.429 -26.058 1.00 34.52 36 VAL B C 1
ATOM 2516 O O . VAL B 1 36 ? -49.564 -9.750 -25.516 1.00 35.92 36 VAL B O 1
ATOM 2520 N N . LEU B 1 37 ? -48.284 -9.290 -27.383 1.00 32.71 37 LEU B N 1
ATOM 2521 C CA . LEU B 1 37 ? -49.273 -9.743 -28.347 1.00 32.82 37 LEU B CA 1
ATOM 2522 C C . LEU B 1 37 ? -48.634 -10.833 -29.190 1.00 32.63 37 LEU B C 1
ATOM 2523 O O . LEU B 1 37 ? -47.562 -10.603 -29.796 1.00 31.96 37 LEU B O 1
ATOM 2528 N N . ASP B 1 38 ? -49.301 -11.977 -29.317 1.00 32.35 38 ASP B N 1
ATOM 2529 C CA . ASP B 1 38 ? -48.724 -13.081 -30.053 1.00 34.12 38 ASP B CA 1
ATOM 2530 C C . ASP B 1 38 ? -49.803 -14.120 -30.222 1.00 35.22 38 ASP B C 1
ATOM 2531 O O . ASP B 1 38 ? -50.407 -14.564 -29.214 1.00 36.49 38 ASP B O 1
ATOM 2536 N N . ASP B 1 39 ? -50.039 -14.552 -31.465 1.00 36.08 39 ASP B N 1
ATOM 2537 C CA . ASP B 1 39 ? -51.101 -15.549 -31.659 1.00 37.53 39 ASP B CA 1
ATOM 2538 C C . ASP B 1 39 ? -50.619 -17.008 -31.588 1.00 37.80 39 ASP B C 1
ATOM 2539 O O . ASP B 1 39 ? -51.409 -17.959 -31.813 1.00 37.39 39 ASP B O 1
ATOM 2544 N N . LEU B 1 40 ? -49.345 -17.167 -31.233 1.00 36.79 40 LEU B N 1
ATOM 2545 C CA . LEU B 1 40 ? -48.710 -18.496 -31.080 1.00 37.93 40 LEU B CA 1
ATOM 2546 C C . LEU B 1 40 ? -48.868 -19.373 -32.321 1.00 39.20 40 LEU B C 1
ATOM 2547 O O . LEU B 1 40 ? -48.995 -20.597 -32.191 1.00 39.35 40 LEU B O 1
ATOM 2552 N N . ARG B 1 41 ? -48.799 -18.759 -33.499 1.00 39.20 41 ARG B N 1
ATOM 2553 C CA . ARG B 1 41 ? -48.848 -19.501 -34.757 1.00 40.81 41 ARG B CA 1
ATOM 2554 C C . ARG B 1 41 ? -47.650 -20.447 -34.936 1.00 42.04 41 ARG B C 1
ATOM 2555 O O . ARG B 1 41 ? -47.730 -21.409 -35.720 1.00 42.34 41 ARG B O 1
ATOM 2563 N N . VAL B 1 42 ? -46.523 -20.128 -34.289 1.00 41.81 42 VAL B N 1
ATOM 2564 C CA . VAL B 1 42 ? -45.431 -21.101 -34.133 1.00 43.34 42 VAL B CA 1
ATOM 2565 C C . VAL B 1 42 ? -45.264 -21.375 -32.631 1.00 43.90 42 VAL B C 1
ATOM 2566 O O . VAL B 1 42 ? -45.348 -20.443 -31.840 1.00 42.05 42 VAL B O 1
ATOM 2570 N N . PRO B 1 43 ? -45.113 -22.659 -32.234 1.00 46.01 43 PRO B N 1
ATOM 2571 C CA . PRO B 1 43 ? -45.077 -22.955 -30.809 1.00 46.91 43 PRO B CA 1
ATOM 2572 C C . PRO B 1 43 ? -43.791 -22.395 -30.205 1.00 45.66 43 PRO B C 1
ATOM 2573 O O . PRO B 1 43 ? -42.703 -22.728 -30.667 1.00 45.64 43 PRO B O 1
ATOM 2577 N N . PRO B 1 44 ? -43.924 -21.564 -29.165 1.00 44.05 44 PRO B N 1
ATOM 2578 C CA . PRO B 1 44 ? -42.732 -20.941 -28.575 1.00 43.64 44 PRO B CA 1
ATOM 2579 C C . PRO B 1 44 ? -41.876 -21.987 -27.868 1.00 44.49 44 PRO B C 1
ATOM 2580 O O . PRO B 1 44 ? -42.431 -22.959 -27.357 1.00 43.79 44 PRO B O 1
ATOM 2584 N N . MET B 1 45 ? -40.544 -21.807 -27.842 1.00 44.02 45 MET B N 1
ATOM 2585 C CA . MET B 1 45 ? -39.706 -22.776 -27.097 1.00 48.24 45 MET B CA 1
ATOM 2586 C C . MET B 1 45 ? -39.917 -22.661 -25.607 1.00 50.19 45 MET B C 1
ATOM 2587 O O . MET B 1 45 ? -39.835 -23.661 -24.873 1.00 52.53 45 MET B O 1
ATOM 2592 N N . ILE B 1 46 ? -40.091 -21.430 -25.163 1.00 51.11 46 ILE B N 1
ATOM 2593 C CA . ILE B 1 46 ? -40.349 -21.150 -23.772 1.00 52.98 46 ILE B CA 1
ATOM 2594 C C . ILE B 1 46 ? -41.804 -20.738 -23.644 1.00 53.66 46 ILE B C 1
ATOM 2595 O O . ILE B 1 46 ? -42.247 -19.809 -24.268 1.00 52.92 46 ILE B O 1
ATOM 2600 N N . PRO B 1 47 ? -42.574 -21.475 -22.863 1.00 55.83 47 PRO B N 1
ATOM 2601 C CA . PRO B 1 47 ? -43.957 -21.068 -22.692 1.00 56.49 47 PRO B CA 1
ATOM 2602 C C . PRO B 1 47 ? -44.050 -19.675 -22.137 1.00 56.67 47 PRO B C 1
ATOM 2603 O O . PRO B 1 47 ? -43.274 -19.288 -21.255 1.00 56.77 47 PRO B O 1
ATOM 2607 N N . PRO B 1 48 ? -45.004 -18.913 -22.678 1.00 57.05 48 PRO B N 1
ATOM 2608 C CA . PRO B 1 48 ? -45.221 -17.518 -22.291 1.00 57.00 48 PRO B CA 1
ATOM 2609 C C . PRO B 1 48 ? -45.699 -17.545 -20.870 1.00 58.43 48 PRO B C 1
ATOM 2610 O O . PRO B 1 48 ? -46.670 -18.179 -20.580 1.00 60.24 48 PRO B O 1
ATOM 2614 N N . GLU B 1 49 ? -44.972 -16.871 -19.989 1.00 58.19 49 GLU B N 1
ATOM 2615 C CA . GLU B 1 49 ? -45.264 -16.896 -18.564 1.00 59.79 49 GLU B CA 1
ATOM 2616 C C . GLU B 1 49 ? -44.834 -15.597 -17.906 1.00 59.42 49 GLU B C 1
ATOM 2617 O O . GLU B 1 49 ? -44.085 -14.815 -18.487 1.00 58.74 49 GLU B O 1
ATOM 2623 N N . GLY B 1 50 ? -45.311 -15.369 -16.691 1.00 60.81 50 GLY B N 1
ATOM 2624 C CA . GLY B 1 50 ? -44.925 -14.190 -15.944 1.00 60.91 50 GLY B CA 1
ATOM 2625 C C . GLY B 1 50 ? -45.824 -12.988 -16.132 1.00 61.44 50 GLY B C 1
ATOM 2626 O O . GLY B 1 50 ? -46.907 -13.078 -16.708 1.00 62.09 50 GLY B O 1
ATOM 2627 N N . THR B 1 51 ? -45.357 -11.857 -15.621 1.00 61.25 51 THR B N 1
ATOM 2628 C CA . THR B 1 51 ? -46.147 -10.641 -15.521 1.00 60.70 51 THR B CA 1
ATOM 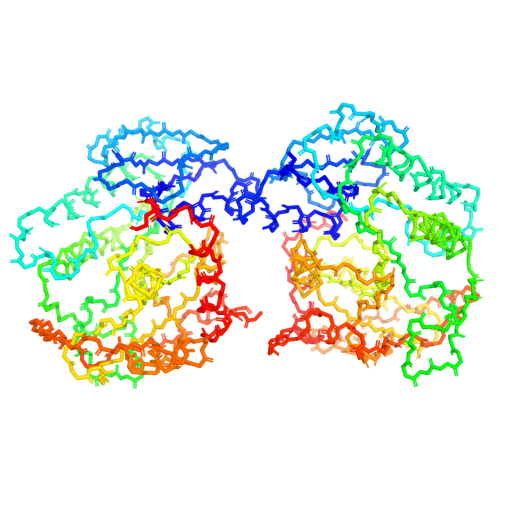2629 C C . THR B 1 51 ? -46.446 -9.974 -16.859 1.00 58.88 51 THR B C 1
ATOM 2630 O O . THR B 1 51 ? -45.746 -10.176 -17.852 1.00 59.09 51 THR B O 1
ATOM 2634 N N . GLY B 1 52 ? -47.513 -9.185 -16.863 1.00 58.96 52 GLY B N 1
ATOM 2635 C CA . GLY B 1 52 ? -47.934 -8.432 -18.027 1.00 55.46 52 GLY B CA 1
ATOM 2636 C C . GLY B 1 52 ? -49.088 -9.070 -18.767 1.00 54.15 52 GLY B C 1
ATOM 2637 O O . GLY B 1 52 ? -49.315 -10.273 -18.678 1.00 55.55 52 GLY B O 1
ATOM 2638 N N . LYS B 1 53 ? -49.822 -8.239 -19.498 1.00 51.16 53 LYS B N 1
ATOM 2639 C CA . LYS B 1 53 ? -50.982 -8.675 -20.256 1.00 48.78 53 LYS B CA 1
ATOM 2640 C C . LYS B 1 53 ? -50.565 -9.549 -21.427 1.00 45.31 53 LYS B C 1
ATOM 2641 O O . LYS B 1 53 ? -49.538 -9.303 -22.048 1.00 43.39 53 LYS B O 1
ATOM 2647 N N . PHE B 1 54 ? -51.368 -10.561 -21.732 1.00 43.46 54 PHE B N 1
ATOM 2648 C CA . PHE B 1 54 ? -51.149 -11.353 -22.905 1.00 41.96 54 PHE B CA 1
ATOM 2649 C C . PHE B 1 54 ? -52.382 -11.307 -23.801 1.00 41.48 54 PHE B C 1
ATOM 2650 O O . PHE B 1 54 ? -53.477 -11.648 -23.381 1.00 42.11 54 PHE B O 1
ATOM 2658 N N . LEU B 1 55 ? -52.194 -10.859 -25.032 1.00 40.40 55 LEU B N 1
ATOM 2659 C CA . LEU B 1 55 ? -53.256 -10.769 -26.054 1.00 40.84 55 LEU B CA 1
ATOM 2660 C C . LEU B 1 55 ? -52.924 -11.841 -27.054 1.00 40.65 55 LEU B C 1
ATOM 2661 O O . LEU B 1 55 ? -51.960 -11.667 -27.835 1.00 38.95 55 LEU B O 1
ATOM 2666 N N . GLU B 1 56 ? -53.672 -12.949 -26.985 1.00 41.99 56 GLU B N 1
ATOM 2667 C CA . GLU B 1 56 ? -53.415 -14.064 -27.833 1.00 43.24 56 GLU B CA 1
ATOM 2668 C C . GLU B 1 56 ? -54.208 -13.942 -29.109 1.00 43.39 56 GLU B C 1
ATOM 2669 O O . GLU B 1 56 ? -55.259 -14.573 -29.249 1.00 44.43 56 GLU B O 1
ATOM 2675 N N . LYS B 1 57 ? -53.687 -13.124 -30.024 1.00 41.17 57 LYS B N 1
ATOM 2676 C CA . LYS B 1 57 ? -54.429 -12.772 -31.246 1.00 41.06 57 LYS B CA 1
ATOM 2677 C C . LYS B 1 57 ? -53.461 -12.209 -32.291 1.00 38.24 57 LYS B C 1
ATOM 2678 O O . LYS B 1 57 ? -52.316 -11.792 -31.942 1.00 36.01 57 LYS B O 1
ATOM 2684 N N . PRO B 1 58 ? -53.890 -12.206 -33.565 1.00 37.39 58 PRO B N 1
ATOM 2685 C CA . PRO B 1 58 ? -52.980 -11.635 -34.554 1.00 35.12 58 PRO B CA 1
ATOM 2686 C C . PRO B 1 58 ? -52.840 -10.113 -34.414 1.00 33.86 58 PRO B C 1
ATOM 2687 O O . PRO B 1 58 ? -53.739 -9.410 -33.874 1.00 33.88 58 PRO B O 1
ATOM 2691 N N . VAL B 1 59 ? -51.745 -9.613 -34.952 1.00 31.63 59 VAL B N 1
ATOM 2692 C CA . VAL B 1 59 ? -51.522 -8.161 -35.033 1.00 31.15 59 VAL B CA 1
ATOM 2693 C C . VAL B 1 59 ? -52.745 -7.542 -35.734 1.00 31.73 59 VAL B C 1
ATOM 2694 O O . VAL B 1 59 ? -53.170 -6.454 -35.364 1.00 30.72 59 VAL B O 1
ATOM 2698 N N . LEU B 1 60 ? -53.312 -8.244 -36.719 1.00 32.19 60 LEU B N 1
ATOM 2699 C CA . LEU B 1 60 ? -54.410 -7.667 -37.506 1.00 33.52 60 LEU B CA 1
ATOM 2700 C C . LEU B 1 60 ? -55.726 -7.519 -36.701 1.00 36.38 60 LEU B C 1
ATOM 2701 O O . LEU B 1 60 ? -56.665 -6.817 -37.119 1.00 36.26 60 LEU B O 1
ATOM 2706 N N . GLU B 1 61 ? -55.768 -8.112 -35.504 1.00 37.51 61 GLU B N 1
ATOM 2707 C CA . GLU B 1 61 ? -56.928 -7.919 -34.627 1.00 39.44 61 GLU B CA 1
ATOM 2708 C C . GLU B 1 61 ? -56.653 -6.945 -33.520 1.00 39.55 61 GLU B C 1
ATOM 2709 O O . GLU B 1 61 ? -57.479 -6.744 -32.654 1.00 41.71 61 GLU B O 1
ATOM 2715 N N . LEU B 1 62 ? -55.499 -6.321 -33.550 1.00 39.05 62 LEU B N 1
ATOM 2716 C CA . LEU B 1 62 ? -55.208 -5.201 -32.647 1.00 39.81 62 LEU B CA 1
ATOM 2717 C C . LEU B 1 62 ? -56.257 -4.081 -32.805 1.00 41.28 62 LEU B C 1
ATOM 2718 O O . LEU B 1 62 ? -56.666 -3.737 -33.917 1.00 39.61 62 LEU B O 1
ATOM 2723 N N . GLU B 1 63 ? -56.796 -3.586 -31.679 1.00 43.21 63 GLU B N 1
ATOM 2724 C CA . GLU B 1 63 ? -57.780 -2.494 -31.722 1.00 45.34 63 GLU B CA 1
ATOM 2725 C C . GLU B 1 63 ? -57.239 -1.310 -30.970 1.00 45.66 63 GLU B C 1
ATOM 2726 O O . GLU B 1 63 ? -56.303 -1.466 -30.231 1.00 43.06 63 GLU B O 1
ATOM 2732 N N . GLU B 1 64 ? -57.871 -0.145 -31.167 1.00 48.44 64 GLU B N 1
ATOM 2733 C CA . GLU B 1 64 ? -57.505 1.105 -30.518 1.00 50.65 64 GLU B CA 1
ATOM 2734 C C . GLU B 1 64 ? -57.342 0.976 -29.031 1.00 51.88 64 GLU B C 1
ATOM 2735 O O . GLU B 1 64 ? -56.375 1.515 -28.487 1.00 51.59 64 GLU B O 1
ATOM 2741 N N . ARG B 1 65 ? -58.299 0.299 -28.372 1.00 52.90 65 ARG B N 1
ATOM 2742 C CA . ARG B 1 65 ? -58.237 0.143 -26.914 1.00 54.11 65 ARG B CA 1
ATOM 2743 C C . ARG B 1 65 ? -56.963 -0.633 -26.456 1.00 51.86 65 ARG B C 1
ATOM 2744 O O . ARG B 1 65 ? -56.511 -0.445 -25.329 1.00 51.47 65 ARG B O 1
ATOM 2752 N N . ASP B 1 66 ? -56.369 -1.460 -27.337 1.00 48.55 66 ASP B N 1
ATOM 2753 C CA . ASP B 1 66 ? -55.124 -2.194 -26.975 1.00 46.61 66 ASP B CA 1
ATOM 2754 C C . ASP B 1 66 ? -53.912 -1.246 -26.860 1.00 45.66 66 ASP B C 1
ATOM 2755 O O . ASP B 1 66 ? -52.880 -1.584 -26.255 1.00 44.61 66 ASP B O 1
ATOM 2760 N N . LEU B 1 67 ? -54.027 -0.059 -27.467 1.00 45.72 67 LEU B N 1
ATOM 2761 C CA . LEU B 1 67 ? -52.929 0.908 -27.564 1.00 44.82 67 LEU B CA 1
ATOM 2762 C C . LEU B 1 67 ? -53.148 2.146 -26.765 1.00 46.99 67 LEU B C 1
ATOM 2763 O O . LEU B 1 67 ? -52.255 3.006 -26.693 1.00 46.96 67 LEU B O 1
ATOM 2768 N N . SER B 1 68 ? -54.320 2.272 -26.170 1.00 49.18 68 SER B N 1
ATOM 2769 C CA . SER B 1 68 ? -54.696 3.512 -25.549 1.00 51.64 68 SER B CA 1
ATOM 2770 C C . SER B 1 68 ? -53.754 4.004 -24.433 1.00 51.73 68 SER B C 1
ATOM 2771 O O . SER B 1 68 ? -53.660 5.213 -24.240 1.00 53.32 68 SER B O 1
ATOM 2774 N N . ASP B 1 69 ? -53.062 3.112 -23.709 1.00 50.38 69 ASP B N 1
ATOM 2775 C CA . ASP B 1 69 ? -52.104 3.581 -22.684 1.00 50.23 69 ASP B CA 1
ATOM 2776 C C . ASP B 1 69 ? -50.646 3.323 -23.102 1.00 46.95 69 ASP B C 1
ATOM 2777 O O . ASP B 1 69 ? -49.688 3.480 -22.318 1.00 47.52 69 ASP B O 1
ATOM 2782 N N . VAL B 1 70 ? -50.461 3.000 -24.378 1.00 44.00 70 VAL B N 1
ATOM 2783 C CA . VAL B 1 70 ? -49.159 2.534 -24.837 1.00 40.58 70 VAL B CA 1
ATOM 2784 C C . VAL B 1 70 ? -48.248 3.662 -25.335 1.00 40.28 70 VAL B C 1
ATOM 2785 O O . VAL B 1 70 ? -48.618 4.452 -26.201 1.00 40.80 70 VAL B O 1
ATOM 2789 N N . ARG B 1 71 ? -47.036 3.736 -24.796 1.00 38.55 71 ARG B N 1
ATOM 2790 C CA . ARG B 1 71 ? -46.109 4.737 -25.244 1.00 37.50 71 ARG B CA 1
ATOM 2791 C C . ARG B 1 71 ? -45.129 4.198 -26.315 1.00 35.77 71 ARG B C 1
ATOM 2792 O O . ARG B 1 71 ? -44.607 4.951 -27.166 1.00 35.54 71 ARG B O 1
ATOM 2800 N N . LEU B 1 72 ? -44.893 2.900 -26.313 1.00 33.81 72 LEU B N 1
ATOM 2801 C CA . LEU B 1 72 ? -43.893 2.349 -27.213 1.00 31.96 72 LEU B CA 1
ATOM 2802 C C . LEU B 1 72 ? -44.274 0.971 -27.655 1.00 31.30 72 LEU B C 1
ATOM 2803 O O . LEU B 1 72 ? -44.717 0.165 -26.852 1.00 31.13 72 LEU B O 1
ATOM 2808 N N . VAL B 1 73 ? -44.157 0.707 -28.963 1.00 29.48 73 VAL B N 1
ATOM 2809 C CA . VAL B 1 73 ? -44.451 -0.573 -29.440 1.00 29.26 73 VAL B CA 1
ATOM 2810 C C . VAL B 1 73 ? -43.179 -1.150 -30.044 1.00 27.90 73 VAL B C 1
ATOM 2811 O O . VAL B 1 73 ? -42.469 -0.442 -30.747 1.00 29.78 73 VAL B O 1
ATOM 2815 N N . TYR B 1 74 ? -42.902 -2.433 -29.806 1.00 27.15 74 TYR B N 1
ATOM 2816 C CA . TYR B 1 74 ? -41.842 -3.107 -30.504 1.00 26.03 74 TYR B CA 1
ATOM 2817 C C . TYR B 1 74 ? -42.586 -4.092 -31.373 1.00 26.78 74 TYR B C 1
ATOM 2818 O O . TYR B 1 74 ? -43.290 -4.984 -30.891 1.00 26.95 74 TYR B O 1
ATOM 2827 N N . HIS B 1 75 ? -42.474 -3.897 -32.679 1.00 25.71 75 HIS B N 1
ATOM 2828 C CA . HIS B 1 75 ? -43.164 -4.789 -33.598 1.00 25.61 75 HIS B CA 1
ATOM 2829 C C . HIS B 1 75 ? -42.230 -5.890 -34.062 1.00 25.31 75 HIS B C 1
ATOM 2830 O O . HIS B 1 75 ? -41.406 -5.675 -34.979 1.00 27.01 75 HIS B O 1
ATOM 2837 N N . LEU B 1 76 ? -42.362 -7.089 -33.476 1.00 25.18 76 LEU B N 1
ATOM 2838 C CA . LEU B 1 76 ? -41.433 -8.221 -33.729 1.00 25.14 76 LEU B CA 1
ATOM 2839 C C . LEU B 1 76 ? -42.160 -9.437 -34.297 1.00 26.79 76 LEU B C 1
ATOM 2840 O O . LEU B 1 76 ? -41.543 -10.422 -34.643 1.00 29.71 76 LEU B O 1
ATOM 2845 N N . ALA B 1 77 ? -43.482 -9.351 -34.424 1.00 27.55 77 ALA B N 1
ATOM 2846 C CA . ALA B 1 77 ? -44.295 -10.463 -34.981 1.00 28.00 77 ALA B CA 1
ATOM 2847 C C . ALA B 1 77 ? -44.003 -10.525 -36.478 1.00 29.52 77 ALA B C 1
ATOM 2848 O O . ALA B 1 77 ? -44.076 -9.519 -37.156 1.00 32.32 77 ALA B O 1
ATOM 2850 N N . SER B 1 78 ? -43.632 -11.672 -37.000 1.00 30.45 78 SER B N 1
ATOM 2851 C CA . SER B 1 78 ? -43.428 -11.843 -38.431 1.00 32.64 78 SER B CA 1
ATOM 2852 C C . SER B 1 78 ? -43.504 -13.315 -38.705 1.00 33.25 78 SER B C 1
ATOM 2853 O O . SER B 1 78 ? -43.276 -14.077 -37.776 1.00 33.87 78 SER B O 1
ATOM 2856 N N . HIS B 1 79 ? -43.789 -13.735 -39.951 1.00 34.31 79 HIS B N 1
ATOM 2857 C CA . HIS B 1 79 ? -43.251 -15.040 -40.455 1.00 37.28 79 HIS B CA 1
ATOM 2858 C C . HIS B 1 79 ? -41.788 -14.768 -40.814 1.00 38.00 79 HIS B C 1
ATOM 2859 O O . HIS B 1 79 ? -41.497 -13.705 -41.422 1.00 38.14 79 HIS B O 1
ATOM 2866 N N . LYS B 1 80 ? -40.851 -15.678 -40.482 1.00 38.77 80 LYS B N 1
ATOM 2867 C CA . LYS B 1 80 ? -39.430 -15.257 -40.529 1.00 39.36 80 LYS B CA 1
ATOM 2868 C C . LYS B 1 80 ? -38.451 -16.177 -41.286 1.00 39.88 80 LYS B C 1
ATOM 2869 O O . LYS B 1 80 ? -37.235 -15.893 -41.321 1.00 39.20 80 LYS B O 1
ATOM 2875 N N . SER B 1 81 ? -38.971 -17.243 -41.924 1.00 41.13 81 SER B N 1
ATOM 2876 C CA . SER B 1 81 ? -38.100 -18.210 -42.583 1.00 42.08 81 SER B CA 1
ATOM 2877 C C . SER B 1 81 ? -37.806 -17.871 -44.068 1.00 43.37 81 SER B C 1
ATOM 2878 O O . SER B 1 81 ? -38.737 -17.759 -44.907 1.00 43.77 81 SER B O 1
ATOM 2881 N N . VAL B 1 82 ? -36.523 -17.715 -44.386 1.00 43.18 82 VAL B N 1
ATOM 2882 C CA . VAL B 1 82 ? -36.100 -17.463 -45.751 1.00 43.05 82 VAL B CA 1
ATOM 2883 C C . VAL B 1 82 ? -36.461 -18.638 -46.699 1.00 44.66 82 VAL B C 1
ATOM 2884 O O . VAL B 1 82 ? -37.202 -18.423 -47.692 1.00 44.32 82 VAL B O 1
ATOM 2888 N N . PRO B 1 83 ? -35.983 -19.883 -46.383 1.00 45.24 83 PRO B N 1
ATOM 2889 C CA . PRO B 1 83 ? -36.261 -20.971 -47.347 1.00 46.92 83 PRO B CA 1
ATOM 2890 C C . PRO B 1 83 ? -37.752 -21.288 -47.483 1.00 47.27 83 PRO B C 1
ATOM 2891 O O . PRO B 1 83 ? -38.217 -21.576 -48.620 1.00 47.80 83 PRO B O 1
ATOM 2895 N N . ARG B 1 84 ? -38.490 -21.264 -46.371 1.00 45.98 84 ARG B N 1
ATOM 2896 C CA . ARG B 1 84 ? -39.927 -21.528 -46.460 1.00 47.18 84 ARG B CA 1
ATOM 2897 C C . ARG B 1 84 ? -40.685 -20.492 -47.303 1.00 45.88 84 ARG B C 1
ATOM 2898 O O . ARG B 1 84 ? -41.739 -20.829 -47.894 1.00 45.70 84 ARG B O 1
ATOM 2906 N N . SER B 1 85 ? -40.165 -19.259 -47.356 1.00 44.39 85 SER B N 1
ATOM 2907 C CA . SER B 1 85 ? -40.865 -18.198 -48.081 1.00 43.41 85 SER B CA 1
ATOM 2908 C C . SER B 1 85 ? -40.934 -18.508 -49.581 1.00 44.35 85 SER B C 1
ATOM 2909 O O . SER B 1 85 ? -41.829 -18.019 -50.244 1.00 43.48 85 SER B O 1
ATOM 2912 N N . PHE B 1 86 ? -40.008 -19.310 -50.097 1.00 45.61 86 PHE B N 1
ATOM 2913 C CA . PHE B 1 86 ? -40.113 -19.764 -51.514 1.00 47.96 86 PHE B CA 1
ATOM 2914 C C . PHE B 1 86 ? -41.252 -20.781 -51.757 1.00 49.97 86 PHE B C 1
ATOM 2915 O O . PHE B 1 86 ? -41.673 -20.982 -52.905 1.00 51.23 86 PHE B O 1
ATOM 2923 N N . LYS B 1 87 ? -41.739 -21.427 -50.696 1.00 50.77 87 LYS B N 1
ATOM 2924 C CA . LYS B 1 87 ? -42.869 -22.345 -50.825 1.00 53.09 87 LYS B CA 1
ATOM 2925 C C . LYS B 1 87 ? -44.274 -21.860 -50.463 1.00 51.86 87 LYS B C 1
ATOM 2926 O O . LYS B 1 87 ? -45.245 -22.464 -50.975 1.00 52.13 87 LYS B O 1
ATOM 2932 N N . GLN B 1 88 ? -44.371 -20.852 -49.576 1.00 48.27 88 GLN B N 1
ATOM 2933 C CA . GLN B 1 88 ? -45.631 -20.203 -49.236 1.00 47.04 88 GLN B CA 1
ATOM 2934 C C . GLN B 1 88 ? -45.475 -18.688 -49.423 1.00 42.81 88 GLN B C 1
ATOM 2935 O O . GLN B 1 88 ? -45.648 -17.942 -48.442 1.00 40.87 88 GLN B O 1
ATOM 2941 N N . PRO B 1 89 ? -45.133 -18.223 -50.640 1.00 39.95 89 PRO B N 1
ATOM 2942 C CA . PRO B 1 89 ? -44.827 -16.762 -50.713 1.00 37.75 89 PRO B CA 1
ATOM 2943 C C . PRO B 1 89 ? -46.017 -15.901 -50.346 1.00 36.21 89 PRO B C 1
ATOM 2944 O O . PRO B 1 89 ? -45.822 -14.827 -49.833 1.00 35.56 89 PRO B O 1
ATOM 2948 N N . LEU B 1 90 ? -47.253 -16.357 -50.610 1.00 35.41 90 LEU B N 1
ATOM 2949 C CA . LEU B 1 90 ? -48.380 -15.472 -50.363 1.00 34.25 90 LEU B CA 1
ATOM 2950 C C . LEU B 1 90 ? -48.609 -15.286 -48.871 1.00 34.11 90 LEU B C 1
ATOM 2951 O O . LEU B 1 90 ? -49.069 -14.244 -48.471 1.00 31.43 90 LEU B O 1
AT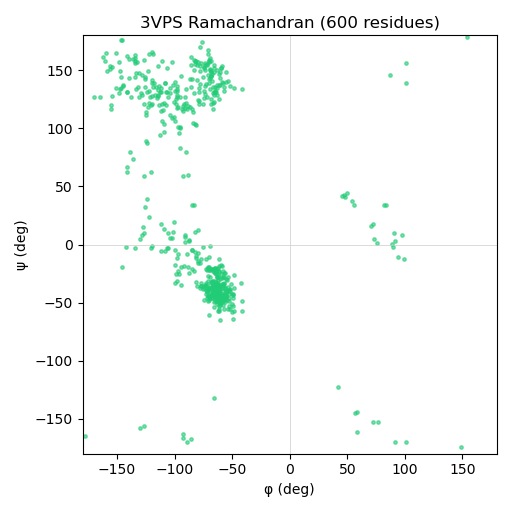OM 2956 N N . ASP B 1 91 ? -48.310 -16.302 -48.061 1.00 34.49 91 ASP B N 1
ATOM 2957 C CA . ASP B 1 91 ? -48.447 -16.119 -46.586 1.00 34.54 91 ASP B CA 1
ATOM 2958 C C . ASP B 1 91 ? -47.564 -15.014 -46.044 1.00 31.99 91 ASP B C 1
ATOM 2959 O O . ASP B 1 91 ? -47.931 -14.353 -45.064 1.00 30.95 91 ASP B O 1
ATOM 2964 N N . TYR B 1 92 ? -46.411 -14.770 -46.684 1.00 30.92 92 TYR B N 1
ATOM 2965 C CA . TYR B 1 92 ? -45.547 -13.657 -46.266 1.00 29.12 92 TYR B CA 1
ATOM 2966 C C . TYR B 1 92 ? -46.152 -12.259 -46.451 1.00 28.98 92 TYR B C 1
ATOM 2967 O O . TYR B 1 92 ? -45.740 -11.344 -45.733 1.00 28.04 92 TYR B O 1
ATOM 2976 N N . LEU B 1 93 ? -47.172 -12.099 -47.305 1.00 27.57 93 LEU B N 1
ATOM 2977 C CA . LEU B 1 93 ? -47.826 -10.807 -47.376 1.00 28.17 93 LEU B CA 1
ATOM 2978 C C . LEU B 1 93 ? -48.464 -10.392 -46.052 1.00 27.93 93 LEU B C 1
ATOM 2979 O O . LEU B 1 93 ? -48.681 -9.200 -45.795 1.00 27.00 93 LEU B O 1
ATOM 2984 N N . ASP B 1 94 ? -48.758 -11.367 -45.215 1.00 29.27 94 ASP B N 1
ATOM 2985 C CA . ASP B 1 94 ? -49.232 -11.072 -43.834 1.00 29.33 94 ASP B CA 1
ATOM 2986 C C . ASP B 1 94 ? -48.297 -10.089 -43.097 1.00 28.88 94 ASP B C 1
ATOM 2987 O O . ASP B 1 94 ? -48.777 -9.230 -42.324 1.00 28.26 94 ASP B O 1
ATOM 2992 N N . ASN B 1 95 ? -46.988 -10.166 -43.362 1.00 27.49 95 ASN B N 1
ATOM 2993 C CA . ASN B 1 95 ? -46.047 -9.251 -42.737 1.00 26.88 95 ASN B CA 1
ATOM 2994 C C . ASN B 1 95 ? -46.297 -7.793 -43.164 1.00 27.32 95 ASN B C 1
ATOM 2995 O O . ASN B 1 95 ? -46.161 -6.855 -42.361 1.00 28.84 95 ASN B O 1
ATOM 3000 N N . VAL B 1 96 ? -46.663 -7.590 -44.431 1.00 26.26 96 VAL B N 1
ATOM 3001 C CA . VAL B 1 96 ? -47.036 -6.237 -44.889 1.00 25.88 96 VAL B CA 1
ATOM 3002 C C . VAL B 1 96 ? -48.365 -5.828 -44.310 1.00 26.49 96 VAL B C 1
ATOM 3003 O O . VAL B 1 96 ? -48.516 -4.707 -43.815 1.00 26.61 96 VAL B O 1
ATOM 3007 N N . ASP B 1 97 ? -49.365 -6.701 -44.399 1.00 26.45 97 ASP B N 1
ATOM 3008 C CA . ASP B 1 97 ? -50.699 -6.313 -43.875 1.00 27.85 97 ASP B CA 1
ATOM 3009 C C . ASP B 1 97 ? -50.632 -5.891 -42.404 1.00 27.76 97 ASP B C 1
ATOM 3010 O O . ASP B 1 97 ? -51.270 -4.891 -41.978 1.00 27.80 97 ASP B O 1
ATOM 3015 N N . SER B 1 98 ? -49.858 -6.642 -41.622 1.00 28.15 98 SER B N 1
ATOM 3016 C CA . SER B 1 98 ? -49.806 -6.442 -40.164 1.00 27.92 98 SER B CA 1
ATOM 3017 C C . SER B 1 98 ? -49.170 -5.147 -39.862 1.00 26.75 98 SER B C 1
ATOM 3018 O O . SER B 1 98 ? -49.640 -4.393 -38.968 1.00 27.92 98 SER B O 1
ATOM 3021 N N . GLY B 1 99 ? -48.074 -4.831 -40.563 1.00 26.16 99 GLY B N 1
ATOM 3022 C CA . GLY B 1 99 ? -47.405 -3.527 -40.269 1.00 25.50 99 GLY B CA 1
ATOM 3023 C C . GLY B 1 99 ? -48.307 -2.364 -40.686 1.00 25.98 99 GLY B C 1
ATOM 3024 O O . GLY B 1 99 ? -48.306 -1.276 -40.014 1.00 25.38 99 GLY B O 1
ATOM 3025 N N . ARG B 1 100 ? -49.019 -2.513 -41.820 1.00 24.01 100 ARG B N 1
ATOM 3026 C CA . ARG B 1 100 ? -49.880 -1.440 -42.262 1.00 26.22 100 ARG B CA 1
ATOM 3027 C C . ARG B 1 100 ? -50.950 -1.212 -41.190 1.00 27.60 100 ARG B C 1
ATOM 3028 O O . ARG B 1 100 ? -51.208 -0.068 -40.745 1.00 28.12 100 ARG B O 1
ATOM 3036 N N . HIS B 1 101 ? -51.568 -2.291 -40.754 1.00 27.17 101 HIS B N 1
ATOM 3037 C CA . HIS B 1 101 ? -52.584 -2.172 -39.698 1.00 29.45 101 HIS B CA 1
ATOM 3038 C C . HIS B 1 101 ? -52.036 -1.576 -38.412 1.00 29.53 101 HIS B C 1
ATOM 3039 O O . HIS B 1 101 ? -52.624 -0.660 -37.843 1.00 30.95 101 HIS B O 1
ATOM 3046 N N . LEU B 1 102 ? -50.929 -2.108 -37.935 1.00 28.28 102 LEU B N 1
ATOM 3047 C CA . LEU B 1 102 ? -50.360 -1.628 -36.660 1.00 29.37 102 LEU B CA 1
ATOM 3048 C C . LEU B 1 102 ? -50.005 -0.156 -36.732 1.00 28.87 102 LEU B C 1
ATOM 3049 O O . LEU B 1 102 ? -50.339 0.588 -35.834 1.00 29.96 102 LEU B O 1
ATOM 3054 N N . LEU B 1 103 ? -49.351 0.271 -37.812 1.00 28.30 103 LEU B N 1
ATOM 3055 C CA . LEU B 1 103 ? -48.911 1.663 -37.849 1.00 29.05 103 LEU B CA 1
ATOM 3056 C C . LEU B 1 103 ? -50.107 2.624 -38.052 1.00 30.64 103 LEU B C 1
ATOM 3057 O O . LEU B 1 103 ? -50.075 3.730 -37.567 1.00 30.49 103 LEU B O 1
ATOM 3062 N N . ALA B 1 104 ? -51.125 2.189 -38.806 1.00 30.76 104 ALA B N 1
ATOM 3063 C CA . ALA B 1 104 ? -52.350 3.012 -38.961 1.00 31.65 104 ALA B CA 1
ATOM 3064 C C . ALA B 1 104 ? -53.003 3.223 -37.611 1.00 33.24 104 ALA B C 1
ATOM 3065 O O . ALA B 1 104 ? -53.380 4.331 -37.312 1.00 33.88 104 ALA B O 1
ATOM 3067 N N . LEU B 1 105 ? -53.143 2.168 -36.809 1.00 33.81 105 LEU B N 1
ATOM 3068 C CA . LEU B 1 105 ? -53.770 2.277 -35.463 1.00 36.71 105 LEU B CA 1
ATOM 3069 C C . LEU B 1 105 ? -52.914 3.177 -34.543 1.00 36.28 105 LEU B C 1
ATOM 3070 O O . LEU B 1 105 ? -53.444 4.013 -33.804 1.00 36.29 105 LEU B O 1
ATOM 3075 N N . CYS B 1 106 ? -51.588 3.010 -34.575 1.00 35.31 106 CYS B N 1
ATOM 3076 C CA . CYS B 1 106 ? -50.726 3.871 -33.748 1.00 35.33 106 CYS B CA 1
ATOM 3077 C C . CYS B 1 106 ? -50.866 5.327 -34.099 1.00 35.69 106 CYS B C 1
ATOM 3078 O O . CYS B 1 106 ? -50.823 6.168 -33.218 1.00 36.27 106 CYS B O 1
ATOM 3081 N N . THR B 1 107 ? -51.008 5.638 -35.374 1.00 35.09 107 THR B N 1
ATOM 3082 C CA . THR B 1 107 ? -51.209 7.010 -35.795 1.00 36.13 107 THR B CA 1
ATOM 3083 C C . THR B 1 107 ? -52.590 7.507 -35.346 1.00 38.61 107 THR B C 1
ATOM 3084 O O . THR B 1 107 ? -52.717 8.653 -34.869 1.00 39.11 107 THR B O 1
ATOM 3088 N N . SER B 1 108 ? -53.645 6.709 -35.508 1.00 39.76 108 SER B N 1
ATOM 3089 C CA . SER B 1 108 ? -54.970 7.243 -35.109 1.00 43.04 108 SER B CA 1
ATOM 3090 C C . SER B 1 108 ? -55.066 7.423 -33.612 1.00 44.44 108 SER B C 1
ATOM 3091 O O . SER B 1 108 ? -55.732 8.314 -33.205 1.00 45.46 108 SER B O 1
ATOM 3094 N N . VAL B 1 109 ? -54.398 6.583 -32.806 1.00 44.13 109 VAL B N 1
ATOM 3095 C CA . VAL B 1 109 ? -54.419 6.686 -31.332 1.00 45.69 109 VAL B CA 1
ATOM 3096 C C . VAL B 1 109 ? -53.394 7.712 -30.822 1.00 45.08 109 VAL B C 1
ATOM 3097 O O . VAL B 1 109 ? -53.502 8.218 -29.685 1.00 44.82 109 VAL B O 1
ATOM 3101 N N . GLY B 1 110 ? -52.359 8.002 -31.622 1.00 42.69 110 GLY B N 1
ATOM 3102 C CA . GLY B 1 110 ? -51.266 8.871 -31.132 1.00 42.56 110 GLY B CA 1
ATOM 3103 C C . GLY B 1 110 ? -50.160 8.186 -30.306 1.00 41.24 110 GLY B C 1
ATOM 3104 O O . GLY B 1 110 ? -49.626 8.793 -29.403 1.00 41.95 110 GLY B O 1
ATOM 3105 N N . VAL B 1 111 ? -49.816 6.932 -30.608 1.00 38.82 111 VAL B N 1
ATOM 3106 C CA . VAL B 1 111 ? -48.738 6.220 -29.889 1.00 37.95 111 VAL B CA 1
ATOM 3107 C C . VAL B 1 111 ? -47.419 6.952 -30.219 1.00 37.48 111 VAL B C 1
ATOM 3108 O O . VAL B 1 111 ? -47.126 7.191 -31.411 1.00 37.67 111 VAL B O 1
ATOM 3112 N N . PRO B 1 112 ? -46.624 7.320 -29.207 1.00 37.63 112 PRO B N 1
ATOM 3113 C CA . PRO B 1 112 ? -45.422 8.156 -29.451 1.00 36.88 112 PRO B CA 1
ATOM 3114 C C . PRO B 1 112 ? -44.349 7.488 -30.309 1.00 35.18 112 PRO B C 1
ATOM 3115 O O . PRO B 1 112 ? -43.749 8.174 -31.180 1.00 33.99 112 PRO B O 1
ATOM 3119 N N . LYS B 1 113 ? -44.103 6.192 -30.113 1.00 34.24 113 LYS B N 1
ATOM 3120 C CA . LYS B 1 113 ? -42.969 5.548 -30.778 1.00 32.61 113 LYS B CA 1
ATOM 3121 C C . LYS B 1 113 ? -43.247 4.108 -31.123 1.00 31.74 113 LYS B C 1
ATOM 3122 O O . LYS B 1 113 ? -43.828 3.365 -30.326 1.00 31.97 113 LYS B O 1
ATOM 3128 N N . VAL B 1 114 ? -42.711 3.706 -32.271 1.00 29.23 114 VAL B N 1
ATOM 3129 C CA . VAL B 1 114 ? -42.798 2.323 -32.722 1.00 28.53 114 VAL B CA 1
ATOM 3130 C C . VAL B 1 114 ? -41.426 1.948 -33.285 1.00 27.36 114 VAL B C 1
ATOM 3131 O O . VAL B 1 114 ? -40.902 2.665 -34.155 1.00 27.41 114 VAL B O 1
ATOM 3135 N N . VAL B 1 115 ? -40.888 0.842 -32.785 1.00 25.64 115 VAL B N 1
ATOM 3136 C CA . VAL B 1 115 ? -39.715 0.172 -33.317 1.00 24.77 115 VAL B CA 1
ATOM 3137 C C . VAL B 1 115 ? -40.181 -0.930 -34.180 1.00 25.46 115 VAL B C 1
ATOM 3138 O O . VAL B 1 115 ? -40.916 -1.824 -33.741 1.00 26.42 115 VAL B O 1
ATOM 3142 N N . VAL B 1 116 ? -39.840 -0.856 -35.448 1.00 24.77 116 VAL B N 1
ATOM 3143 C CA . VAL B 1 116 ? -40.220 -1.940 -36.408 1.00 25.07 116 VAL B CA 1
ATOM 3144 C C . VAL B 1 116 ? -39.105 -2.916 -36.659 1.00 24.67 116 VAL B C 1
ATOM 3145 O O . VAL B 1 116 ? -38.008 -2.556 -37.122 1.00 25.55 116 VAL B O 1
ATOM 3149 N N . GLY B 1 117 ? -39.392 -4.187 -36.444 1.00 24.23 117 GLY B N 1
ATOM 3150 C CA . GLY B 1 117 ? -38.402 -5.237 -36.701 1.00 24.89 117 GLY B CA 1
ATOM 3151 C C . GLY B 1 117 ? -38.236 -5.517 -38.174 1.00 25.05 117 GLY B C 1
ATOM 3152 O O . GLY B 1 117 ? -39.181 -5.943 -38.835 1.00 27.34 117 GLY B O 1
ATOM 3153 N N . SER B 1 118 ? -37.034 -5.345 -38.677 1.00 23.87 118 SER B N 1
ATOM 3154 C CA . SER B 1 118 ? -36.718 -5.728 -40.063 1.00 24.47 118 SER B CA 1
ATOM 3155 C C . SER B 1 118 ? -35.455 -6.565 -40.011 1.00 24.22 118 SER B C 1
ATOM 3156 O O . SER B 1 118 ? -35.133 -7.152 -38.974 1.00 24.80 118 SER B O 1
ATOM 3159 N N . THR B 1 119 ? -34.727 -6.655 -41.122 1.00 24.12 119 THR B N 1
ATOM 3160 C CA . THR B 1 119 ? -33.718 -7.661 -41.242 1.00 25.57 119 THR B CA 1
ATOM 3161 C C . THR B 1 119 ? -32.694 -7.268 -42.297 1.00 25.37 119 THR B C 1
ATOM 3162 O O . THR B 1 119 ? -33.023 -6.609 -43.289 1.00 26.49 119 THR B O 1
ATOM 3166 N N . CYS B 1 120 ? -31.465 -7.700 -42.090 1.00 25.69 120 CYS B N 1
ATOM 3167 C CA . CYS B 1 120 ? -30.403 -7.525 -43.088 1.00 26.36 120 CYS B CA 1
ATOM 3168 C C . CYS B 1 120 ? -30.745 -8.177 -44.440 1.00 26.52 120 CYS B C 1
ATOM 3169 O O . CYS B 1 120 ? -30.179 -7.845 -45.464 1.00 26.12 120 CYS B O 1
ATOM 3172 N N . GLU B 1 121 ? -31.702 -9.083 -44.445 1.00 27.39 121 GLU B N 1
ATOM 3173 C CA . GLU B 1 121 ? -32.084 -9.791 -45.727 1.00 27.70 121 GLU B CA 1
ATOM 3174 C C . GLU B 1 121 ? -32.613 -8.790 -46.740 1.00 26.61 121 GLU B C 1
ATOM 3175 O O . GLU B 1 121 ? -32.584 -9.039 -47.942 1.00 26.95 121 GLU B O 1
ATOM 3181 N N . VAL B 1 122 ? -33.053 -7.620 -46.269 1.00 25.16 122 VAL B N 1
ATOM 3182 C CA . VAL B 1 122 ? -33.523 -6.604 -47.243 1.00 24.16 122 VAL B CA 1
ATOM 3183 C C . VAL B 1 122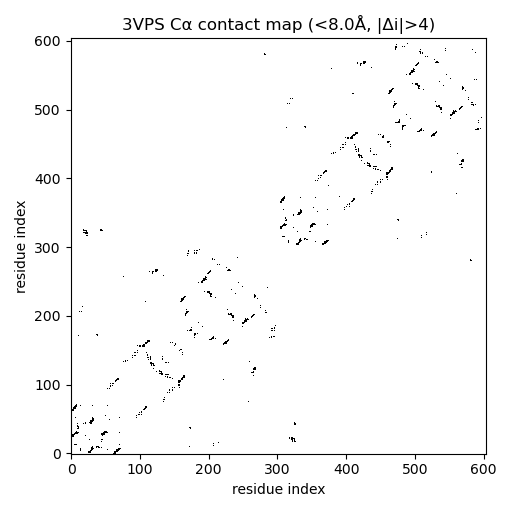 ? -32.349 -6.099 -48.146 1.00 25.09 122 VAL B C 1
ATOM 3184 O O . VAL B 1 122 ? -32.577 -5.545 -49.239 1.00 25.13 122 VAL B O 1
ATOM 3188 N N . TYR B 1 123 ? -31.108 -6.269 -47.698 1.00 25.38 123 TYR B N 1
ATOM 3189 C CA . TYR B 1 123 ? -29.966 -5.810 -48.528 1.00 25.91 123 TYR B CA 1
ATOM 3190 C C . TYR B 1 123 ? -29.616 -6.760 -49.625 1.00 26.26 123 TYR B C 1
ATOM 3191 O O . TYR B 1 123 ? -28.814 -6.413 -50.531 1.00 26.39 123 TYR B O 1
ATOM 3200 N N . GLY B 1 124 ? -30.139 -7.980 -49.545 1.00 26.40 124 GLY B N 1
ATOM 3201 C CA . GLY B 1 124 ? -29.688 -9.050 -50.458 1.00 26.84 124 GLY B CA 1
ATOM 3202 C C . GLY B 1 124 ? -28.164 -9.256 -50.295 1.00 28.76 124 GLY B C 1
ATOM 3203 O O . GLY B 1 124 ? -27.651 -9.121 -49.183 1.00 26.63 124 GLY B O 1
ATOM 3204 N N . GLN B 1 125 ? -27.430 -9.558 -51.394 1.00 28.65 125 GLN B N 1
ATOM 3205 C CA . GLN B 1 125 ? -25.974 -9.456 -51.294 1.00 30.62 125 GLN B CA 1
ATOM 3206 C C . GLN B 1 125 ? -25.528 -8.003 -51.486 1.00 30.53 125 GLN B C 1
ATOM 3207 O O . GLN B 1 125 ? -25.541 -7.464 -52.600 1.00 31.33 125 GLN B O 1
ATOM 3213 N N . ALA B 1 126 ? -25.175 -7.336 -50.400 1.00 29.76 126 ALA B N 1
ATOM 3214 C CA . ALA B 1 126 ? -24.894 -5.925 -50.522 1.00 29.46 126 ALA B CA 1
ATOM 3215 C C . ALA B 1 126 ? -23.552 -5.730 -51.278 1.00 30.37 126 ALA B C 1
ATOM 3216 O O . ALA B 1 126 ? -22.636 -6.591 -51.214 1.00 30.46 126 ALA B O 1
ATOM 3218 N N . ASP B 1 127 ? -23.403 -4.563 -51.918 1.00 30.62 127 ASP B N 1
ATOM 3219 C CA . ASP B 1 127 ? -22.144 -4.306 -52.626 1.00 32.67 127 ASP B CA 1
ATOM 3220 C C . ASP B 1 127 ? -21.115 -3.648 -51.749 1.00 33.33 127 ASP B C 1
ATOM 3221 O O . ASP B 1 127 ? -20.011 -3.437 -52.183 1.00 32.82 127 ASP B O 1
ATOM 3226 N N . THR B 1 128 ? -21.537 -3.241 -50.539 1.00 33.87 128 THR B N 1
ATOM 3227 C CA . THR B 1 128 ? -20.644 -2.630 -49.541 1.00 33.61 128 THR B CA 1
ATOM 3228 C C . THR B 1 128 ? -20.659 -3.519 -48.274 1.00 34.11 128 THR B C 1
ATOM 3229 O O . THR B 1 128 ? -21.719 -3.768 -47.650 1.00 32.09 128 THR B O 1
ATOM 3233 N N . LEU B 1 129 ? -19.462 -4.016 -47.900 1.00 35.88 129 LEU B N 1
ATOM 3234 C CA . LEU B 1 129 ? -19.294 -4.783 -46.663 1.00 36.00 129 LEU B CA 1
ATOM 3235 C C . LEU B 1 129 ? -18.142 -4.172 -45.854 1.00 36.92 129 LEU B C 1
ATOM 3236 O O . LEU B 1 129 ? -17.064 -3.989 -46.373 1.00 37.09 129 LEU B O 1
ATOM 3241 N N . PRO B 1 130 ? -18.361 -3.862 -44.560 1.00 37.11 130 PRO B N 1
ATOM 3242 C CA . PRO B 1 130 ? -19.639 -3.919 -43.828 1.00 35.65 130 PRO B CA 1
ATOM 3243 C C . PRO B 1 130 ? -20.703 -3.010 -44.442 1.00 34.32 130 PRO B C 1
ATOM 3244 O O . PRO B 1 130 ? -20.345 -1.974 -45.040 1.00 34.26 130 PRO B O 1
ATOM 3248 N N . THR B 1 131 ? -21.976 -3.392 -44.268 1.00 32.20 131 THR B N 1
ATOM 3249 C CA . THR B 1 131 ? -23.117 -2.717 -44.927 1.00 31.00 131 THR B CA 1
ATOM 3250 C C . THR B 1 131 ? -23.739 -1.537 -44.157 1.00 30.94 131 THR B C 1
ATOM 3251 O O . THR B 1 131 ? -24.323 -1.727 -43.117 1.00 31.21 131 THR B O 1
ATOM 3255 N N . PRO B 1 132 ? -23.670 -0.340 -44.706 1.00 32.37 132 PRO B N 1
ATOM 3256 C CA . PRO B 1 132 ? -24.266 0.833 -44.030 1.00 32.33 132 PRO B CA 1
ATOM 3257 C C . PRO B 1 132 ? -25.767 0.874 -44.338 1.00 31.18 132 PRO B C 1
ATOM 3258 O O . PRO B 1 132 ? -26.227 0.300 -45.348 1.00 30.60 132 PRO B O 1
ATOM 3262 N N . GLU B 1 133 ? -26.490 1.543 -43.485 1.00 30.36 133 GLU B N 1
ATOM 3263 C CA . GLU B 1 133 ? -27.948 1.616 -43.570 1.00 31.11 133 GLU B CA 1
ATOM 3264 C C . GLU B 1 133 ? -28.444 2.272 -44.852 1.00 32.20 133 GLU B C 1
ATOM 3265 O O . GLU B 1 133 ? -29.571 1.987 -45.287 1.00 32.88 133 GLU B O 1
ATOM 3271 N N . ASP B 1 134 ? -27.648 3.158 -45.455 1.00 33.21 134 ASP B N 1
ATOM 3272 C CA . ASP B 1 134 ? -28.124 3.775 -46.737 1.00 35.00 134 ASP B CA 1
ATOM 3273 C C . ASP B 1 134 ? -27.957 2.907 -48.008 1.00 35.07 134 ASP B C 1
ATOM 3274 O O . ASP B 1 134 ? -28.148 3.398 -49.131 1.00 36.78 134 ASP B O 1
ATOM 3279 N N . SER B 1 135 ? -27.656 1.631 -47.818 1.00 32.95 135 SER B N 1
ATOM 3280 C CA . SER B 1 135 ? -27.476 0.715 -48.929 1.00 32.59 135 SER B CA 1
ATOM 3281 C C . SER B 1 135 ? -28.813 0.379 -49.549 1.00 31.46 135 SER B C 1
ATOM 3282 O O . SER B 1 135 ? -29.822 0.407 -48.855 1.00 31.49 135 SER B O 1
ATOM 3285 N N . PRO B 1 136 ? -28.823 0.082 -50.877 1.00 31.70 136 PRO B N 1
ATOM 3286 C CA . PRO B 1 136 ? -30.118 -0.099 -51.540 1.00 29.48 136 PRO B CA 1
ATOM 3287 C C . PRO B 1 136 ? -30.673 -1.474 -51.196 1.00 29.31 136 PRO B C 1
ATOM 3288 O O . PRO B 1 136 ? -29.930 -2.317 -50.598 1.00 30.79 136 PRO B O 1
ATOM 3292 N N . LEU B 1 137 ? -31.932 -1.722 -51.555 1.00 27.49 137 LEU B N 1
ATOM 3293 C CA . LEU B 1 137 ? -32.602 -2.968 -51.254 1.00 26.78 137 LEU B CA 1
ATOM 3294 C C . LEU B 1 137 ? -32.580 -3.930 -52.422 1.00 26.80 137 LEU B C 1
ATOM 3295 O O . LEU B 1 137 ? -32.915 -3.582 -53.553 1.00 27.12 137 LEU B O 1
ATOM 3300 N N . SER B 1 138 ? -32.249 -5.170 -52.125 1.00 27.03 138 SER B N 1
ATOM 3301 C CA . SER B 1 138 ? -32.151 -6.201 -53.148 1.00 27.18 138 SER B CA 1
ATOM 3302 C C . SER B 1 138 ? -32.704 -7.498 -52.562 1.00 27.37 138 SER B C 1
ATOM 3303 O O . SER B 1 138 ? -31.977 -8.470 -52.381 1.00 28.62 138 SER B O 1
ATOM 3306 N N . PRO B 1 139 ? -34.016 -7.551 -52.281 1.00 28.27 139 PRO B N 1
ATOM 3307 C CA . PRO B 1 139 ? -34.512 -8.766 -51.657 1.00 28.76 139 PRO B CA 1
ATOM 3308 C C . PRO B 1 139 ? -34.435 -9.986 -52.524 1.00 29.16 139 PRO B C 1
ATOM 3309 O O . PRO B 1 139 ? -34.824 -9.931 -53.683 1.00 30.08 139 PRO B O 1
ATOM 3313 N N . ARG B 1 140 ? -33.911 -11.084 -52.006 1.00 30.69 140 ARG B N 1
ATOM 3314 C CA . ARG B 1 140 ? -33.692 -12.269 -52.881 1.00 31.97 140 ARG B CA 1
ATOM 3315 C C . ARG B 1 140 ? -34.702 -13.393 -52.592 1.00 32.90 140 ARG B C 1
ATOM 3316 O O . ARG B 1 140 ? -34.682 -14.411 -53.256 1.00 33.14 140 ARG B O 1
ATOM 3324 N N . SER B 1 141 ? -35.573 -13.210 -51.608 1.00 31.53 141 SER B N 1
ATOM 3325 C CA . SER B 1 141 ? -36.611 -14.216 -51.277 1.00 32.31 141 SER B CA 1
ATOM 3326 C C . SER B 1 141 ? -37.967 -13.554 -51.028 1.00 31.74 141 SER B C 1
ATOM 3327 O O . SER B 1 141 ? -38.017 -12.377 -50.698 1.00 31.49 141 SER B O 1
ATOM 3330 N N . PRO B 1 142 ? -39.074 -14.320 -51.127 1.00 32.07 142 PRO B N 1
ATOM 3331 C CA . PRO B 1 142 ? -40.382 -13.738 -50.764 1.00 32.08 142 PRO B CA 1
ATOM 3332 C C . PRO B 1 142 ? -40.393 -13.209 -49.308 1.00 30.41 142 PRO B C 1
ATOM 3333 O O . PRO B 1 142 ? -40.963 -12.160 -49.041 1.00 30.15 142 PRO B O 1
ATOM 3337 N N . TYR B 1 143 ? -39.679 -13.866 -48.395 1.00 30.60 143 TYR B N 1
ATOM 3338 C CA . TYR B 1 143 ? -39.576 -13.307 -47.022 1.00 28.93 143 TYR B CA 1
ATOM 3339 C C . TYR B 1 143 ? -38.902 -11.902 -47.016 1.00 27.57 143 TYR B C 1
ATOM 3340 O O . TYR B 1 143 ? -39.450 -10.924 -46.457 1.00 25.74 143 TYR B O 1
ATOM 3349 N N . ALA B 1 144 ? -37.698 -11.815 -47.582 1.00 27.03 144 ALA B N 1
ATOM 3350 C CA . ALA B 1 144 ? -37.015 -10.534 -47.716 1.00 25.48 144 ALA B CA 1
ATOM 3351 C C . ALA B 1 144 ? -37.899 -9.465 -48.391 1.00 25.04 144 ALA B C 1
ATOM 3352 O O . ALA B 1 144 ? -37.957 -8.311 -47.896 1.00 24.91 144 ALA B O 1
ATOM 3354 N N . ALA B 1 145 ? -38.663 -9.841 -49.406 1.00 25.07 145 ALA B N 1
ATOM 3355 C CA . ALA B 1 145 ? -39.537 -8.880 -50.124 1.00 24.73 145 ALA B CA 1
ATOM 3356 C C . ALA B 1 145 ? -40.627 -8.381 -49.182 1.00 24.33 145 ALA B C 1
ATOM 3357 O O . ALA B 1 145 ? -40.987 -7.204 -49.215 1.00 23.27 145 ALA B O 1
ATOM 3359 N N . SER B 1 146 ? -41.193 -9.290 -48.376 1.00 24.24 146 SER B N 1
ATOM 3360 C CA . SER B 1 146 ? -42.239 -8.873 -47.399 1.00 25.39 146 SER B CA 1
ATOM 3361 C C . SER B 1 146 ? -41.669 -7.912 -46.401 1.00 25.12 146 SER B C 1
ATOM 3362 O O . SER B 1 146 ? -42.349 -6.931 -45.970 1.00 25.84 146 SER B O 1
ATOM 3365 N N . LYS B 1 147 ? -40.382 -8.079 -46.060 1.00 25.62 147 LYS B N 1
ATOM 3366 C CA . LYS B 1 147 ? -39.810 -7.174 -45.096 1.00 24.42 147 LYS B CA 1
ATOM 3367 C C . LYS B 1 147 ? -39.494 -5.815 -45.742 1.00 24.40 147 LYS B C 1
ATOM 3368 O O . LYS B 1 147 ? -39.626 -4.804 -45.071 1.00 24.31 147 LYS B O 1
ATOM 3374 N N . VAL B 1 148 ? -39.063 -5.811 -47.021 1.00 23.37 148 VAL B N 1
ATOM 3375 C CA . VAL B 1 148 ? -38.988 -4.542 -47.781 1.00 22.83 148 VAL B CA 1
ATOM 3376 C C . VAL B 1 148 ? -40.363 -3.818 -47.841 1.00 22.75 148 VAL B C 1
ATOM 3377 O O . VAL B 1 148 ? -40.479 -2.585 -47.658 1.00 21.59 148 VAL B O 1
ATOM 3381 N N . GLY B 1 149 ? -41.423 -4.574 -48.110 1.00 23.02 149 GLY B N 1
ATOM 3382 C CA . GLY B 1 149 ? -42.789 -3.945 -48.094 1.00 24.06 149 GLY B CA 1
ATOM 3383 C C . GLY B 1 149 ? -43.149 -3.341 -46.724 1.00 22.96 149 GLY B C 1
ATOM 3384 O O . GLY B 1 149 ? -43.617 -2.197 -46.642 1.00 22.51 149 GLY B O 1
ATOM 3385 N N . LEU B 1 150 ? -42.844 -4.075 -45.636 1.00 22.89 150 LEU B N 1
ATOM 3386 C CA . LEU B 1 150 ? -42.965 -3.520 -44.240 1.00 23.09 150 LEU B CA 1
ATOM 3387 C C . LEU B 1 150 ? -42.178 -2.246 -44.063 1.00 22.88 150 LEU B C 1
ATOM 3388 O O . LEU B 1 150 ? -42.707 -1.275 -43.477 1.00 24.25 150 LEU B O 1
ATOM 3393 N N . GLU B 1 151 ? -40.925 -2.221 -44.573 1.00 22.09 151 GLU B N 1
ATOM 3394 C CA . GLU B 1 151 ? -40.095 -0.986 -44.482 1.00 22.14 151 GLU B CA 1
ATOM 3395 C C . GLU B 1 151 ? -40.698 0.156 -45.291 1.00 22.82 151 GLU B C 1
ATOM 3396 O O . GLU B 1 151 ? -40.671 1.322 -44.822 1.00 23.60 151 GLU B O 1
ATOM 3402 N N . MET B 1 152 ? -41.268 -0.150 -46.471 1.00 22.47 152 MET B N 1
ATOM 3403 C CA . MET B 1 152 ? -41.924 0.881 -47.264 1.00 23.19 152 MET B CA 1
ATOM 3404 C C . MET B 1 152 ? -43.092 1.516 -46.527 1.00 24.61 152 MET B C 1
ATOM 3405 O O . MET B 1 152 ? -43.267 2.745 -46.571 1.00 22.85 152 MET B O 1
ATOM 3410 N N . VAL B 1 153 ? -43.893 0.670 -45.880 1.00 24.39 153 VAL B N 1
ATOM 3411 C CA . VAL B 1 153 ? -44.988 1.173 -45.001 1.00 24.98 153 VAL B CA 1
ATOM 3412 C C . VAL B 1 153 ? -44.471 2.017 -43.882 1.00 25.26 153 VAL B C 1
ATOM 3413 O O . VAL B 1 153 ? -44.979 3.153 -43.634 1.00 27.44 153 VAL B O 1
ATOM 3417 N N . ALA B 1 154 ? -43.447 1.508 -43.177 1.00 25.59 154 ALA B N 1
ATOM 3418 C CA . ALA B 1 154 ? -42.854 2.276 -42.092 1.00 26.29 154 ALA B CA 1
ATOM 3419 C C . ALA B 1 154 ? -42.328 3.617 -42.575 1.00 27.79 154 ALA B C 1
ATOM 3420 O O . ALA B 1 154 ? -42.544 4.633 -41.868 1.00 27.87 154 ALA B O 1
ATOM 3422 N N . GLY B 1 155 ? -41.637 3.621 -43.737 1.00 27.06 155 GLY B N 1
ATOM 3423 C CA . GLY B 1 155 ? -41.011 4.858 -44.309 1.00 27.59 155 GLY B CA 1
ATOM 3424 C C . GLY B 1 155 ? -42.048 5.936 -44.603 1.00 28.22 155 GLY B C 1
ATOM 3425 O O . GLY B 1 155 ? -41.819 7.126 -44.355 1.00 29.25 155 GLY B O 1
ATOM 3426 N N . ALA B 1 156 ? -43.238 5.538 -45.061 1.00 28.66 156 ALA B N 1
ATOM 3427 C CA . ALA B 1 156 ? -44.345 6.498 -45.197 1.00 29.42 156 ALA B CA 1
ATOM 3428 C C . ALA B 1 156 ? -44.700 7.179 -43.872 1.00 29.67 156 ALA B C 1
ATOM 3429 O O . ALA B 1 156 ? -44.939 8.356 -43.879 1.00 30.61 156 ALA B O 1
ATOM 3431 N N . HIS B 1 157 ? -44.761 6.446 -42.763 1.00 29.52 157 HIS B N 1
ATOM 3432 C CA . HIS B 1 157 ? -45.061 7.014 -41.458 1.00 31.22 157 HIS B CA 1
ATOM 3433 C C . HIS B 1 157 ? -43.903 7.883 -40.979 1.00 32.40 157 HIS B C 1
ATOM 3434 O O . HIS B 1 157 ? -44.133 8.904 -40.320 1.00 33.51 157 HIS B O 1
ATOM 3441 N N . GLN B 1 158 ? -42.674 7.488 -41.307 1.00 31.22 158 GLN B N 1
ATOM 3442 C CA . GLN B 1 158 ? -41.503 8.324 -40.908 1.00 32.88 158 GLN B CA 1
ATOM 3443 C C . GLN B 1 158 ? -41.527 9.699 -41.535 1.00 34.50 158 GLN B C 1
ATOM 3444 O O . GLN B 1 158 ? -41.128 10.664 -40.893 1.00 34.93 158 GLN B O 1
ATOM 3450 N N . ARG B 1 159 ? -41.938 9.773 -42.817 1.00 34.97 159 ARG B N 1
ATOM 3451 C CA . ARG B 1 159 ? -42.068 11.049 -43.560 1.00 37.94 159 ARG B CA 1
ATOM 3452 C C . ARG B 1 159 ? -43.259 11.884 -43.121 1.00 38.11 159 ARG B C 1
ATOM 3453 O O . ARG B 1 159 ? -43.274 13.089 -43.360 1.00 39.74 159 ARG B O 1
ATOM 3461 N N . ALA B 1 160 ? -44.265 11.279 -42.492 1.00 37.93 160 ALA B N 1
ATOM 3462 C CA . ALA B 1 160 ? -45.482 12.013 -42.165 1.00 38.74 160 ALA B CA 1
ATOM 3463 C C . ALA B 1 160 ? -45.183 12.818 -40.860 1.00 41.05 160 ALA B C 1
ATOM 3464 O O . ALA B 1 160 ? -44.462 12.332 -39.974 1.00 40.48 160 ALA B O 1
ATOM 3466 N N . SER B 1 161 ? -45.693 14.018 -40.784 1.00 43.60 161 SER B N 1
ATOM 3467 C CA . SER B 1 161 ? -45.410 14.856 -39.617 1.00 47.22 161 SER B CA 1
ATOM 3468 C C . SER B 1 161 ? -46.420 14.608 -38.528 1.00 48.30 161 SER B C 1
ATOM 3469 O O . SER B 1 161 ? -47.146 15.547 -38.116 1.00 50.89 161 SER B O 1
ATOM 3472 N N . VAL B 1 162 ? -46.489 13.366 -38.070 1.00 47.54 162 VAL B N 1
ATOM 3473 C CA . VAL B 1 162 ? -47.461 12.957 -37.029 1.00 47.40 162 VAL B CA 1
ATOM 3474 C C . VAL B 1 162 ? -46.897 11.717 -36.324 1.00 45.31 162 VAL B C 1
ATOM 3475 O O . VAL B 1 162 ? -46.138 10.960 -36.950 1.00 43.89 162 VAL B O 1
ATOM 3479 N N . ALA B 1 163 ? -47.242 11.540 -35.044 1.00 43.49 163 ALA B N 1
ATOM 3480 C CA . ALA B 1 163 ? -46.947 10.317 -34.286 1.00 41.72 163 ALA B CA 1
ATOM 3481 C C . ALA B 1 163 ? -47.519 9.061 -35.015 1.00 39.88 163 ALA B C 1
ATOM 3482 O O . ALA B 1 163 ? -48.578 9.167 -35.650 1.00 40.53 163 ALA B O 1
ATOM 3484 N N . PRO B 1 164 ? -46.868 7.897 -34.884 1.00 37.05 164 PRO B N 1
ATOM 3485 C CA . PRO B 1 164 ? -45.639 7.682 -34.112 1.00 36.65 164 PRO B CA 1
ATOM 3486 C C . PRO B 1 164 ? -44.312 8.106 -34.772 1.00 35.70 164 PRO B C 1
ATOM 3487 O O . PRO B 1 164 ? -44.216 8.187 -36.023 1.00 34.44 164 PRO B O 1
ATOM 3491 N N . GLU B 1 165 ? -43.315 8.354 -33.927 1.00 35.60 165 GLU B N 1
ATOM 3492 C CA . GLU B 1 165 ? -41.898 8.251 -34.329 1.00 35.10 165 GLU B CA 1
ATOM 3493 C C . GLU B 1 165 ? -41.607 6.784 -34.633 1.00 32.89 165 GLU B C 1
ATOM 3494 O O . GLU B 1 165 ? -41.799 5.899 -33.791 1.00 32.72 165 GLU B O 1
ATOM 3500 N N . VAL B 1 166 ? -41.152 6.518 -35.851 1.00 30.72 166 VAL B N 1
ATOM 3501 C CA . VAL B 1 166 ? -40.940 5.146 -36.271 1.00 28.54 166 VAL B CA 1
ATOM 3502 C C . VAL B 1 166 ? -39.453 4.879 -36.521 1.00 29.10 166 VAL B C 1
ATOM 3503 O O . VAL B 1 166 ? -38.767 5.683 -37.232 1.00 30.39 166 VAL B O 1
ATOM 3507 N N . GLY B 1 167 ? -38.916 3.815 -35.920 1.00 28.30 167 GLY B N 1
ATOM 3508 C CA . GLY B 1 167 ? -37.509 3.433 -36.154 1.00 27.78 167 GLY B CA 1
ATOM 3509 C C . GLY B 1 167 ? -37.455 2.002 -36.645 1.00 27.07 167 GLY B C 1
ATOM 3510 O O . GLY B 1 167 ? -38.109 1.089 -36.086 1.00 27.97 167 GLY B O 1
ATOM 3511 N N . ILE B 1 168 ? -36.722 1.795 -37.718 1.00 25.47 168 ILE B N 1
ATOM 3512 C CA . ILE B 1 168 ? -36.591 0.456 -38.267 1.00 24.50 168 ILE B CA 1
ATOM 3513 C C . ILE B 1 168 ? -35.283 -0.106 -37.744 1.00 25.70 168 ILE B C 1
ATOM 3514 O O . ILE B 1 168 ? -34.241 0.541 -37.910 1.00 26.67 168 ILE B O 1
ATOM 3519 N N . VAL B 1 169 ? -35.311 -1.351 -37.221 1.00 24.56 169 VAL B N 1
ATOM 3520 C CA . VAL B 1 169 ? -34.094 -2.059 -36.794 1.00 23.95 169 VAL B CA 1
ATOM 3521 C C . VAL B 1 169 ? -33.900 -3.187 -37.776 1.00 24.50 169 VAL B C 1
ATOM 3522 O O . VAL B 1 169 ? -34.812 -4.072 -37.886 1.00 25.46 169 VAL B O 1
ATOM 3526 N N . ARG B 1 170 ? -32.750 -3.197 -38.460 1.00 23.12 170 ARG B N 1
ATOM 3527 C CA . ARG B 1 170 ? -32.408 -4.325 -39.339 1.00 23.91 170 ARG B CA 1
ATOM 3528 C C . ARG B 1 170 ? -31.510 -5.294 -38.577 1.00 25.36 170 ARG B C 1
ATOM 3529 O O . ARG B 1 170 ? -30.277 -5.053 -38.465 1.00 26.37 170 ARG B O 1
ATOM 3537 N N . PHE B 1 171 ? -32.132 -6.329 -38.014 1.00 24.02 171 PHE B N 1
ATOM 3538 C CA . PHE B 1 171 ? -31.395 -7.342 -37.291 1.00 25.01 171 PHE B CA 1
ATOM 3539 C C . PHE B 1 171 ? -30.573 -8.186 -38.243 1.00 25.61 171 PHE B C 1
ATOM 3540 O O . PHE B 1 171 ? -31.048 -8.559 -39.313 1.00 24.70 171 PHE B O 1
ATOM 3548 N N . PHE B 1 172 ? -29.346 -8.490 -37.829 1.00 25.56 172 PHE B N 1
ATOM 3549 C CA . PHE B 1 172 ? -28.575 -9.514 -38.511 1.00 27.96 172 PHE B CA 1
ATOM 3550 C C . PHE B 1 172 ? -28.863 -10.793 -37.746 1.00 29.28 172 PHE B C 1
ATOM 3551 O O . PHE B 1 172 ? -29.832 -10.823 -37.037 1.00 32.65 172 PHE B O 1
ATOM 3559 N N . ASN B 1 173 ? -28.082 -11.832 -37.890 1.00 30.04 173 ASN B N 1
ATOM 3560 C CA . ASN B 1 173 ? -28.467 -13.121 -37.324 1.00 31.29 173 ASN B CA 1
ATOM 3561 C C . ASN B 1 173 ? -28.418 -13.060 -35.801 1.00 31.28 173 ASN B C 1
ATOM 3562 O O . ASN B 1 173 ? -27.373 -12.821 -35.200 1.00 35.12 173 ASN B O 1
ATOM 3567 N N . VAL B 1 174 ? -29.555 -13.317 -35.173 1.00 29.86 174 VAL B N 1
ATOM 3568 C CA . VAL B 1 174 ? -29.615 -13.371 -33.723 1.00 30.44 174 VAL B CA 1
ATOM 3569 C C . VAL B 1 174 ? -29.771 -14.821 -33.298 1.00 31.05 174 VAL B C 1
ATOM 3570 O O . VAL B 1 174 ? -30.593 -15.549 -33.845 1.00 30.79 174 VAL B O 1
ATOM 3574 N N . TYR B 1 175 ? -28.955 -15.248 -32.343 1.00 30.95 175 TYR B N 1
ATOM 3575 C CA . TYR B 1 175 ? -29.016 -16.622 -31.853 1.00 32.26 175 TYR B CA 1
ATOM 3576 C C . TYR B 1 175 ? -28.973 -16.728 -30.321 1.00 33.02 175 TYR B C 1
ATOM 3577 O O . TYR B 1 175 ? -28.623 -15.787 -29.591 1.00 32.91 175 TYR B O 1
ATOM 3586 N N . GLY B 1 176 ? -29.374 -17.886 -29.826 1.00 34.20 176 GLY B N 1
ATOM 3587 C CA . GLY B 1 176 ? -29.178 -18.157 -28.384 1.00 35.00 176 GLY B CA 1
ATOM 3588 C C . GLY B 1 176 ? -30.293 -19.050 -27.906 1.00 35.74 176 GLY B C 1
ATOM 3589 O O . GLY B 1 176 ? -31.072 -19.586 -28.744 1.00 35.15 176 GLY B O 1
ATOM 3590 N N . PRO B 1 177 ? -30.338 -19.290 -26.588 1.00 37.03 177 PRO B N 1
ATOM 3591 C CA . PRO B 1 177 ? -31.376 -20.067 -25.929 1.00 37.52 177 PRO B CA 1
ATOM 3592 C C . PRO B 1 177 ? -32.783 -19.565 -26.311 1.00 37.24 177 PRO B C 1
ATOM 3593 O O . PRO B 1 177 ? -33.019 -18.384 -26.364 1.00 36.66 177 PRO B O 1
ATOM 3597 N N . GLY B 1 178 ? -33.688 -20.494 -26.589 1.00 37.42 178 GLY B N 1
ATOM 3598 C CA . GLY B 1 178 ? -35.069 -20.162 -26.896 1.00 36.39 178 GLY B CA 1
ATOM 3599 C C . GLY B 1 178 ? -35.393 -20.009 -28.369 1.00 36.43 178 GLY B C 1
ATOM 3600 O O . GLY B 1 178 ? -36.561 -19.905 -28.717 1.00 36.26 178 GLY B O 1
ATOM 3601 N N . GLU B 1 179 ? -34.369 -19.962 -29.234 1.00 35.38 179 GLU B N 1
ATOM 3602 C CA . GLU B 1 179 ? -34.603 -19.864 -30.649 1.00 34.11 179 GLU B CA 1
ATOM 3603 C C . GLU B 1 179 ? -34.986 -21.250 -31.223 1.00 35.67 179 GLU B C 1
ATOM 3604 O O . GLU B 1 179 ? -34.291 -22.251 -30.994 1.00 35.82 179 GLU B O 1
ATOM 3610 N N . ARG B 1 180 ? -36.061 -21.306 -32.001 1.00 35.68 180 ARG B N 1
ATOM 3611 C CA . ARG B 1 180 ? -36.499 -22.544 -32.619 1.00 38.55 180 ARG B CA 1
ATOM 3612 C C . ARG B 1 180 ? -35.440 -23.134 -33.565 1.00 40.53 180 ARG B C 1
ATOM 3613 O O . ARG B 1 180 ? -34.713 -22.419 -34.200 1.00 39.62 180 ARG B O 1
ATOM 3621 N N . PRO B 1 181 ? -35.390 -24.460 -33.678 1.00 43.89 181 PRO B N 1
ATOM 3622 C CA . PRO B 1 181 ? -34.233 -25.042 -34.378 1.00 45.66 181 PRO B CA 1
ATOM 3623 C C . PRO B 1 181 ? -34.330 -25.078 -35.904 1.00 48.05 181 PRO B C 1
ATOM 3624 O O . PRO B 1 181 ? -33.807 -26.025 -36.543 1.00 48.51 181 PRO B O 1
ATOM 3628 N N . ASP B 1 182 ? -34.974 -24.087 -36.528 1.00 48.34 182 ASP B N 1
ATOM 3629 C CA . ASP B 1 182 ? -34.857 -24.023 -37.995 1.00 49.34 182 ASP B CA 1
ATOM 3630 C C . ASP B 1 182 ? -33.701 -23.047 -38.327 1.00 48.18 182 ASP B C 1
ATOM 3631 O O . ASP B 1 182 ? -33.116 -23.113 -39.439 1.00 49.39 182 ASP B O 1
ATOM 3636 N N . ALA B 1 183 ? -33.335 -22.192 -37.365 1.00 44.35 183 ALA B N 1
ATOM 3637 C CA . ALA B 1 183 ? -32.126 -21.329 -37.553 1.00 42.86 183 ALA B CA 1
ATOM 3638 C C . ALA B 1 183 ? -30.818 -22.127 -37.330 1.00 42.46 183 ALA B C 1
ATOM 3639 O O . ALA B 1 183 ? -30.823 -23.103 -36.590 1.00 42.46 183 ALA B O 1
ATOM 3641 N N . LEU B 1 184 ? -29.704 -21.675 -37.911 1.00 42.02 184 LEU B N 1
ATOM 3642 C CA . LEU B 1 184 ? -28.424 -22.444 -37.920 1.00 43.44 184 LEU B CA 1
ATOM 3643 C C . LEU B 1 184 ? -27.933 -22.948 -36.574 1.00 44.46 184 LEU B C 1
ATOM 3644 O O . LEU B 1 184 ? -27.692 -24.131 -36.427 1.00 46.15 184 LEU B O 1
ATOM 3649 N N . VAL B 1 185 ? -27.767 -22.060 -35.583 1.00 42.69 185 VAL B N 1
ATOM 3650 C CA . VAL B 1 185 ? -27.181 -22.499 -34.348 1.00 43.49 185 VAL B CA 1
ATOM 3651 C C . VAL B 1 185 ? -28.071 -23.502 -33.590 1.00 45.25 185 VAL B C 1
ATOM 3652 O O . VAL B 1 185 ? -27.608 -24.603 -33.261 1.00 45.92 185 VAL B O 1
ATOM 3656 N N . PRO B 1 186 ? -29.350 -23.159 -33.317 1.00 44.95 186 PRO B N 1
ATOM 3657 C CA . PRO B 1 186 ? -30.133 -24.187 -32.638 1.00 45.90 186 PRO B CA 1
ATOM 3658 C C . PRO B 1 186 ? -30.314 -25.449 -33.517 1.00 47.28 186 PRO B C 1
ATOM 3659 O O . PRO B 1 186 ? -30.345 -26.553 -32.997 1.00 47.63 186 PRO B O 1
ATOM 3663 N N . ARG B 1 187 ? -30.387 -25.290 -34.829 1.00 47.98 187 ARG B N 1
ATOM 3664 C CA . ARG B 1 187 ? -30.532 -26.478 -35.687 1.00 50.97 187 ARG B CA 1
ATOM 3665 C C . ARG B 1 187 ? -29.323 -27.388 -35.557 1.00 52.38 187 ARG B C 1
ATOM 3666 O O . ARG B 1 187 ? -29.490 -28.597 -35.499 1.00 53.72 187 ARG B O 1
ATOM 3674 N N . LEU B 1 188 ? -28.126 -26.802 -35.512 1.00 52.33 188 LEU B N 1
ATOM 3675 C CA . LEU B 1 188 ? -26.909 -27.575 -35.341 1.00 53.95 188 LEU B CA 1
ATOM 3676 C C . LEU B 1 188 ? -26.902 -28.244 -33.990 1.00 55.43 188 LEU B C 1
ATOM 3677 O O . LEU B 1 188 ? -26.558 -29.409 -33.921 1.00 56.44 188 LEU B O 1
ATOM 3682 N N . CYS B 1 189 ? -27.308 -27.515 -32.933 1.00 55.03 189 CYS B N 1
ATOM 3683 C CA . CYS B 1 189 ? -27.389 -28.085 -31.589 1.00 56.71 189 CYS B CA 1
ATOM 3684 C C . CYS B 1 189 ? -28.372 -29.239 -31.516 1.00 58.39 189 CYS B C 1
ATOM 3685 O O . CYS B 1 189 ? -28.025 -30.328 -31.011 1.00 59.81 189 CYS B O 1
ATOM 3688 N N . ALA B 1 190 ? -29.590 -29.025 -32.013 1.00 58.47 190 ALA B N 1
ATOM 3689 C CA . ALA B 1 190 ? -30.621 -30.068 -31.963 1.00 60.91 190 ALA B CA 1
ATOM 3690 C C . ALA B 1 190 ? -30.203 -31.302 -32.777 1.00 63.75 190 ALA B C 1
ATOM 3691 O O . ALA B 1 190 ? -30.512 -32.460 -32.416 1.00 65.14 190 ALA B O 1
ATOM 3693 N N . ASN B 1 191 ? -29.497 -31.067 -33.871 1.00 64.58 191 ASN B N 1
ATOM 3694 C CA . ASN B 1 191 ? -29.017 -32.177 -34.677 1.00 67.22 191 ASN B CA 1
ATOM 3695 C C . ASN B 1 191 ? -27.807 -32.848 -34.070 1.00 69.30 191 ASN B C 1
ATOM 3696 O O . ASN B 1 191 ? -27.620 -34.065 -34.227 1.00 70.69 191 ASN B O 1
ATOM 3701 N N . LEU B 1 192 ? -26.975 -32.057 -33.398 1.00 69.35 192 LEU B N 1
ATOM 3702 C CA . LEU B 1 192 ? -25.796 -32.597 -32.711 1.00 71.28 192 LEU B CA 1
ATOM 3703 C C . LEU B 1 192 ? -26.248 -33.587 -31.632 1.00 72.72 192 LEU B C 1
ATOM 3704 O O . LEU B 1 192 ? -25.687 -34.688 -31.517 1.00 74.17 192 LEU B O 1
ATOM 3709 N N . LEU B 1 193 ? -27.297 -33.210 -30.912 1.00 72.10 193 LEU B N 1
ATOM 3710 C CA . LEU B 1 193 ? -27.845 -33.967 -29.793 1.00 73.21 193 LEU B CA 1
ATOM 3711 C C . LEU B 1 193 ? -28.666 -35.202 -30.141 1.00 74.87 193 LEU B C 1
ATOM 3712 O O . LEU B 1 193 ? -28.607 -36.184 -29.440 1.00 75.79 193 LEU B O 1
ATOM 3717 N N . THR B 1 194 ? -29.460 -35.138 -31.193 1.00 75.09 194 THR B N 1
ATOM 3718 C CA . THR B 1 194 ? -30.344 -36.261 -31.533 1.00 77.51 194 THR B CA 1
ATOM 3719 C C . THR B 1 194 ? -29.798 -37.153 -32.640 1.00 79.40 194 THR B C 1
ATOM 3720 O O . THR B 1 194 ? -30.261 -38.264 -32.850 1.00 80.75 194 THR B O 1
ATOM 3724 N N . ARG B 1 195 ? -28.835 -36.626 -33.386 1.00 79.70 195 ARG B N 1
ATOM 3725 C CA . ARG B 1 195 ? -28.348 -37.312 -34.562 1.00 81.35 195 ARG B CA 1
ATOM 3726 C C . ARG B 1 195 ? -26.835 -37.362 -34.722 1.00 81.32 195 ARG B C 1
ATOM 3727 O O . ARG B 1 195 ? -26.342 -37.942 -35.688 1.00 82.05 195 ARG B O 1
ATOM 3735 N N . ASN B 1 196 ? -26.105 -36.734 -33.815 1.00 80.16 196 ASN B N 1
ATOM 3736 C CA . ASN B 1 196 ? -24.656 -36.634 -33.948 1.00 80.55 196 ASN B CA 1
ATOM 3737 C C . ASN B 1 196 ? -24.259 -36.185 -35.341 1.00 79.83 196 ASN B C 1
ATOM 3738 O O . ASN B 1 196 ? -23.295 -36.671 -35.924 1.00 80.11 196 ASN B O 1
ATOM 3743 N N . GLU B 1 197 ? -25.029 -35.236 -35.851 1.00 77.69 197 GLU B N 1
ATOM 3744 C CA . GLU B 1 197 ? -24.842 -34.680 -37.179 1.00 76.83 197 GLU B CA 1
ATOM 3745 C C . GLU B 1 197 ? -24.843 -33.134 -37.161 1.00 73.65 197 GLU B C 1
ATOM 3746 O O . GLU B 1 197 ? -25.513 -32.511 -36.331 1.00 71.73 197 GLU B O 1
ATOM 3752 N N . LEU B 1 198 ? -24.067 -32.549 -38.075 1.00 71.64 198 LEU B N 1
ATOM 3753 C CA . LEU B 1 198 ? -23.980 -31.086 -38.241 1.00 68.65 198 LEU B CA 1
ATOM 3754 C C . LEU B 1 198 ? -24.332 -30.689 -39.704 1.00 67.94 198 LEU B C 1
ATOM 3755 O O . LEU B 1 198 ? -23.437 -30.606 -40.575 1.00 67.92 198 LEU B O 1
ATOM 3760 N N . PRO B 1 199 ? -25.639 -30.485 -39.988 1.00 66.40 199 PRO B N 1
ATOM 3761 C CA . PRO B 1 199 ? -26.065 -30.290 -41.381 1.00 65.91 199 PRO B CA 1
ATOM 3762 C C . PRO B 1 199 ? -25.471 -29.026 -41.972 1.00 64.21 199 PRO B C 1
ATOM 3763 O O . PRO B 1 199 ? -25.525 -27.953 -41.346 1.00 62.01 199 PRO B O 1
ATOM 3767 N N . VAL B 1 200 ? -24.891 -29.152 -43.159 1.00 63.40 200 VAL B N 1
ATOM 3768 C CA . VAL B 1 200 ? -24.374 -27.994 -43.870 1.00 62.20 200 VAL B CA 1
ATOM 3769 C C . VAL B 1 200 ? -25.011 -27.878 -45.246 1.00 62.37 200 VAL B C 1
ATOM 3770 O O . VAL B 1 200 ? -24.867 -28.790 -46.121 1.00 62.60 200 VAL B O 1
ATOM 3774 N N . GLU B 1 201 ? -25.708 -26.760 -45.445 1.00 60.66 201 GLU B N 1
ATOM 3775 C CA . GLU B 1 201 ? -26.382 -26.495 -46.703 1.00 60.50 201 GLU B CA 1
ATOM 3776 C C . GLU B 1 201 ? -25.383 -25.872 -47.695 1.00 60.90 201 GLU B C 1
ATOM 3777 O O . GLU B 1 201 ? -24.881 -24.773 -47.484 1.00 59.33 201 GLU B O 1
ATOM 3783 N N . GLY B 1 202 ? -25.073 -26.591 -48.775 1.00 61.92 202 GLY B N 1
ATOM 3784 C CA . GLY B 1 202 ? -24.082 -26.091 -49.728 1.00 62.48 202 GLY B CA 1
ATOM 3785 C C . GLY B 1 202 ? -22.677 -26.276 -49.188 1.00 63.21 202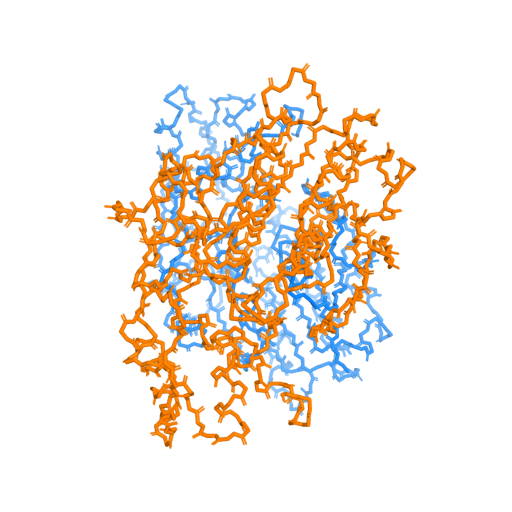 GLY B C 1
ATOM 3786 O O . GLY B 1 202 ? -22.432 -27.189 -48.400 1.00 63.97 202 GLY B O 1
ATOM 3787 N N . ASP B 1 203 ? -21.743 -25.425 -49.606 1.00 63.00 203 ASP B N 1
ATOM 3788 C CA . ASP B 1 203 ? -20.323 -25.629 -49.223 1.00 64.23 203 ASP B CA 1
ATOM 3789 C C . ASP B 1 203 ? -19.945 -25.111 -47.823 1.00 62.81 203 ASP B C 1
ATOM 3790 O O . ASP B 1 203 ? -18.819 -25.316 -47.376 1.00 63.13 203 ASP B O 1
ATOM 3795 N N . GLY B 1 204 ? -20.857 -24.422 -47.137 1.00 60.70 204 GLY B N 1
ATOM 3796 C CA . GLY B 1 204 ? -20.526 -23.882 -45.798 1.00 58.93 204 GLY B CA 1
ATOM 3797 C C . GLY B 1 204 ? -19.640 -22.633 -45.743 1.00 57.60 204 GLY B C 1
ATOM 3798 O O . GLY B 1 204 ? -19.310 -22.111 -44.682 1.00 56.40 204 GLY B O 1
ATOM 3799 N N . GLU B 1 205 ? -19.273 -22.135 -46.908 1.00 57.08 205 GLU B N 1
ATOM 3800 C CA . GLU B 1 205 ? -18.421 -20.954 -47.021 1.00 55.96 205 GLU B CA 1
ATOM 3801 C C . GLU B 1 205 ? -19.215 -19.645 -46.868 1.00 52.88 205 GLU B C 1
ATOM 3802 O O . GLU B 1 205 ? -18.626 -18.555 -46.689 1.00 51.12 205 GLU B O 1
ATOM 3808 N N . GLN B 1 206 ? -20.547 -19.747 -46.907 1.00 50.94 206 GLN B N 1
ATOM 3809 C CA . GLN B 1 206 ? -21.401 -18.562 -46.827 1.00 47.98 206 GLN B CA 1
ATOM 3810 C C . GLN B 1 206 ? -21.208 -17.966 -45.432 1.00 46.74 206 GLN B C 1
ATOM 3811 O O . GLN B 1 206 ? -20.913 -18.704 -44.488 1.00 46.79 206 GLN B O 1
ATOM 3817 N N . ARG B 1 207 ? -21.325 -16.641 -45.316 1.00 44.88 207 ARG B N 1
ATOM 3818 C CA . ARG B 1 207 ? -21.023 -15.932 -44.036 1.00 42.91 207 ARG B CA 1
ATOM 3819 C C . ARG B 1 207 ? -22.203 -15.100 -43.511 1.00 41.02 207 ARG B C 1
ATOM 3820 O O . ARG B 1 207 ? -23.005 -14.575 -44.278 1.00 40.36 207 ARG B O 1
ATOM 3828 N N . ARG B 1 208 ? -22.282 -14.982 -42.190 1.00 39.85 208 ARG B N 1
ATOM 3829 C CA . ARG B 1 208 ? -23.366 -14.254 -41.528 1.00 37.95 208 ARG B CA 1
ATOM 3830 C C . ARG B 1 208 ? -22.718 -13.500 -40.402 1.00 36.75 208 ARG B C 1
ATOM 3831 O O . ARG B 1 208 ? -21.616 -13.852 -39.944 1.00 38.01 208 ARG B O 1
ATOM 3839 N N . ASP B 1 209 ? -23.413 -12.473 -39.951 1.00 34.43 209 ASP B N 1
ATOM 3840 C CA . ASP B 1 209 ? -23.016 -11.661 -38.834 1.00 33.22 209 ASP B CA 1
ATOM 3841 C C . ASP B 1 209 ? -23.938 -12.142 -37.675 1.00 33.19 209 ASP B C 1
ATOM 3842 O O . ASP B 1 209 ? -25.170 -11.955 -37.703 1.00 32.25 209 ASP B O 1
ATOM 3847 N N . PHE B 1 210 ? -23.332 -12.806 -36.674 1.00 33.39 210 PHE B N 1
ATOM 3848 C CA . PHE B 1 210 ? -24.080 -13.357 -35.562 1.00 33.45 210 PHE B CA 1
ATOM 3849 C C . PHE B 1 210 ? -24.002 -12.440 -34.350 1.00 33.78 210 PHE B C 1
ATOM 3850 O O . PHE B 1 210 ? -22.902 -11.919 -34.066 1.00 34.47 210 PHE B O 1
ATOM 3858 N N . THR B 1 211 ? -25.134 -12.289 -33.640 1.00 31.95 211 THR B N 1
ATOM 3859 C CA . THR B 1 211 ? -25.144 -11.606 -32.326 1.00 33.49 211 THR B CA 1
ATOM 3860 C C . THR B 1 211 ? -25.945 -12.418 -31.329 1.00 32.96 211 THR B C 1
ATOM 3861 O O . THR B 1 211 ? -27.060 -12.911 -31.629 1.00 30.85 211 THR B O 1
ATOM 3865 N N . TYR B 1 212 ? -25.377 -12.580 -30.130 1.00 34.02 212 TYR B N 1
ATOM 3866 C CA . TYR B 1 212 ? -26.056 -13.294 -29.039 1.00 33.88 212 TYR B CA 1
ATOM 3867 C C . TYR B 1 212 ? -27.275 -12.566 -28.526 1.00 32.46 212 TYR B C 1
ATOM 3868 O O . TYR B 1 212 ? -27.275 -11.359 -28.384 1.00 32.76 212 TYR B O 1
ATOM 3877 N N . ILE B 1 213 ? -28.319 -13.340 -28.231 1.00 31.73 213 ILE B N 1
ATOM 3878 C CA . ILE B 1 213 ? -29.628 -12.744 -27.859 1.00 31.46 213 ILE B CA 1
ATOM 3879 C C . ILE B 1 213 ? -29.527 -11.655 -26.754 1.00 30.79 213 ILE B C 1
ATOM 3880 O O . ILE B 1 213 ? -30.193 -10.633 -26.871 1.00 29.56 213 ILE B O 1
ATOM 3885 N N . THR B 1 214 ? -28.733 -11.868 -25.711 1.00 31.90 214 THR B N 1
ATOM 3886 C CA . THR B 1 214 ? -28.750 -10.929 -24.560 1.00 33.39 214 THR B CA 1
ATOM 3887 C C . THR B 1 214 ? -28.206 -9.554 -25.000 1.00 32.90 214 THR B C 1
ATOM 3888 O O . THR B 1 214 ? -28.674 -8.525 -24.540 1.00 31.66 214 THR B O 1
ATOM 3892 N N . ASP B 1 215 ? -27.237 -9.553 -25.932 1.00 33.34 215 ASP B N 1
ATOM 3893 C CA . ASP B 1 215 ? -26.683 -8.278 -26.450 1.00 32.03 215 ASP B CA 1
ATOM 3894 C C . ASP B 1 215 ? -27.730 -7.564 -27.329 1.00 30.39 215 ASP B C 1
ATOM 3895 O O . ASP B 1 215 ? -27.852 -6.349 -27.277 1.00 30.17 215 ASP B O 1
ATOM 3900 N N . VAL B 1 216 ? -28.501 -8.321 -28.105 1.00 29.28 216 VAL B N 1
ATOM 3901 C CA . VAL B 1 216 ? -29.538 -7.709 -28.957 1.00 28.72 216 VAL B CA 1
ATOM 3902 C C . VAL B 1 216 ? -30.629 -7.126 -28.062 1.00 29.18 216 VAL B C 1
ATOM 3903 O O . VAL B 1 216 ? -31.136 -6.012 -28.338 1.00 28.60 216 VAL B O 1
ATOM 3907 N N . VAL B 1 217 ? -30.938 -7.821 -26.970 1.00 29.06 217 VAL B N 1
ATOM 3908 C CA . VAL B 1 217 ? -32.024 -7.341 -26.073 1.00 29.73 217 VAL B CA 1
ATOM 3909 C C . VAL B 1 217 ? -31.569 -6.069 -25.377 1.00 29.28 217 VAL B C 1
ATOM 3910 O O . VAL B 1 217 ? -32.306 -5.120 -25.286 1.00 29.09 217 VAL B O 1
ATOM 3914 N N . ASP B 1 218 ? -30.319 -6.053 -24.968 1.00 31.95 218 ASP B N 1
ATOM 3915 C CA . ASP B 1 218 ? -29.719 -4.871 -24.313 1.00 32.88 218 ASP B CA 1
ATOM 3916 C C . ASP B 1 218 ? -29.864 -3.649 -25.230 1.00 32.25 218 ASP B C 1
ATOM 3917 O O . ASP B 1 218 ? -30.229 -2.560 -24.771 1.00 31.39 218 ASP B O 1
ATOM 3922 N N . LYS B 1 219 ? -29.594 -3.847 -26.531 1.00 31.37 219 LYS B N 1
ATOM 3923 C CA . LYS B 1 219 ? -29.611 -2.739 -27.516 1.00 31.27 219 LYS B CA 1
ATOM 3924 C C . LYS B 1 219 ? -31.071 -2.311 -27.760 1.00 30.24 219 LYS B C 1
ATOM 3925 O O . LYS B 1 219 ? -31.361 -1.147 -27.858 1.00 30.47 219 LYS B O 1
ATOM 3931 N N . LEU B 1 220 ? -31.976 -3.263 -27.847 1.00 28.10 220 LEU B N 1
ATOM 3932 C CA . LEU B 1 220 ? -33.430 -2.948 -27.996 1.00 29.05 220 LEU B CA 1
ATOM 3933 C C . LEU B 1 220 ? -33.978 -2.158 -26.817 1.00 30.36 220 LEU B C 1
ATOM 3934 O O . LEU B 1 220 ? -34.787 -1.206 -27.015 1.00 31.08 220 LEU B O 1
ATOM 3939 N N . VAL B 1 221 ? -33.541 -2.541 -25.606 1.00 30.56 221 VAL B N 1
ATOM 3940 C CA . VAL B 1 221 ? -33.956 -1.812 -24.371 1.00 32.38 221 VAL B CA 1
ATOM 3941 C C . VAL B 1 221 ? -33.436 -0.385 -24.448 1.00 34.00 221 VAL B C 1
ATOM 3942 O O . VAL B 1 221 ? -34.137 0.583 -24.071 1.00 34.03 221 VAL B O 1
ATOM 3946 N N . ALA B 1 222 ? -32.190 -0.250 -24.892 1.00 35.41 222 ALA B N 1
ATOM 3947 C CA . ALA B 1 222 ? -31.547 1.075 -24.950 1.00 38.38 222 ALA B CA 1
ATOM 3948 C C . ALA B 1 222 ? -32.357 2.050 -25.827 1.00 39.79 222 ALA B C 1
ATOM 3949 O O . ALA B 1 222 ? -32.350 3.252 -25.563 1.00 40.55 222 ALA B O 1
ATOM 3951 N N . LEU B 1 223 ? -33.097 1.518 -26.812 1.00 40.09 223 LEU B N 1
ATOM 3952 C CA . LEU B 1 223 ? -33.962 2.352 -27.667 1.00 41.07 223 LEU B CA 1
ATOM 3953 C C . LEU B 1 223 ? -35.190 2.899 -26.969 1.00 43.19 223 LEU B C 1
ATOM 3954 O O . LEU B 1 223 ? -35.729 3.929 -27.392 1.00 44.17 223 LEU B O 1
ATOM 3959 N N . ALA B 1 224 ? -35.671 2.195 -25.928 1.00 45.16 224 ALA B N 1
ATOM 3960 C CA . ALA B 1 224 ? -36.911 2.584 -25.240 1.00 48.21 224 ALA B CA 1
ATOM 3961 C C . ALA B 1 224 ? -36.957 4.067 -24.885 1.00 51.23 224 ALA B C 1
ATOM 3962 O O . ALA B 1 224 ? -38.033 4.705 -24.955 1.00 53.10 224 ALA B O 1
ATOM 3964 N N . ASN B 1 225 ? -35.805 4.604 -24.502 1.00 52.79 225 ASN B N 1
ATOM 3965 C CA . ASN B 1 225 ? -35.745 5.945 -23.929 1.00 55.01 225 ASN B CA 1
ATOM 3966 C C . ASN B 1 225 ? -34.768 6.901 -24.621 1.00 54.55 225 ASN B C 1
ATOM 3967 O O . ASN B 1 225 ? -34.174 7.751 -23.964 1.00 55.64 225 ASN B O 1
ATOM 3972 N N . ARG B 1 226 ? -34.600 6.738 -25.923 1.00 51.98 226 ARG B N 1
ATOM 3973 C CA . ARG B 1 226 ? -33.824 7.651 -26.749 1.00 51.36 226 ARG B CA 1
ATOM 3974 C C . ARG B 1 226 ? -34.654 7.905 -28.000 1.00 48.77 226 ARG B C 1
ATOM 3975 O O . ARG B 1 226 ? -35.510 7.085 -28.339 1.00 47.75 226 ARG B O 1
ATOM 3983 N N . PRO B 1 227 ? -34.401 9.019 -28.703 1.00 47.36 227 PRO B N 1
ATOM 3984 C CA . PRO B 1 227 ? -35.056 9.194 -30.030 1.00 45.29 227 PRO B CA 1
ATOM 3985 C C . PRO B 1 227 ? -34.623 8.064 -30.961 1.00 43.17 227 PRO B C 1
ATOM 3986 O O . PRO B 1 227 ? -33.465 7.638 -30.912 1.00 43.33 227 PRO B O 1
ATOM 3990 N N . LEU B 1 228 ? -35.538 7.595 -31.802 1.00 40.12 228 LEU B N 1
ATOM 3991 C CA . LEU B 1 228 ? -35.283 6.459 -32.650 1.00 37.84 228 LEU B CA 1
ATOM 3992 C C . LEU B 1 228 ? -34.610 6.930 -33.914 1.00 37.63 228 LEU B C 1
ATOM 3993 O O . LEU B 1 228 ? -35.079 7.848 -34.515 1.00 38.07 228 LEU B O 1
ATOM 3998 N N . PRO B 1 229 ? -33.553 6.246 -34.375 1.00 37.66 229 PRO B N 1
ATOM 3999 C CA . PRO B 1 229 ? -33.068 6.476 -35.765 1.00 36.41 229 PRO B CA 1
ATOM 4000 C C . PRO B 1 229 ? -34.071 5.945 -36.774 1.00 34.61 229 PRO B C 1
ATOM 4001 O O . PRO B 1 229 ? -34.765 4.941 -36.477 1.00 32.68 229 PRO B O 1
ATOM 4005 N N . SER B 1 230 ? -34.135 6.528 -37.970 1.00 33.16 230 SER B N 1
ATOM 4006 C CA . SER B 1 230 ? -35.111 6.025 -38.926 1.00 32.67 230 SER B CA 1
ATOM 4007 C C . SER B 1 230 ? -34.781 4.601 -39.344 1.00 30.12 230 SER B C 1
ATOM 4008 O O . SER B 1 230 ? -35.675 3.838 -39.531 1.00 28.72 230 SER B O 1
ATOM 4011 N N . VAL B 1 231 ? -33.480 4.271 -39.470 1.00 28.88 231 VAL B N 1
ATOM 4012 C CA . VAL B 1 231 ? -33.062 2.876 -39.700 1.00 28.07 231 VAL B CA 1
ATOM 4013 C C . VAL B 1 231 ? -31.696 2.608 -39.013 1.00 27.92 231 VAL B C 1
ATOM 4014 O O . VAL B 1 231 ? -30.820 3.454 -39.062 1.00 28.74 231 VAL B O 1
ATOM 4018 N N . VAL B 1 232 ? -31.557 1.489 -38.318 1.00 26.16 232 VAL B N 1
ATOM 4019 C CA . VAL B 1 232 ? -30.291 1.124 -37.688 1.00 27.15 232 VAL B CA 1
ATOM 4020 C C . VAL B 1 232 ? -30.053 -0.382 -37.816 1.00 26.66 232 VAL B C 1
ATOM 4021 O O . VAL B 1 232 ? -30.970 -1.202 -37.572 1.00 25.64 232 VAL B O 1
ATOM 4025 N N . ASN B 1 233 ? -28.842 -0.726 -38.252 1.00 26.10 233 ASN B N 1
ATOM 4026 C CA . ASN B 1 233 ? -28.380 -2.137 -38.249 1.00 27.05 233 ASN B CA 1
ATOM 4027 C C . ASN B 1 233 ? -28.176 -2.601 -36.809 1.00 27.11 233 ASN B C 1
ATOM 4028 O O . ASN B 1 233 ? -27.519 -1.890 -36.061 1.00 27.53 233 ASN B O 1
ATOM 4033 N N . PHE B 1 234 ? -28.673 -3.781 -36.475 1.00 26.79 234 PHE B N 1
ATOM 4034 C CA . PHE B 1 234 ? -28.321 -4.488 -35.218 1.00 28.11 234 PHE B CA 1
ATOM 4035 C C . PHE B 1 234 ? -27.530 -5.732 -35.610 1.00 27.90 234 PHE B C 1
ATOM 4036 O O . PHE B 1 234 ? -28.112 -6.774 -35.917 1.00 30.15 234 PHE B O 1
ATOM 4044 N N . GLY B 1 235 ? -26.206 -5.614 -35.613 1.00 28.92 235 GLY B N 1
ATOM 4045 C CA . GLY B 1 235 ? -25.343 -6.734 -35.883 1.00 28.42 235 GLY B CA 1
ATOM 4046 C C . GLY B 1 235 ? -24.059 -6.564 -35.057 1.00 30.83 235 GLY B C 1
ATOM 4047 O O . GLY B 1 235 ? -23.890 -5.581 -34.338 1.00 30.66 235 GLY B O 1
ATOM 4048 N N . SER B 1 236 ? -23.168 -7.547 -35.119 1.00 31.17 236 SER B N 1
ATOM 4049 C CA . SER B 1 236 ? -21.899 -7.431 -34.403 1.00 33.30 236 SER B CA 1
ATOM 4050 C C . SER B 1 236 ? -20.847 -6.681 -35.187 1.00 35.18 236 SER B C 1
ATOM 4051 O O . SER B 1 236 ? -19.893 -6.202 -34.571 1.00 36.35 236 SER B O 1
ATOM 4054 N N . GLY B 1 237 ? -20.973 -6.589 -36.525 1.00 35.93 237 GLY B N 1
ATOM 4055 C CA . GLY B 1 237 ? -19.928 -5.963 -37.332 1.00 37.38 237 GLY B CA 1
ATOM 4056 C C . GLY B 1 237 ? -18.837 -6.932 -37.786 1.00 39.78 237 GLY B C 1
ATOM 4057 O O . GLY B 1 237 ? -17.884 -6.544 -38.497 1.00 40.24 237 GLY B O 1
ATOM 4058 N N . GLN B 1 238 ? -18.965 -8.200 -37.414 1.00 41.02 238 GLN B N 1
ATOM 4059 C CA . GLN B 1 238 ? -18.061 -9.245 -37.945 1.00 44.35 238 GLN B CA 1
ATOM 4060 C C . GLN B 1 238 ? -18.895 -10.393 -38.505 1.00 43.94 238 GLN B C 1
ATOM 4061 O O . GLN B 1 238 ? -19.955 -10.721 -37.930 1.00 43.44 238 GLN B O 1
ATOM 4067 N N . SER B 1 239 ? -18.406 -11.034 -39.568 1.00 43.78 239 SER B N 1
ATOM 4068 C CA . SER B 1 239 ? -19.036 -12.233 -40.116 1.00 44.45 239 SER B CA 1
ATOM 4069 C C . SER B 1 239 ? -18.243 -13.522 -39.929 1.00 46.17 239 SER B C 1
ATOM 4070 O O . SER B 1 239 ? -17.008 -13.500 -39.795 1.00 47.37 239 SER B O 1
ATOM 4073 N N . LEU B 1 240 ? -18.942 -14.651 -39.980 1.00 46.43 240 LEU B N 1
ATOM 4074 C CA . LEU B 1 240 ? -18.318 -15.948 -39.835 1.00 48.24 240 LEU B CA 1
ATOM 4075 C C . LEU B 1 240 ? -18.953 -16.899 -40.835 1.00 48.15 240 LEU B C 1
ATOM 4076 O O . LEU B 1 240 ? -20.155 -16.817 -41.100 1.00 46.62 240 LEU B O 1
ATOM 4081 N N . SER B 1 241 ? -18.154 -17.792 -41.405 1.00 49.56 241 SER B N 1
ATOM 4082 C CA . SER B 1 241 ? -18.714 -18.805 -42.303 1.00 50.03 241 SER B CA 1
ATOM 4083 C C . SER B 1 241 ? -19.528 -19.761 -41.483 1.00 49.41 241 SER B C 1
ATOM 4084 O O . SER B 1 241 ? -19.311 -19.876 -40.271 1.00 48.00 241 SER B O 1
ATOM 4087 N N . VAL B 1 242 ? -20.418 -20.476 -42.168 1.00 49.96 242 VAL B N 1
ATOM 4088 C CA . VAL B 1 242 ? -21.098 -21.630 -41.583 1.00 51.47 242 VAL B CA 1
ATOM 4089 C C . VAL B 1 242 ? -20.049 -22.683 -41.116 1.00 54.11 242 VAL B C 1
ATOM 4090 O O . VAL B 1 242 ? -20.199 -23.300 -40.058 1.00 53.82 242 VAL B O 1
ATOM 4094 N N . ASN B 1 243 ? -18.971 -22.832 -41.884 1.00 56.40 243 ASN B N 1
ATOM 4095 C CA . ASN B 1 243 ? -17.883 -23.783 -41.522 1.00 59.29 243 ASN B CA 1
ATOM 4096 C C . ASN B 1 243 ? -17.152 -23.397 -40.233 1.00 60.15 243 ASN B C 1
ATOM 4097 O O . ASN B 1 243 ? -16.671 -24.262 -39.517 1.00 61.46 243 ASN B O 1
ATOM 4102 N N . ASP B 1 244 ? -17.066 -22.097 -39.953 1.00 59.93 244 ASP B N 1
ATOM 4103 C CA . ASP B 1 244 ? -16.451 -21.590 -38.714 1.00 60.46 244 ASP B CA 1
ATOM 4104 C C . ASP B 1 244 ? -17.295 -21.977 -37.486 1.00 60.00 244 ASP B C 1
ATOM 4105 O O . ASP B 1 244 ? -16.756 -22.382 -36.456 1.00 60.03 244 ASP B O 1
ATOM 4110 N N . VAL B 1 245 ? -18.619 -21.838 -37.610 1.00 58.52 245 VAL B N 1
ATOM 4111 C CA . VAL B 1 245 ? -19.528 -22.326 -36.582 1.00 58.54 245 VAL B CA 1
ATOM 4112 C C . VAL B 1 245 ? -19.441 -23.842 -36.424 1.00 60.62 245 VAL B C 1
ATOM 4113 O O . VAL B 1 245 ? -19.375 -24.345 -35.303 1.00 59.63 245 VAL B O 1
ATOM 4117 N N . ILE B 1 246 ? -19.421 -24.565 -37.549 1.00 62.80 246 ILE B N 1
ATOM 4118 C CA . ILE B 1 246 ? -19.348 -26.016 -37.495 1.00 66.16 246 ILE B CA 1
ATOM 4119 C C . ILE B 1 246 ? -18.117 -26.404 -36.701 1.00 68.60 246 ILE B C 1
ATOM 4120 O O . ILE B 1 246 ? -18.201 -27.212 -35.772 1.00 69.41 246 ILE B O 1
ATOM 4125 N N . ARG B 1 247 ? -16.988 -25.795 -37.064 1.00 70.42 247 ARG B N 1
ATOM 4126 C CA . ARG B 1 247 ? -15.710 -26.031 -36.396 1.00 72.91 247 ARG B CA 1
ATOM 4127 C C . ARG B 1 247 ? -15.805 -25.842 -34.907 1.00 72.46 247 ARG B C 1
ATOM 4128 O O . ARG B 1 247 ? -15.316 -26.684 -34.155 1.00 73.26 247 ARG B O 1
ATOM 4136 N N . ILE B 1 248 ? -16.392 -24.726 -34.483 1.00 71.19 248 ILE B N 1
ATOM 4137 C CA . ILE B 1 248 ? -16.522 -24.426 -33.050 1.00 70.99 248 ILE B CA 1
ATOM 4138 C C . ILE B 1 248 ? -17.242 -25.569 -32.331 1.00 71.80 248 ILE B C 1
ATOM 4139 O O . ILE B 1 248 ? -16.838 -25.967 -31.234 1.00 72.36 248 ILE B O 1
ATOM 4144 N N . LEU B 1 249 ? -18.271 -26.123 -32.979 1.00 71.82 249 LEU B N 1
ATOM 4145 C CA . LEU B 1 249 ? -19.033 -27.223 -32.393 1.00 73.08 249 LEU B CA 1
ATOM 4146 C C . LEU B 1 249 ? -18.285 -28.559 -32.388 1.00 75.62 249 LEU B C 1
ATOM 4147 O O . LEU B 1 249 ? -18.439 -29.348 -31.459 1.00 76.02 249 LEU B O 1
ATOM 4152 N N . GLN B 1 250 ? -17.479 -28.803 -33.418 1.00 77.50 250 GLN B N 1
ATOM 4153 C CA . GLN B 1 250 ? -16.665 -30.037 -33.474 1.00 80.61 250 GLN B CA 1
ATOM 4154 C C . GLN B 1 250 ? -15.514 -29.996 -32.469 1.00 82.16 250 GLN B C 1
ATOM 4155 O O . GLN B 1 250 ? -14.957 -31.042 -32.113 1.00 83.77 250 GLN B O 1
ATOM 4161 N N . ALA B 1 251 ? -15.131 -28.789 -32.056 1.00 82.04 251 ALA B N 1
ATOM 4162 C CA . ALA B 1 251 ? -14.182 -28.621 -30.966 1.00 83.30 251 ALA B CA 1
ATOM 4163 C C . ALA B 1 251 ? -14.794 -29.168 -29.675 1.00 83.60 251 ALA B C 1
ATOM 4164 O O . ALA B 1 251 ? -14.085 -29.581 -28.764 1.00 84.96 251 ALA B O 1
ATOM 4166 N N . THR B 1 252 ? -16.121 -29.193 -29.636 1.00 82.49 252 THR B N 1
ATOM 4167 C CA . THR B 1 252 ? -16.887 -29.648 -28.490 1.00 81.81 252 THR B CA 1
ATOM 4168 C C . THR B 1 252 ? -17.270 -31.121 -28.628 1.00 81.30 252 THR B C 1
ATOM 4169 O O . THR B 1 252 ? -17.286 -31.875 -27.655 1.00 82.53 252 THR B O 1
ATOM 4173 N N . SER B 1 253 ? -17.537 -31.538 -29.858 1.00 78.46 253 SER B N 1
ATOM 4174 C CA . SER B 1 253 ? -18.016 -32.880 -30.120 1.00 76.06 253 SER B CA 1
ATOM 4175 C C . SER B 1 253 ? -17.291 -33.476 -31.331 1.00 73.69 253 SER B C 1
ATOM 4176 O O . SER B 1 253 ? -17.877 -33.608 -32.423 1.00 73.37 253 SER B O 1
ATOM 4179 N N . PRO B 1 254 ? -15.997 -33.850 -31.141 1.00 71.10 254 PRO B N 1
ATOM 4180 C CA . PRO B 1 254 ? -15.156 -34.400 -32.220 1.00 69.04 254 PRO B CA 1
ATOM 4181 C C . PRO B 1 254 ? -15.772 -35.529 -33.060 1.00 67.80 254 PRO B C 1
ATOM 4182 O O . PRO B 1 254 ? -15.385 -35.687 -34.217 1.00 67.88 254 PRO B O 1
ATOM 4186 N N . ALA B 1 255 ? -16.713 -36.290 -32.492 1.00 66.48 255 ALA B N 1
ATOM 4187 C CA . ALA B 1 255 ? -17.322 -37.463 -33.169 1.00 66.10 255 ALA B CA 1
ATOM 4188 C C . ALA B 1 255 ? -18.438 -37.056 -34.152 1.00 64.65 255 ALA B C 1
ATOM 4189 O O . ALA B 1 255 ? -18.913 -37.882 -34.971 1.00 66.03 255 ALA B O 1
ATOM 4191 N N . ALA B 1 256 ? -18.821 -35.781 -34.106 1.00 62.64 256 ALA B N 1
ATOM 4192 C CA . ALA B 1 256 ? -19.871 -35.252 -34.963 1.00 60.80 256 ALA B CA 1
ATOM 4193 C C . ALA B 1 256 ? -19.489 -35.388 -36.421 1.00 61.55 256 ALA B C 1
ATOM 4194 O O . ALA B 1 256 ? -18.332 -35.145 -36.790 1.00 62.44 256 ALA B O 1
ATOM 4196 N N . GLU B 1 257 ? -20.441 -35.798 -37.259 1.00 61.13 257 GLU B N 1
ATOM 4197 C CA . GLU B 1 257 ? -20.235 -35.590 -38.676 1.00 60.94 257 GLU B CA 1
ATOM 4198 C C . GLU B 1 257 ? -21.142 -34.657 -39.395 1.00 59.11 257 GLU B C 1
ATOM 4199 O O . GLU B 1 257 ? -22.328 -34.478 -39.063 1.00 58.18 257 GLU B O 1
ATOM 4205 N N . VAL B 1 258 ? -20.549 -34.127 -40.454 1.00 58.79 258 VAL B N 1
ATOM 4206 C CA . VAL B 1 258 ? -21.138 -33.033 -41.186 1.00 57.62 258 VAL B CA 1
ATOM 4207 C C . VAL B 1 258 ? -21.958 -33.673 -42.289 1.00 58.42 258 VAL B C 1
ATOM 4208 O O . VAL B 1 258 ? -21.404 -34.422 -43.098 1.00 60.49 258 VAL B O 1
ATOM 4212 N N . ALA B 1 259 ? -23.266 -33.398 -42.304 1.00 57.49 259 ALA B N 1
ATOM 4213 C CA . ALA B 1 259 ? -24.139 -33.965 -43.322 1.00 58.44 259 ALA B CA 1
ATOM 4214 C C . ALA B 1 259 ? -24.386 -32.942 -44.385 1.00 57.71 259 ALA B C 1
ATOM 4215 O O . ALA B 1 259 ? -25.137 -31.956 -44.174 1.00 56.61 259 ALA B O 1
ATOM 4217 N N . ARG B 1 260 ? -23.756 -33.137 -45.544 1.00 58.76 260 ARG B N 1
ATOM 4218 C CA . ARG B 1 260 ? -23.981 -32.194 -46.655 1.00 58.94 260 ARG B CA 1
ATOM 4219 C C . ARG B 1 260 ? -25.403 -32.197 -47.103 1.00 59.46 260 ARG B C 1
ATOM 4220 O O . ARG B 1 260 ? -25.984 -33.282 -47.394 1.00 61.18 260 ARG B O 1
ATOM 4228 N N . LYS B 1 261 ? -25.906 -30.977 -47.285 1.00 58.48 261 LYS B N 1
ATOM 4229 C CA . LYS B 1 261 ? -27.243 -30.694 -47.794 1.00 60.07 261 LYS B CA 1
ATOM 4230 C C . LYS B 1 261 ? -27.088 -29.837 -49.042 1.00 61.91 261 LYS B C 1
ATOM 4231 O O . LYS B 1 261 ? -26.003 -29.333 -49.318 1.00 60.70 261 LYS B O 1
ATOM 4237 N N . GLN B 1 262 ? -28.160 -29.745 -49.831 1.00 66.28 262 GLN B N 1
ATOM 4238 C CA . GLN B 1 262 ? -28.213 -28.840 -50.998 1.00 70.11 262 GLN B CA 1
ATOM 4239 C C . GLN B 1 262 ? -28.222 -27.433 -50.499 1.00 69.59 262 GLN B C 1
ATOM 4240 O O . GLN B 1 262 ? -28.841 -27.119 -49.456 1.00 68.27 262 GLN B O 1
ATOM 4246 N N . PRO B 1 263 ? -27.566 -26.581 -51.273 1.00 69.94 263 PRO B N 1
ATOM 4247 C CA . PRO B 1 263 ? -27.476 -25.172 -50.983 1.00 67.81 263 PRO B CA 1
ATOM 4248 C C . PRO B 1 263 ? -28.831 -24.574 -51.156 1.00 65.36 263 PRO B C 1
ATOM 4249 O O . PRO B 1 263 ? -29.675 -25.126 -51.839 1.00 65.90 263 PRO B O 1
ATOM 4253 N N . ARG B 1 264 ? -29.038 -23.443 -50.514 1.00 61.51 264 ARG B N 1
ATOM 4254 C CA . ARG B 1 264 ? -30.254 -22.724 -50.669 1.00 58.12 264 ARG B CA 1
ATOM 4255 C C . ARG B 1 264 ? -30.289 -22.056 -52.038 1.00 56.42 264 ARG B C 1
ATOM 4256 O O . ARG B 1 264 ? -29.259 -21.743 -52.609 1.00 55.67 264 ARG B O 1
ATOM 4264 N N . PRO B 1 265 ? -31.490 -21.811 -52.544 1.00 55.01 265 PRO B N 1
ATOM 4265 C CA . PRO B 1 265 ? -31.638 -20.986 -53.730 1.00 53.93 265 PRO B CA 1
ATOM 4266 C C . PRO B 1 265 ? -31.272 -19.521 -53.406 1.00 51.51 265 PRO B C 1
ATOM 4267 O O . PRO B 1 265 ? -31.452 -19.051 -52.259 1.00 49.47 265 PRO B O 1
ATOM 4271 N N . ASN B 1 266 ? -30.759 -18.811 -54.406 1.00 50.35 266 ASN B N 1
ATOM 4272 C CA . ASN B 1 266 ? -30.501 -17.360 -54.224 1.00 48.39 266 ASN B CA 1
ATOM 4273 C C . ASN B 1 266 ? -29.711 -17.060 -52.935 1.00 47.06 266 ASN B C 1
ATOM 4274 O O . ASN B 1 266 ? -30.053 -16.101 -52.169 1.00 45.86 266 ASN B O 1
ATOM 4279 N N . GLU B 1 267 ? -28.670 -17.874 -52.699 1.00 46.71 267 GLU B N 1
ATOM 4280 C CA . GLU B 1 267 ? -27.914 -17.825 -51.459 1.00 45.80 267 GLU B CA 1
ATOM 4281 C C . GLU B 1 267 ? -27.135 -16.527 -51.365 1.00 44.10 267 GLU B C 1
ATOM 4282 O O . GLU B 1 267 ? -26.634 -16.000 -52.388 1.00 45.29 267 GLU B O 1
ATOM 4288 N N . ILE B 1 268 ? -27.016 -16.002 -50.154 1.00 41.24 268 ILE B N 1
ATOM 4289 C CA . ILE B 1 268 ? -26.238 -14.798 -49.951 1.00 39.27 268 ILE B CA 1
ATOM 4290 C C . ILE B 1 268 ? -24.840 -15.209 -49.449 1.00 39.04 268 ILE B C 1
ATOM 4291 O O . ILE B 1 268 ? -24.711 -15.944 -48.462 1.00 38.13 268 ILE B O 1
ATOM 4296 N N . THR B 1 269 ? -23.795 -14.725 -50.119 1.00 38.56 269 THR B N 1
ATOM 4297 C CA . THR B 1 269 ? -22.418 -15.100 -49.761 1.00 40.42 269 THR B CA 1
ATOM 4298 C C . THR B 1 269 ? -21.976 -14.497 -48.416 1.00 39.67 269 THR B C 1
ATOM 4299 O O . THR B 1 269 ? -21.360 -15.208 -47.601 1.00 41.21 269 THR B O 1
ATOM 4303 N N . GLU B 1 270 ? -22.278 -13.212 -48.188 1.00 37.55 270 GLU B N 1
ATOM 4304 C CA . GLU B 1 270 ? -21.965 -12.541 -46.895 1.00 36.39 270 GLU B CA 1
ATOM 4305 C C . GLU B 1 270 ? -22.943 -11.424 -46.458 1.00 34.43 270 GLU B C 1
ATOM 4306 O O . GLU B 1 270 ? -23.286 -10.520 -47.250 1.00 33.03 270 GLU B O 1
ATOM 4312 N N . PHE B 1 271 ? -23.406 -11.489 -45.193 1.00 32.49 271 PHE B N 1
ATOM 4313 C CA . PHE B 1 271 ? -23.978 -10.359 -44.525 1.00 31.82 271 PHE B CA 1
ATOM 4314 C C . PHE B 1 271 ? -22.969 -9.920 -43.464 1.00 32.51 271 PHE B C 1
ATOM 4315 O O . PHE B 1 271 ? -22.399 -10.760 -42.759 1.00 31.49 271 PHE B O 1
ATOM 4323 N N . ARG B 1 272 ? -22.806 -8.582 -43.327 1.00 31.67 272 ARG B N 1
ATOM 4324 C CA . ARG B 1 272 ? -21.978 -7.995 -42.333 1.00 32.41 272 ARG B CA 1
ATOM 4325 C C . ARG B 1 272 ? -22.448 -6.592 -42.048 1.00 32.14 272 ARG B C 1
ATOM 4326 O O . ARG B 1 272 ? -22.546 -5.759 -42.974 1.00 32.25 272 ARG B O 1
ATOM 4334 N N . ALA B 1 273 ? -22.830 -6.330 -40.792 1.00 30.42 273 ALA B N 1
ATOM 4335 C CA . ALA B 1 273 ? -23.301 -4.997 -40.445 1.00 30.08 273 ALA B CA 1
ATOM 4336 C C . ALA B 1 273 ? -22.206 -3.974 -40.357 1.00 31.68 273 ALA B C 1
ATOM 4337 O O . ALA B 1 273 ? -21.186 -4.227 -39.709 1.00 33.17 273 ALA B O 1
ATOM 4339 N N . ASP B 1 274 ? -22.445 -2.785 -40.915 1.00 31.69 274 ASP B N 1
ATOM 4340 C CA . ASP B 1 274 ? -21.729 -1.575 -40.463 1.00 33.47 274 ASP B CA 1
ATOM 4341 C C . ASP B 1 274 ? -22.379 -1.066 -39.159 1.00 33.30 274 ASP B C 1
ATOM 4342 O O . ASP B 1 274 ? -23.580 -0.719 -39.120 1.00 32.56 274 ASP B O 1
ATOM 4347 N N . THR B 1 275 ? -21.593 -0.997 -38.091 1.00 34.43 275 THR B N 1
ATOM 4348 C CA . THR B 1 275 ? -22.169 -0.692 -36.756 1.00 35.33 275 THR B CA 1
ATOM 4349 C C . THR B 1 275 ? -21.959 0.765 -36.337 1.00 36.31 275 THR B C 1
ATOM 4350 O O . THR B 1 275 ? -22.243 1.139 -35.192 1.00 36.64 275 THR B O 1
ATOM 4354 N N . ALA B 1 276 ? -21.507 1.612 -37.265 1.00 37.70 276 ALA B N 1
ATOM 4355 C CA . ALA B 1 276 ? -21.086 2.993 -36.876 1.00 38.66 276 ALA B CA 1
ATOM 4356 C C . ALA B 1 276 ? -22.307 3.746 -36.351 1.00 38.96 276 ALA B C 1
ATOM 4357 O O . ALA B 1 276 ? -22.250 4.367 -35.302 1.00 38.98 276 ALA B O 1
ATOM 4359 N N . LEU B 1 277 ? -23.421 3.670 -37.085 1.00 38.18 277 LEU B N 1
ATOM 4360 C CA . LEU B 1 277 ? -24.667 4.259 -36.619 1.00 38.87 277 LEU B CA 1
ATOM 4361 C C . LEU B 1 277 ? -25.139 3.636 -35.301 1.00 38.61 277 LEU B C 1
ATOM 4362 O O . LEU B 1 277 ? -25.453 4.344 -34.378 1.00 39.36 277 LEU B O 1
ATOM 4367 N N . GLN B 1 278 ? -25.230 2.319 -35.233 1.00 38.06 278 GLN B N 1
ATOM 4368 C CA . GLN B 1 278 ? -25.553 1.652 -33.951 1.00 38.56 278 GLN B CA 1
ATOM 4369 C C . GLN B 1 278 ? -24.669 2.135 -32.796 1.00 40.56 278 GLN B C 1
ATOM 4370 O O . GLN B 1 278 ? -25.180 2.483 -31.736 1.00 41.29 278 GLN B O 1
ATOM 4376 N N . THR B 1 279 ? -23.347 2.129 -33.001 1.00 41.99 279 THR B N 1
ATOM 4377 C CA . THR B 1 279 ? -22.418 2.706 -32.019 1.00 46.19 279 THR B CA 1
ATOM 4378 C C . THR B 1 279 ? -22.745 4.136 -31.624 1.00 47.87 279 THR B C 1
ATOM 4379 O O . THR B 1 279 ? -22.768 4.428 -30.431 1.00 48.18 279 THR B O 1
ATOM 4383 N N . ARG B 1 280 ? -23.034 4.994 -32.598 1.00 50.42 280 ARG B N 1
ATOM 4384 C CA . ARG B 1 280 ? -23.285 6.391 -32.304 1.00 54.88 280 ARG B CA 1
ATOM 4385 C C . ARG B 1 280 ? -24.626 6.617 -31.631 1.00 56.24 280 ARG B C 1
ATOM 4386 O O . ARG B 1 280 ? -24.741 7.431 -30.748 1.00 56.86 280 ARG B O 1
ATOM 4394 N N . GLN B 1 281 ? -25.653 5.903 -32.048 1.00 57.48 281 GLN B N 1
ATOM 4395 C CA . GLN B 1 281 ? -26.965 6.166 -31.487 1.00 60.51 281 GLN B CA 1
ATOM 4396 C C . GLN B 1 281 ? -27.209 5.499 -30.127 1.00 61.74 281 GLN B C 1
ATOM 4397 O O . GLN B 1 281 ? -27.943 6.036 -29.308 1.00 62.02 281 GLN B O 1
ATOM 4403 N N . ILE B 1 282 ? -26.615 4.330 -29.890 1.00 63.25 282 ILE B N 1
ATOM 4404 C CA . ILE B 1 282 ? -26.811 3.615 -28.619 1.00 65.63 282 ILE B CA 1
ATOM 4405 C C . ILE B 1 282 ? -25.474 3.246 -27.971 1.00 67.65 282 ILE B C 1
ATOM 4406 O O . ILE B 1 282 ? -25.404 2.427 -27.050 1.00 68.54 282 ILE B O 1
ATOM 4411 N N . GLY B 1 283 ? -24.412 3.879 -28.466 1.00 69.47 283 GLY B N 1
ATOM 4412 C CA . GLY B 1 283 ? -23.048 3.642 -28.023 1.00 70.61 283 GLY B CA 1
ATOM 4413 C C . GLY B 1 283 ? -22.852 2.167 -27.838 1.00 69.92 283 GLY B C 1
ATOM 4414 O O . GLY B 1 283 ? -23.066 1.363 -28.754 1.00 70.59 283 GLY B O 1
ATOM 4415 N N . GLU B 1 284 ? -22.466 1.828 -26.613 1.00 67.65 284 GLU B N 1
ATOM 4416 C CA . GLU B 1 284 ? -22.363 0.456 -26.135 1.00 62.60 284 GLU B CA 1
ATOM 4417 C C . GLU B 1 284 ? -21.952 0.434 -24.697 1.00 65.74 284 GLU B C 1
ATOM 4418 O O . GLU B 1 284 ? -20.804 0.764 -24.372 1.00 69.34 284 GLU B O 1
ATOM 4424 N N . GLY B 1 287 ? -19.541 -6.104 -22.045 1.00 53.16 287 GLY B N 1
ATOM 4425 C CA . GLY B 1 287 ? -18.989 -5.943 -23.360 1.00 52.35 287 GLY B CA 1
ATOM 4426 C C . GLY B 1 287 ? -19.244 -7.023 -24.386 1.00 51.88 287 GLY B C 1
ATOM 4427 O O . GLY B 1 287 ? -18.336 -7.305 -25.131 1.00 53.44 287 GLY B O 1
ATOM 4428 N N . GLY B 1 288 ? -20.436 -7.626 -24.450 1.00 53.00 288 GLY B N 1
ATOM 4429 C CA . GLY B 1 288 ? -20.840 -8.500 -25.574 1.00 51.17 288 GLY B CA 1
ATOM 4430 C C . GLY B 1 288 ? -20.418 -9.930 -25.392 1.00 51.38 288 GLY B C 1
ATOM 4431 O O . GLY B 1 288 ? -19.355 -10.176 -24.869 1.00 52.79 288 GLY B O 1
ATOM 4432 N N . ILE B 1 289 ? -21.210 -10.871 -25.867 1.00 49.17 289 ILE B N 1
ATOM 4433 C CA . ILE B 1 289 ? -20.935 -12.294 -25.779 1.00 48.54 289 ILE B CA 1
ATOM 4434 C C . ILE B 1 289 ? -20.329 -12.762 -27.089 1.00 48.38 289 ILE B C 1
ATOM 4435 O O . ILE B 1 289 ? -20.978 -12.711 -28.127 1.00 47.44 289 ILE B O 1
ATOM 4440 N N . GLY B 1 290 ? -19.103 -13.242 -27.037 1.00 48.54 290 GLY B N 1
ATOM 4441 C CA . GLY B 1 290 ? -18.436 -13.726 -28.235 1.00 48.10 290 GLY B CA 1
ATOM 4442 C C . GLY B 1 290 ? -19.013 -15.025 -28.753 1.00 47.61 290 GLY B C 1
ATOM 4443 O O . GLY B 1 290 ? -19.751 -15.735 -28.045 1.00 47.49 290 GLY B O 1
ATOM 4444 N N . ILE B 1 291 ? -18.631 -15.375 -29.978 1.00 47.27 291 ILE B N 1
ATOM 4445 C CA . ILE B 1 291 ? -19.267 -16.502 -30.665 1.00 47.10 291 ILE B CA 1
ATOM 4446 C C . ILE B 1 291 ? -19.029 -17.845 -29.959 1.00 48.30 291 ILE B C 1
ATOM 4447 O O . ILE B 1 291 ? -19.938 -18.670 -29.848 1.00 48.30 291 ILE B O 1
ATOM 4452 N N . GLU B 1 292 ? -17.803 -18.066 -29.510 1.00 49.34 292 GLU B N 1
ATOM 4453 C CA . GLU B 1 292 ? -17.438 -19.257 -28.749 1.00 51.40 292 GLU B CA 1
ATOM 4454 C C . GLU B 1 292 ? -18.359 -19.459 -27.527 1.00 50.27 292 GLU B C 1
ATOM 4455 O O . GLU B 1 292 ? -18.967 -20.524 -27.375 1.00 50.02 292 GLU B O 1
ATOM 4461 N N . GLU B 1 293 ? -18.437 -18.447 -26.674 1.00 49.49 293 GLU B N 1
ATOM 4462 C CA . GLU B 1 293 ? -19.263 -18.480 -25.482 1.00 49.32 293 GLU B CA 1
ATOM 4463 C C . GLU B 1 293 ? -20.755 -18.603 -25.796 1.00 48.27 293 GLU B C 1
ATOM 4464 O O . GLU B 1 293 ? -21.480 -19.354 -25.121 1.00 48.39 293 GLU B O 1
ATOM 4470 N N . GLY B 1 294 ? -21.213 -17.834 -26.788 1.00 46.01 294 GLY B N 1
ATOM 4471 C CA . GLY B 1 294 ? -22.634 -17.861 -27.157 1.00 44.49 294 GLY B CA 1
ATOM 4472 C C . GLY B 1 294 ? -23.042 -19.237 -27.651 1.00 45.05 294 GLY B C 1
ATOM 4473 O O . GLY B 1 294 ? -24.097 -19.732 -27.290 1.00 43.97 294 GLY B O 1
ATOM 4474 N N . ILE B 1 295 ? -22.221 -19.854 -28.506 1.00 44.79 295 ILE B N 1
ATOM 4475 C CA . ILE B 1 295 ? -22.523 -21.198 -28.956 1.00 46.53 295 ILE B CA 1
ATOM 4476 C C . ILE B 1 295 ? -22.601 -22.191 -27.767 1.00 48.04 295 ILE B C 1
ATOM 4477 O O . ILE B 1 295 ? -23.558 -22.975 -27.680 1.00 47.57 295 ILE B O 1
ATOM 4482 N N . ARG B 1 296 ? -21.617 -22.118 -26.861 1.00 49.04 296 ARG B N 1
ATOM 4483 C CA . ARG B 1 296 ? -21.578 -22.937 -25.666 1.00 50.57 296 ARG B CA 1
ATOM 4484 C C . ARG B 1 296 ? -22.866 -22.798 -24.853 1.00 49.82 296 ARG B C 1
ATOM 4485 O O . ARG B 1 296 ? -23.474 -23.829 -24.499 1.00 49.80 296 ARG B O 1
ATOM 4493 N N . LEU B 1 297 ? -23.302 -21.547 -24.625 1.00 47.02 297 LEU B N 1
ATOM 4494 C CA . LEU B 1 297 ? -24.491 -21.271 -23.812 1.00 46.40 297 LEU B CA 1
ATOM 4495 C C . LEU B 1 297 ? -25.736 -21.840 -24.509 1.00 45.86 297 LEU B C 1
ATOM 4496 O O . LEU B 1 297 ? -26.629 -22.457 -23.892 1.00 45.83 297 LEU B O 1
ATOM 4501 N N . THR B 1 298 ? -25.756 -21.670 -25.818 1.00 44.45 298 THR B N 1
ATOM 4502 C CA . THR B 1 298 ? -26.848 -22.207 -26.640 1.00 44.36 298 THR B CA 1
ATOM 4503 C C . THR B 1 298 ? -26.885 -23.732 -26.526 1.00 46.53 298 THR B C 1
ATOM 4504 O O . THR B 1 298 ? -27.928 -24.312 -26.175 1.00 45.60 298 THR B O 1
ATOM 4508 N N . LEU B 1 299 ? -25.739 -24.370 -26.785 1.00 47.27 299 LEU B N 1
ATOM 4509 C CA . LEU B 1 299 ? -25.631 -25.825 -26.653 1.00 50.61 299 LEU B CA 1
ATOM 4510 C C . LEU B 1 299 ? -26.010 -26.350 -25.287 1.00 51.81 299 LEU B C 1
ATOM 4511 O O . LEU B 1 299 ? -26.730 -27.334 -25.206 1.00 52.58 299 LEU B O 1
ATOM 4516 N N . GLU B 1 300 ? -25.527 -25.695 -24.226 1.00 52.98 300 GLU B N 1
ATOM 4517 C CA . GLU B 1 300 ? -25.885 -26.039 -22.843 1.00 54.13 300 GLU B CA 1
ATOM 4518 C C . GLU B 1 300 ? -27.377 -26.006 -22.583 1.00 53.36 300 GLU B C 1
ATOM 4519 O O . GLU B 1 300 ? -27.895 -26.814 -21.800 1.00 54.33 300 GLU B O 1
ATOM 4525 N N . TRP B 1 301 ? -28.046 -25.046 -23.201 1.00 51.14 301 TRP B N 1
ATOM 4526 C CA . TRP B 1 301 ? -29.482 -24.883 -23.029 1.00 50.46 301 TRP B CA 1
ATOM 4527 C C . TRP B 1 301 ? -30.190 -26.038 -23.751 1.00 51.10 301 TRP B C 1
ATOM 4528 O O . TRP B 1 301 ? -31.099 -26.658 -23.226 1.00 50.37 301 TRP B O 1
ATOM 4539 N N . TRP B 1 302 ? -29.737 -26.331 -24.963 1.00 51.21 302 TRP B N 1
ATOM 4540 C CA . TRP B 1 302 ? -30.216 -27.506 -25.659 1.00 53.12 302 TRP B CA 1
ATOM 4541 C C . TRP B 1 302 ? -29.998 -28.794 -24.853 1.00 56.23 302 TRP B C 1
ATOM 4542 O O . TRP B 1 302 ? -30.867 -29.665 -24.833 1.00 56.75 302 TRP B O 1
ATOM 4553 N N . GLN B 1 303 ? -28.863 -28.876 -24.151 1.00 57.75 303 GLN B N 1
ATOM 4554 C CA . GLN B 1 303 ? -28.552 -30.002 -23.261 1.00 60.91 303 GLN B CA 1
ATOM 4555 C C . GLN B 1 303 ? -29.502 -30.182 -22.083 1.00 61.89 303 GLN B C 1
ATOM 4556 O O . GLN B 1 303 ? -29.666 -31.320 -21.614 1.00 63.33 303 GLN B O 1
ATOM 4562 N N . SER B 1 304 ? -30.120 -29.090 -21.621 1.00 60.66 304 SER B N 1
ATOM 4563 C CA . SER B 1 304 ? -31.074 -29.140 -20.503 1.00 61.19 304 SER B CA 1
ATOM 4564 C C . SER B 1 304 ? -32.524 -29.500 -20.950 1.00 61.00 304 SER B C 1
ATOM 4565 O O . SER B 1 304 ? -33.434 -29.635 -20.117 1.00 61.32 304 SER B O 1
ATOM 4568 N N . ARG B 1 305 ? -32.737 -29.622 -22.267 1.00 58.90 305 ARG B N 1
ATOM 4569 C CA . ARG B 1 305 ? -34.043 -30.003 -22.798 1.00 57.36 305 ARG B CA 1
ATOM 4570 C C . ARG B 1 305 ? -34.227 -31.527 -22.810 1.00 58.09 305 ARG B C 1
ATOM 4571 O O . ARG B 1 305 ? -33.311 -32.286 -23.114 1.00 58.03 305 ARG B O 1
ATOM 4579 N N . ASP B 1 306 ? -35.424 -31.982 -22.518 1.00 57.39 306 ASP B N 1
ATOM 4580 C CA . ASP B 1 306 ? -35.620 -33.410 -22.590 1.00 58.79 306 ASP B CA 1
ATOM 4581 C C . ASP B 1 306 ? -35.583 -33.917 -24.076 1.00 58.05 306 ASP B C 1
ATOM 4582 O O . ASP B 1 306 ? -36.026 -33.240 -25.013 1.00 56.57 306 ASP B O 1
ATOM 4587 N N . LEU B 1 307 ? -34.995 -35.081 -24.278 1.00 59.10 307 LEU B N 1
ATOM 4588 C CA . LEU B 1 307 ? -34.678 -35.599 -25.623 1.00 59.49 307 LEU B CA 1
ATOM 4589 C C . LEU B 1 307 ? -35.822 -35.565 -26.668 1.00 60.20 307 LEU B C 1
ATOM 4590 O O . LEU B 1 307 ? -35.656 -35.291 -27.888 1.00 59.42 307 LEU B O 1
ATOM 4595 N N . ASP B 1 308 ? -36.992 -35.964 -26.173 1.00 61.63 308 ASP B N 1
ATOM 4596 C CA . ASP B 1 308 ? -38.198 -36.083 -26.982 1.00 62.62 308 ASP B CA 1
ATOM 4597 C C . ASP B 1 308 ? -38.605 -34.722 -27.512 1.00 60.55 308 ASP B C 1
ATOM 4598 O O . ASP B 1 308 ? -38.993 -34.581 -28.671 1.00 60.51 308 ASP B O 1
ATOM 4603 N N . ASP B 1 309 ? -38.521 -33.728 -26.637 1.00 59.41 309 ASP B N 1
ATOM 4604 C CA . ASP B 1 309 ? -38.707 -32.341 -27.015 1.00 56.76 309 ASP B CA 1
ATOM 4605 C C . ASP B 1 309 ? -37.367 -31.852 -27.531 1.00 56.10 309 ASP B C 1
ATOM 4606 O O . ASP B 1 309 ? -36.446 -31.620 -26.753 1.00 57.87 309 ASP B O 1
ATOM 4611 N N . ILE B 1 310 ? -37.251 -31.717 -28.845 1.00 55.48 310 ILE B N 1
ATOM 4612 C CA . ILE B 1 310 ? -35.997 -31.294 -29.454 1.00 55.17 310 ILE B CA 1
ATOM 4613 C C . ILE B 1 310 ? -36.060 -31.434 -30.970 1.00 55.09 310 ILE B C 1
ATOM 4614 O O . ILE B 1 310 ? -36.486 -32.462 -31.487 1.00 54.51 310 ILE B O 1
#

InterPro domains:
  IPR001509 NAD-dependent epimerase/dehydratase [PF01370] (10-231)
  IPR036291 NAD(P)-binding domain superfamily [SSF51735] (8-305)

Nearest PDB structures (foldseek):
  3vps-assembly2_B  TM=1.003E+00  e=3.174E-65  Streptomyces chartreusis NRRL 3882
  3vps-assembly1_A  TM=1.001E+00  e=8.073E-63  Streptomyces chartreusis NRRL 3882
  6kv9-assembly1_A-2  TM=9.232E-01  e=6.614E-29  Streptomyces viridosporus ATCC 14672
  6kvc-assembly1_A-2  TM=9.165E-01  e=3.029E-28  Streptomyces viridosporus ATCC 14672
  6bi4-assembly2_B  TM=8.619E-01  e=5.570E-22  Bacillus anthracis str. Ames

Organism: Streptomyces chartreusis (NCBI:txid1969)

Radius of gyration: 25.94 Å; Cα contacts (8 Å, |Δi|>4): 1219; chains: 2; bounding box: 59×61×72 Å

Sequence (604 aa):
KHRILITGGAGFIGGHLARALVASGEEVTVLDDLRVPPMIPPEGTGKFLEKPVLELEERDLSDVRLVYHLASHKSVPRSFKQPLDYLDNVDSGRHLLALCTSVGVPKVVVGSTCEVYGQADTLPTPEDSPLSPRSPYAASKVGLEMVAGAHQRASVAPEVGIVRFFNVYGPGERPDALVPRLCANLLTRNELPVEGDGEQRRDFTYITDVVDKLVALANRPLPSVVNFGSGQSLSVNDVIRILQATSPAAEVARKQPRPNEITEFRADTALQTRQIGERSGGIGIEEGIRLTLEWWQSRDLDDHRILITGGAGFIGGHLARALVASGEEVTVLDDLRVPPMIPPEGTGKFLEKPVLELEERDLSDVRLVYHLASHKSVPRSFKQPLDYLDNVDSGRHLLALCTSVGVPKVVVGSTCEVYGQADTLPTPEDSPLSPRSPYAASKVGLEMVAGAHQRASVAPEVGIVRFFNVYGPGERPDALVPRLCANLLTRNELPVEGDGEQRRDFTYITDVVDKLVALANRPLPSVVNFGSGQSLSVNDVIRILQATSPAAEVARKQPRPNEITEFRADTALQTRQIGEGGIGIEEGIRLTLEWWQSRDLDDI

B-factor: mean 41.81, std 14.85, range [18.94, 95.41]